Protein AF-0000000084564842 (afdb_homodimer)

Foldseek 3Di:
DAKEWAAALLDLQRLLLVLLCQQQPHDHHYDYQHVLVPSLPDPVNCVLPVVSDDGWIDDPPDIDDDSLVNNLVCCVPPGDDCLQQHPPPVLNVLLSVLSVLLVPQAQVLLCLQQVCLLPVLDQAGDPVSVVSNVVSLVVQLVCQVVALANRHPDHYSSRSSVLSRVLLSVLLPADSVVSVSVVNSNVVCCVNRPPCCVSGNVSSNVNSVSRNVRHDPPRHD/DAKEWAAALLDLQRLLLVLLCQQQPHDHHYDYQHVLVPSLPDPVNCVLPVVSDDGWIDDPPDIDDDSLVNNLVCCVPPGDDCLQQHPPPVLNVLLSVLSVLLVPQAQVLLCLQQVCLLPVLDQAGDPVSVVSNVVSLVVQLVCQVVALANRHPDHYSSRSSVLSRVLLSVLLPADSVVSVSVVNSNVVCCVNRPPCCVSGNVSSNVNSVSRNVRHDPPRHD

InterPro domains:
  IPR004045 Glutathione S-transferase, N-terminal [PF02798] (1-75)
  IPR004045 Glutathione S-transferase, N-terminal [PS50404] (1-82)
  IPR010987 Glutathione S-transferase, C-terminal-like [PS50405] (88-217)
  IPR036249 Thioredoxin-like superfamily [SSF52833] (1-86)
  IPR036282 Glutathione S-transferase, C-terminal domain superfamily [SSF47616] (87-202)
  IPR040079 Glutathione transferase family [SFLDS00019] (3-215)

Radius of gyration: 20.73 Å; Cα contacts (8 Å, |Δi|>4): 801; chains: 2; bounding box: 48×51×52 Å

Organism: Dendroctonus ponderosae (NCBI:txid77166)

Nearest PDB structures (foldseek):
  3ay8-assembly1_A-2  TM=9.615E-01  e=4.073E-23  Bombyx mori
  4gsn-assembly2_D  TM=9.541E-01  e=1.828E-17  Anopheles gambiae
  2il3-assembly1_B  TM=9.571E-01  e=2.124E-17  Anopheles gambiae
  9f7k-assembly1_B  TM=9.352E-01  e=3.333E-17  Drosophila melanogaster American nodavirus (ANV) SW-2009a
  7ebt-assembly2_B  TM=9.250E-01  e=6.390E-16  Aedes aegypti

Structure (mmCIF, N/CA/C/O backbone):
data_AF-0000000084564842-model_v1
#
loop_
_entity.id
_entity.type
_entity.pdbx_description
1 polymer 'Glutathione S-transferase'
#
loop_
_atom_site.group_PDB
_atom_site.id
_atom_site.type_symbol
_atom_site.label_atom_id
_atom_site.label_alt_id
_atom_site.label_comp_id
_atom_site.label_asym_id
_atom_site.label_entity_id
_atom_site.label_seq_id
_atom_site.pdbx_PDB_ins_code
_atom_site.Cartn_x
_atom_site.Cartn_y
_atom_site.Cartn_z
_atom_site.occupancy
_atom_site.B_iso_or_equiv
_atom_site.auth_seq_id
_atom_site.auth_comp_id
_atom_site.auth_asym_id
_atom_site.auth_atom_id
_atom_site.pdbx_PDB_model_num
ATOM 1 N N . MET A 1 1 ? -20.688 -6.434 -22.312 1 54.06 1 MET A N 1
ATOM 2 C CA . MET A 1 1 ? -19.672 -5.414 -22.016 1 54.06 1 MET A CA 1
ATOM 3 C C . MET A 1 1 ? -18.375 -6.047 -21.531 1 54.06 1 MET A C 1
ATOM 5 O O . MET A 1 1 ? -18.406 -7.008 -20.766 1 54.06 1 MET A O 1
ATOM 9 N N . VAL A 1 2 ? -17.172 -5.965 -22.25 1 79.81 2 VAL A N 1
ATOM 10 C CA . VAL A 1 2 ? -16.062 -6.922 -22.156 1 79.81 2 VAL A CA 1
ATOM 11 C C . VAL A 1 2 ? -15.156 -6.543 -20.984 1 79.81 2 VAL A C 1
ATOM 13 O O . VAL A 1 2 ? -14.719 -5.395 -20.875 1 79.81 2 VAL A O 1
ATOM 16 N N . LEU A 1 3 ? -15.164 -7.23 -19.859 1 95.81 3 LEU A N 1
ATOM 17 C CA . LEU A 1 3 ? -14.258 -7.164 -18.719 1 95.81 3 LEU A CA 1
ATOM 18 C C . LEU A 1 3 ? -12.867 -7.668 -19.109 1 95.81 3 LEU A C 1
ATOM 20 O O . LEU A 1 3 ? -12.711 -8.836 -19.484 1 95.81 3 LEU A O 1
ATOM 24 N N . THR A 1 4 ? -11.844 -6.695 -19.109 1 98.56 4 THR A N 1
ATOM 25 C CA . THR A 1 4 ? -10.492 -7.008 -19.562 1 98.56 4 THR A CA 1
ATOM 26 C C . THR A 1 4 ? -9.469 -6.699 -18.469 1 98.56 4 THR A C 1
ATOM 28 O O . THR A 1 4 ? -9.539 -5.656 -17.828 1 98.56 4 THR A O 1
ATOM 31 N N . LEU A 1 5 ? -8.57 -7.598 -18.281 1 98.81 5 LEU A N 1
ATOM 32 C CA . LEU A 1 5 ? -7.441 -7.398 -17.375 1 98.81 5 LEU A CA 1
ATOM 33 C C . LEU A 1 5 ? -6.133 -7.336 -18.156 1 98.81 5 LEU A C 1
ATOM 35 O O . LEU A 1 5 ? -5.762 -8.305 -18.828 1 98.81 5 LEU A O 1
ATOM 39 N N . HIS A 1 6 ? -5.492 -6.168 -18.203 1 98.88 6 HIS A N 1
ATOM 40 C CA . HIS A 1 6 ? -4.113 -6.094 -18.672 1 98.88 6 HIS A CA 1
ATOM 41 C C . HIS A 1 6 ? -3.158 -6.746 -17.688 1 98.88 6 HIS A C 1
ATOM 43 O O . HIS A 1 6 ? -3.088 -6.336 -16.516 1 98.88 6 HIS A O 1
ATOM 49 N N . HIS A 1 7 ? -2.453 -7.695 -18.156 1 98.75 7 HIS A N 1
ATOM 50 C CA . HIS A 1 7 ? -1.809 -8.688 -17.312 1 98.75 7 HIS A CA 1
ATOM 51 C C . HIS A 1 7 ? -0.416 -9.039 -17.828 1 98.75 7 HIS A C 1
ATOM 53 O O . HIS A 1 7 ? -0.138 -8.898 -19.016 1 98.75 7 HIS A O 1
ATOM 59 N N . PHE A 1 8 ? 0.455 -9.375 -16.938 1 98.81 8 PHE A N 1
ATOM 60 C CA . PHE A 1 8 ? 1.771 -9.922 -17.234 1 98.81 8 PHE A CA 1
ATOM 61 C C . PHE A 1 8 ? 2.125 -11.055 -16.281 1 98.81 8 PHE A C 1
ATOM 63 O O . PHE A 1 8 ? 2.33 -10.812 -15.086 1 98.81 8 PHE A O 1
ATOM 70 N N . PRO A 1 9 ? 2.24 -12.281 -16.688 1 98.62 9 PRO A N 1
ATOM 71 C CA . PRO A 1 9 ? 2.312 -13.461 -15.82 1 98.62 9 PRO A CA 1
ATOM 72 C C . PRO A 1 9 ? 3.465 -13.391 -14.82 1 98.62 9 PRO A C 1
ATOM 74 O O . PRO A 1 9 ? 3.291 -13.727 -13.641 1 98.62 9 PRO A O 1
ATOM 77 N N . PRO A 1 10 ? 4.605 -12.867 -15.18 1 98.69 10 PRO A N 1
ATOM 78 C CA . PRO A 1 10 ? 5.688 -12.828 -14.195 1 98.69 10 PRO A CA 1
ATOM 79 C C . PRO A 1 10 ? 5.418 -11.836 -13.062 1 98.69 10 PRO A C 1
ATOM 81 O O . PRO A 1 10 ? 6.117 -11.852 -12.047 1 98.69 10 PRO A O 1
ATOM 84 N N . SER A 1 11 ? 4.52 -10.922 -13.227 1 98.56 11 SER A N 1
ATOM 85 C CA . SER A 1 11 ? 4.23 -9.883 -12.242 1 98.56 11 SER A CA 1
ATOM 86 C C . SER A 1 11 ? 3.328 -10.406 -11.133 1 98.56 11 SER A C 1
ATOM 88 O O . SER A 1 11 ? 2.174 -10.758 -11.383 1 98.56 11 SER A O 1
ATOM 90 N N . ALA A 1 12 ? 3.805 -10.422 -9.953 1 98.81 12 ALA A N 1
ATOM 91 C CA . ALA A 1 12 ? 3.043 -10.914 -8.805 1 98.81 12 ALA A CA 1
ATOM 92 C C . ALA A 1 12 ? 1.761 -10.109 -8.609 1 98.81 12 ALA A C 1
ATOM 94 O O . ALA A 1 12 ? 0.677 -10.68 -8.469 1 98.81 12 ALA A O 1
ATOM 95 N N . PRO A 1 13 ? 1.796 -8.734 -8.664 1 98.81 13 PRO A N 1
ATOM 96 C CA . PRO A 1 13 ? 0.546 -7.977 -8.531 1 98.81 13 PRO A CA 1
ATOM 97 C C . PRO A 1 13 ? -0.468 -8.32 -9.625 1 98.81 13 PRO A C 1
ATOM 99 O O . PRO A 1 13 ? -1.67 -8.391 -9.352 1 98.81 13 PRO A O 1
ATOM 102 N N . SER A 1 14 ? 0.024 -8.555 -10.828 1 98.88 14 SER A N 1
ATOM 103 C CA . SER A 1 14 ? -0.876 -8.93 -11.914 1 98.88 14 SER A CA 1
ATOM 104 C C . SER A 1 14 ? -1.505 -10.297 -11.664 1 98.88 14 SER A C 1
ATOM 106 O O . SER A 1 14 ? -2.707 -10.484 -11.875 1 98.88 14 SER A O 1
ATOM 108 N N . ARG A 1 15 ? -0.719 -11.227 -11.211 1 98.94 15 ARG A N 1
ATOM 109 C CA . ARG A 1 15 ? -1.228 -12.555 -10.898 1 98.94 15 ARG A CA 1
ATOM 110 C C . ARG A 1 15 ? -2.244 -12.5 -9.766 1 98.94 15 ARG A C 1
ATOM 112 O O . ARG A 1 15 ? 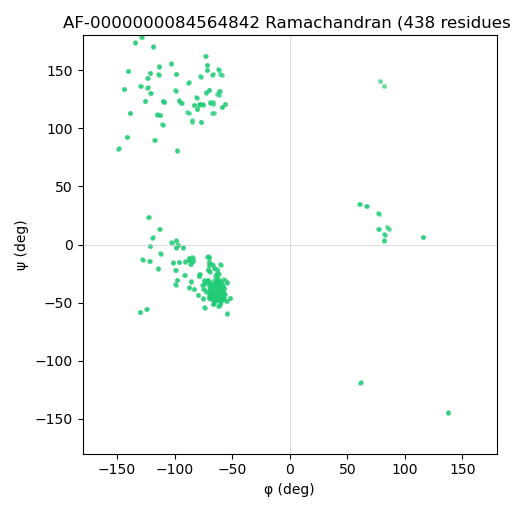-3.207 -13.266 -9.75 1 98.94 15 ARG A O 1
ATOM 119 N N . ALA A 1 16 ? -2.043 -11.609 -8.828 1 98.94 16 ALA A N 1
ATOM 120 C CA . ALA A 1 16 ? -2.973 -11.469 -7.711 1 98.94 16 ALA A CA 1
ATOM 121 C C . ALA A 1 16 ? -4.379 -11.133 -8.203 1 98.94 16 ALA A C 1
ATOM 123 O O . ALA A 1 16 ? -5.355 -11.734 -7.758 1 98.94 16 ALA A O 1
ATOM 124 N N . ALA A 1 17 ? -4.473 -10.188 -9.109 1 98.88 17 ALA A N 1
ATOM 125 C CA . ALA A 1 17 ? -5.77 -9.797 -9.664 1 98.88 17 ALA A CA 1
ATOM 126 C C . ALA A 1 17 ? -6.402 -10.961 -10.438 1 98.88 17 ALA A C 1
ATOM 128 O O . ALA A 1 17 ? -7.598 -11.219 -10.297 1 98.88 17 ALA A O 1
ATOM 129 N N . LEU A 1 18 ? -5.582 -11.664 -11.203 1 98.81 18 LEU A N 1
ATOM 130 C CA . LEU A 1 18 ? -6.102 -12.773 -11.992 1 98.81 18 LEU A CA 1
ATOM 131 C C . LEU A 1 18 ? -6.523 -13.93 -11.094 1 98.81 18 LEU A C 1
ATOM 133 O O . LEU A 1 18 ? -7.543 -14.578 -11.344 1 98.81 18 LEU A O 1
ATOM 137 N N . LEU A 1 19 ? -5.738 -14.188 -10.023 1 98.75 19 LEU A N 1
ATOM 138 C CA . LEU A 1 19 ? -6.105 -15.195 -9.039 1 98.75 19 LEU A CA 1
ATOM 139 C C . LEU A 1 19 ? -7.465 -14.883 -8.422 1 98.75 19 LEU A C 1
ATOM 141 O O . LEU A 1 19 ? -8.273 -15.789 -8.203 1 98.75 19 LEU A O 1
ATOM 145 N N . THR A 1 20 ? -7.691 -13.594 -8.102 1 98.81 20 THR A N 1
ATOM 146 C CA . THR A 1 20 ? -8.969 -13.188 -7.531 1 98.81 20 THR A CA 1
ATOM 147 C C . THR A 1 20 ? -10.117 -13.523 -8.477 1 98.81 20 THR A C 1
ATOM 149 O O . THR A 1 20 ? -11.133 -14.078 -8.062 1 98.81 20 THR A O 1
ATOM 152 N N . ALA A 1 21 ? -9.938 -13.211 -9.773 1 98.5 21 ALA A N 1
ATOM 153 C CA . ALA A 1 21 ? -10.961 -13.523 -10.766 1 98.5 21 ALA A CA 1
ATOM 154 C C . ALA A 1 21 ? -11.258 -15.023 -10.797 1 98.5 21 ALA A C 1
ATOM 156 O O . ALA A 1 21 ? -12.422 -15.43 -10.797 1 98.5 21 ALA A O 1
ATOM 157 N N . LYS A 1 22 ? -10.219 -15.844 -10.773 1 98 22 LYS A N 1
ATOM 158 C CA . LYS A 1 22 ? -10.383 -17.297 -10.797 1 98 22 LYS A CA 1
ATOM 159 C C . LYS A 1 22 ? -11.078 -17.797 -9.539 1 98 22 LYS A C 1
ATOM 161 O O . LYS A 1 22 ? -11.977 -18.641 -9.609 1 98 22 LYS A O 1
ATOM 166 N N . ALA A 1 23 ? -10.68 -17.25 -8.438 1 98.19 23 ALA A N 1
ATOM 167 C CA . ALA A 1 23 ? -11.219 -17.672 -7.145 1 98.19 23 ALA A CA 1
ATOM 168 C C . ALA A 1 23 ? -12.719 -17.453 -7.066 1 98.19 23 ALA A C 1
ATOM 170 O O . ALA A 1 23 ? -13.445 -18.219 -6.43 1 98.19 23 ALA A O 1
ATOM 171 N N . ILE A 1 24 ? -13.211 -16.422 -7.738 1 98 24 ILE A N 1
ATOM 172 C CA . ILE A 1 24 ? -14.625 -16.109 -7.633 1 98 24 ILE A CA 1
ATOM 173 C C . ILE A 1 24 ? -15.375 -16.672 -8.844 1 98 24 ILE A C 1
ATOM 175 O O . ILE A 1 24 ? -16.547 -16.359 -9.047 1 98 24 ILE A O 1
ATOM 179 N N . GLY A 1 25 ? -14.641 -17.375 -9.703 1 97.38 25 GLY A N 1
ATOM 180 C CA . GLY A 1 25 ? -15.258 -18.047 -10.836 1 97.38 25 GLY A CA 1
ATOM 181 C C . GLY A 1 25 ? -15.594 -17.109 -11.977 1 97.38 25 GLY A C 1
ATOM 182 O O . GLY A 1 25 ? -16.547 -17.328 -12.719 1 97.38 25 GLY A O 1
ATOM 183 N N . LEU A 1 26 ? -14.914 -16.031 -12.109 1 97.38 26 LEU A N 1
ATOM 184 C CA . LEU A 1 26 ? -15.188 -15.016 -13.117 1 97.38 26 LEU A CA 1
ATOM 185 C C . LEU A 1 26 ? -14.344 -15.25 -14.359 1 97.38 26 LEU A C 1
ATOM 187 O O . LEU A 1 26 ? -13.117 -15.32 -14.281 1 97.38 26 LEU A O 1
ATOM 191 N N . ASP A 1 27 ? -14.977 -15.406 -15.445 1 95.19 27 ASP A N 1
ATOM 192 C CA . ASP A 1 27 ? -14.273 -15.398 -16.734 1 95.19 27 ASP A CA 1
ATOM 193 C C . ASP A 1 27 ? -13.883 -13.984 -17.141 1 95.19 27 ASP A C 1
ATOM 195 O O . ASP A 1 27 ? -14.75 -13.109 -17.266 1 95.19 27 ASP A O 1
ATOM 199 N N . ILE A 1 28 ? -12.609 -13.773 -17.297 1 97 28 ILE A N 1
ATOM 200 C CA . ILE A 1 28 ? -12.125 -12.43 -17.609 1 97 28 ILE A CA 1
ATOM 201 C C . ILE A 1 28 ? -11.195 -12.484 -18.828 1 97 28 ILE A C 1
ATOM 203 O O . ILE A 1 28 ? -10.398 -13.414 -18.953 1 97 28 ILE A O 1
ATOM 207 N N . ASP A 1 29 ? -11.367 -11.531 -19.734 1 98.19 29 ASP A N 1
ATOM 208 C CA . ASP A 1 29 ? -10.453 -11.422 -20.875 1 98.19 29 ASP A CA 1
ATOM 209 C C . ASP A 1 29 ? -9.094 -10.891 -20.438 1 98.19 29 ASP A C 1
ATOM 211 O O . ASP A 1 29 ? -9.016 -9.898 -19.688 1 98.19 29 ASP A O 1
ATOM 215 N N . VAL A 1 30 ? -8.023 -11.57 -20.859 1 98.38 30 VAL A N 1
ATOM 216 C CA . VAL A 1 30 ? -6.676 -11.188 -20.453 1 98.38 30 VAL A CA 1
ATOM 217 C C . VAL A 1 30 ? -5.926 -10.602 -21.656 1 98.38 30 VAL A C 1
ATOM 219 O O . VAL A 1 30 ? -5.902 -11.195 -22.734 1 98.38 30 VAL A O 1
ATOM 222 N N . GLN A 1 31 ? -5.441 -9.43 -21.531 1 98.44 31 GLN A N 1
ATOM 223 C CA . GLN A 1 31 ? -4.539 -8.805 -22.5 1 98.44 31 GLN A CA 1
ATOM 224 C C . GLN A 1 31 ? -3.129 -8.68 -21.922 1 98.44 31 GLN A C 1
ATOM 226 O O . GLN A 1 31 ? -2.92 -8 -20.922 1 98.44 31 GLN A O 1
ATOM 231 N N . ILE A 1 32 ? -2.17 -9.25 -22.625 1 98.75 32 ILE A N 1
ATOM 232 C CA . ILE A 1 32 ? -0.805 -9.281 -22.109 1 98.75 32 ILE A CA 1
ATOM 233 C C . ILE A 1 32 ? -0.115 -7.949 -22.375 1 98.75 32 ILE A C 1
ATOM 235 O O . ILE A 1 32 ? -0.175 -7.434 -23.5 1 98.75 32 ILE A O 1
ATOM 239 N N . VAL A 1 33 ? 0.413 -7.348 -21.375 1 98.69 33 VAL A N 1
ATOM 240 C CA . VAL A 1 33 ? 1.351 -6.23 -21.422 1 98.69 33 VAL A CA 1
ATOM 241 C C . VAL A 1 33 ? 2.734 -6.695 -20.969 1 98.69 33 VAL A C 1
ATOM 243 O O . VAL A 1 33 ? 2.979 -6.863 -19.781 1 98.69 33 VAL A O 1
ATOM 246 N N . ASN A 1 34 ? 3.68 -6.91 -21.938 1 98.19 34 ASN A N 1
ATOM 247 C CA . ASN A 1 34 ? 5.004 -7.438 -21.641 1 98.19 34 ASN A CA 1
ATOM 248 C C . ASN A 1 34 ? 5.918 -6.367 -21.047 1 98.19 34 ASN A C 1
ATOM 250 O O . ASN A 1 34 ? 6.445 -5.527 -21.766 1 98.19 34 ASN A O 1
ATOM 254 N N . LEU A 1 35 ? 6.16 -6.445 -19.766 1 97.06 35 LEU A N 1
ATOM 255 C CA . LEU A 1 35 ? 6.973 -5.445 -19.078 1 97.06 35 LEU A CA 1
ATOM 256 C C . LEU A 1 35 ? 8.445 -5.578 -19.469 1 97.06 35 LEU A C 1
ATOM 258 O O . LEU A 1 35 ? 9.195 -4.602 -19.438 1 97.06 35 LEU A O 1
ATOM 262 N N . PHE A 1 36 ? 8.852 -6.812 -19.766 1 95.06 36 PHE A N 1
ATOM 263 C CA . PHE A 1 36 ? 10.234 -7.008 -20.203 1 95.06 36 PHE A CA 1
ATOM 264 C C . PHE A 1 36 ? 10.508 -6.254 -21.5 1 95.06 36 PHE A C 1
ATOM 266 O O . PHE A 1 36 ? 11.641 -5.852 -21.75 1 95.06 36 PHE A O 1
ATOM 273 N N . GLU A 1 37 ? 9.508 -6.004 -22.25 1 96.62 37 GLU A N 1
ATOM 274 C CA . GLU A 1 37 ? 9.609 -5.258 -23.5 1 96.62 37 GLU A CA 1
ATOM 275 C C . GLU A 1 37 ? 9.109 -3.824 -23.328 1 96.62 37 GLU A C 1
ATOM 277 O O . GLU A 1 37 ? 8.984 -3.082 -24.312 1 96.62 37 GLU A O 1
ATOM 282 N N . LYS A 1 38 ? 8.703 -3.414 -22.141 1 96.88 38 LYS A N 1
ATOM 283 C CA . LYS A 1 38 ? 8.297 -2.066 -21.75 1 96.88 38 LYS A CA 1
ATOM 284 C C . LYS A 1 38 ? 7.012 -1.651 -22.469 1 96.88 38 LYS A C 1
ATOM 286 O O . LYS A 1 38 ? 6.832 -0.479 -22.797 1 96.88 38 LYS A O 1
ATOM 291 N N . GLU A 1 39 ? 6.16 -2.578 -22.719 1 98.44 39 GLU A N 1
ATOM 292 C CA . GLU A 1 39 ? 4.914 -2.307 -23.438 1 98.44 39 GLU A CA 1
ATOM 293 C C . GLU A 1 39 ? 4 -1.394 -22.625 1 98.44 39 GLU A C 1
ATOM 295 O O . GLU A 1 39 ? 3.107 -0.749 -23.172 1 98.44 39 GLU A O 1
ATOM 300 N N . GLN A 1 40 ? 4.199 -1.31 -21.297 1 97.94 40 GLN A N 1
ATOM 301 C CA . GLN A 1 40 ? 3.371 -0.469 -20.438 1 97.94 40 GLN A CA 1
ATOM 302 C C . GLN A 1 40 ? 3.645 1.011 -20.688 1 97.94 40 GLN A C 1
ATOM 304 O O . GLN A 1 40 ? 2.893 1.873 -20.234 1 97.94 40 GLN A O 1
ATOM 309 N N . LEU A 1 41 ? 4.711 1.296 -21.438 1 97.81 41 LEU A N 1
ATOM 310 C CA . LEU A 1 41 ? 5.074 2.688 -21.688 1 97.81 41 LEU A CA 1
ATOM 311 C C . LEU A 1 41 ? 4.531 3.164 -23.031 1 97.81 41 LEU A C 1
ATOM 313 O O . LEU A 1 41 ? 4.766 4.309 -23.422 1 97.81 41 LEU A O 1
ATOM 317 N N . SER A 1 42 ? 3.844 2.266 -23.734 1 98.12 42 SER A N 1
ATOM 318 C CA . SER A 1 42 ? 3.213 2.689 -24.984 1 98.12 42 SER A CA 1
ATOM 319 C C . SER A 1 42 ? 2.166 3.771 -24.734 1 98.12 42 SER A C 1
ATOM 321 O O . SER A 1 42 ? 1.518 3.783 -23.688 1 98.12 42 SER A O 1
ATOM 323 N N . GLU A 1 43 ? 1.931 4.633 -25.656 1 97.44 43 GLU A N 1
ATOM 324 C CA . GLU A 1 43 ? 0.963 5.719 -25.547 1 97.44 43 GLU A CA 1
ATOM 325 C C . GLU A 1 43 ? -0.444 5.184 -25.312 1 97.44 43 GLU A C 1
ATOM 327 O O . GLU A 1 43 ? -1.199 5.75 -24.516 1 97.44 43 GLU A O 1
ATOM 332 N N . ASP A 1 44 ? -0.758 4.145 -25.984 1 97.62 44 ASP A N 1
ATOM 333 C CA . ASP A 1 44 ? -2.092 3.566 -25.859 1 97.62 44 ASP A CA 1
ATOM 334 C C . ASP A 1 44 ? -2.344 3.059 -24.438 1 97.62 44 ASP A C 1
ATOM 336 O O . ASP A 1 44 ? -3.445 3.211 -23.906 1 97.62 44 ASP A O 1
ATOM 340 N N . PHE A 1 45 ? -1.338 2.465 -23.828 1 98.38 45 PHE A N 1
ATOM 341 C CA . PHE A 1 45 ? -1.526 1.942 -22.469 1 98.38 45 PHE A CA 1
ATOM 342 C C . PHE A 1 45 ? -1.543 3.072 -21.453 1 98.38 45 PHE A C 1
ATOM 344 O O . PHE A 1 45 ? -2.328 3.047 -20.5 1 98.38 45 PHE A O 1
ATOM 351 N N . ILE A 1 46 ? -0.689 4.109 -21.641 1 97.62 46 ILE A N 1
ATOM 352 C CA . ILE A 1 46 ? -0.608 5.234 -20.719 1 97.62 46 ILE A CA 1
ATOM 353 C C . ILE A 1 46 ? -1.937 5.984 -20.703 1 97.62 46 ILE A C 1
ATOM 355 O O . ILE A 1 46 ? -2.346 6.516 -19.672 1 97.62 46 ILE A O 1
ATOM 359 N N . LYS A 1 47 ? -2.713 5.934 -21.734 1 96.62 47 LYS A N 1
ATOM 360 C CA . LYS A 1 47 ? -4.016 6.586 -21.812 1 96.62 47 LYS A CA 1
ATOM 361 C C . LYS A 1 47 ? -4.992 5.969 -20.812 1 96.62 47 LYS A C 1
ATOM 363 O O . LYS A 1 47 ? -5.863 6.66 -20.281 1 96.62 47 LYS A O 1
ATOM 368 N N . ILE A 1 48 ? -4.789 4.656 -20.578 1 96.88 48 ILE A N 1
ATOM 369 C CA . ILE A 1 48 ? -5.773 4.023 -19.703 1 96.88 48 ILE A CA 1
ATOM 370 C C . ILE A 1 48 ? -5.215 3.918 -18.281 1 96.88 48 ILE A C 1
ATOM 372 O O . ILE A 1 48 ? -5.977 3.777 -17.328 1 96.88 48 ILE A O 1
ATOM 376 N N . ASN A 1 49 ? -3.941 3.957 -18.156 1 98.31 49 ASN A N 1
ATOM 377 C CA . ASN A 1 49 ? -3.287 3.988 -16.859 1 98.31 49 ASN A CA 1
ATOM 378 C C . ASN A 1 49 ? -2.074 4.914 -16.859 1 98.31 49 ASN A C 1
ATOM 380 O O . ASN A 1 49 ? -0.947 4.465 -17.078 1 98.31 49 ASN A O 1
ATOM 384 N N . PRO A 1 50 ? -2.291 6.18 -16.484 1 97.69 50 PRO A N 1
ATOM 385 C CA . PRO A 1 50 ? -1.203 7.16 -16.531 1 97.69 50 PRO A CA 1
ATOM 386 C C . PRO A 1 50 ? -0.026 6.773 -15.633 1 97.69 50 PRO A C 1
ATOM 388 O O . PRO A 1 50 ? 1.071 7.316 -15.781 1 97.69 50 PRO A O 1
ATOM 391 N N . GLN A 1 51 ? -0.249 5.855 -14.695 1 98.31 51 GLN A N 1
ATOM 392 C CA . GLN A 1 51 ? 0.833 5.355 -13.852 1 98.31 51 GLN A CA 1
ATOM 393 C C . GLN A 1 51 ? 1.588 4.223 -14.547 1 98.31 51 GLN A C 1
ATOM 395 O O . GLN A 1 51 ? 2.627 3.777 -14.055 1 98.31 51 GLN A O 1
ATOM 400 N N . HIS A 1 52 ? 1.025 3.668 -15.617 1 98.19 52 HIS A N 1
ATOM 401 C CA . HIS A 1 52 ? 1.614 2.689 -16.531 1 98.19 52 HIS A CA 1
ATOM 402 C C . HIS A 1 52 ? 1.992 1.41 -15.781 1 98.19 52 HIS A C 1
ATOM 404 O O . HIS A 1 52 ? 3.08 0.866 -15.992 1 98.19 52 HIS A O 1
ATOM 410 N N . THR A 1 53 ? 1.194 1.058 -14.789 1 98.19 53 THR A N 1
ATOM 411 C CA . THR A 1 53 ? 1.425 -0.182 -14.055 1 98.19 53 THR A CA 1
ATOM 412 C C . THR A 1 53 ? 0.44 -1.262 -14.492 1 98.19 53 THR A C 1
ATOM 414 O O . THR A 1 53 ? -0.586 -0.961 -15.109 1 98.19 53 THR A O 1
ATOM 417 N N . ILE A 1 54 ? 0.769 -2.455 -14.328 1 98.44 54 ILE A N 1
ATOM 418 C CA . ILE A 1 54 ? -0.143 -3.592 -14.414 1 98.44 54 ILE A CA 1
ATOM 419 C C . ILE A 1 54 ? -0.278 -4.242 -13.039 1 98.44 54 ILE A C 1
ATOM 421 O O . ILE A 1 54 ? 0.624 -4.137 -12.203 1 98.44 54 ILE A O 1
ATOM 425 N N . PRO A 1 55 ? -1.394 -4.902 -12.758 1 98.81 55 PRO A N 1
ATOM 426 C CA . PRO A 1 55 ? -2.578 -5.086 -13.602 1 98.81 55 PRO A CA 1
ATOM 427 C C . PRO A 1 55 ? -3.393 -3.803 -13.758 1 98.81 55 PRO A C 1
ATOM 429 O O . PRO A 1 55 ? -3.32 -2.912 -12.906 1 98.81 55 PRO A O 1
ATOM 432 N N . THR A 1 56 ? -4.031 -3.646 -14.828 1 98.88 56 THR A N 1
ATOM 433 C CA . THR A 1 56 ? -5.047 -2.633 -15.094 1 98.88 56 THR A CA 1
ATOM 434 C C . THR A 1 56 ? -6.344 -3.279 -15.578 1 98.88 56 THR A C 1
ATOM 436 O O . THR A 1 56 ? -6.336 -4.062 -16.531 1 98.88 56 THR A O 1
ATOM 439 N N . LEU A 1 57 ? -7.422 -3.031 -14.914 1 98.94 57 LEU A N 1
ATOM 440 C CA . LEU A 1 57 ? -8.734 -3.586 -15.234 1 98.94 57 LEU A CA 1
ATOM 441 C C . LEU A 1 57 ? -9.57 -2.578 -16.016 1 98.94 57 LEU A C 1
ATOM 443 O O . LEU A 1 57 ? -9.641 -1.404 -15.641 1 98.94 57 LEU A O 1
ATOM 447 N N . VAL A 1 58 ? -10.156 -3.006 -17.062 1 98.62 58 VAL A N 1
ATOM 448 C CA . VAL A 1 58 ? -11.141 -2.238 -17.828 1 98.62 58 VAL A CA 1
ATOM 449 C C . VAL A 1 58 ? -12.5 -2.918 -17.75 1 98.62 58 VAL A C 1
ATOM 451 O O . VAL A 1 58 ? -12.672 -4.043 -18.219 1 98.62 58 VAL A O 1
ATOM 454 N N . ASP A 1 59 ? -13.469 -2.354 -17.094 1 98.19 59 ASP A N 1
ATOM 455 C CA . ASP A 1 59 ? -14.852 -2.801 -16.984 1 98.19 59 ASP A CA 1
ATOM 456 C C . ASP A 1 59 ? -15.812 -1.783 -17.594 1 98.19 59 ASP A C 1
ATOM 458 O O . ASP A 1 59 ? -16.391 -0.961 -16.875 1 98.19 59 ASP A O 1
ATOM 462 N N . GLY A 1 60 ? -16.078 -1.938 -18.859 1 96.44 60 GLY A N 1
ATOM 463 C CA . GLY A 1 60 ? -16.812 -0.893 -19.562 1 96.44 60 GLY A CA 1
ATOM 464 C C . GLY A 1 60 ? -16.078 0.435 -19.594 1 96.44 60 GLY A C 1
ATOM 465 O O . GLY A 1 60 ? -14.93 0.509 -20.031 1 96.44 60 GLY A O 1
ATOM 466 N N . ASP A 1 61 ? -16.672 1.411 -19.016 1 95.75 61 ASP A N 1
ATOM 467 C CA . ASP A 1 61 ? -16.078 2.738 -18.984 1 95.75 61 ASP A CA 1
ATOM 468 C C . ASP A 1 61 ? -15.258 2.941 -17.719 1 95.75 61 ASP A C 1
ATOM 470 O O . ASP A 1 61 ? -14.594 3.967 -17.547 1 95.75 61 ASP A O 1
ATOM 474 N N . PHE A 1 62 ? -15.305 1.944 -16.906 1 97.56 62 PHE A N 1
ATOM 475 C CA . PHE A 1 62 ? -14.578 2.045 -15.648 1 97.56 62 PHE A CA 1
ATOM 476 C C . PHE A 1 62 ? -13.211 1.386 -15.75 1 97.56 62 PHE A C 1
ATOM 478 O O . PHE A 1 62 ? -13.102 0.229 -16.156 1 97.56 62 PHE A O 1
ATOM 485 N N . ILE A 1 63 ? -12.148 2.125 -15.445 1 98.31 63 ILE A N 1
ATOM 486 C CA . ILE A 1 63 ? -10.781 1.625 -15.453 1 98.31 63 ILE A CA 1
ATOM 487 C C . ILE A 1 63 ? -10.164 1.794 -14.062 1 98.31 63 ILE A C 1
ATOM 489 O O . ILE A 1 63 ? -10.273 2.861 -13.453 1 98.31 63 ILE A O 1
ATOM 493 N N . VAL A 1 64 ? -9.578 0.768 -13.555 1 98.62 64 VAL A N 1
ATOM 494 C CA . VAL A 1 64 ? -8.945 0.859 -12.242 1 98.62 64 VAL A CA 1
ATOM 495 C C . VAL A 1 64 ? -7.676 0.017 -12.219 1 98.62 64 VAL A C 1
ATOM 497 O O . VAL A 1 64 ? -7.613 -1.041 -12.852 1 98.62 64 VAL A O 1
ATOM 500 N N . TRP A 1 65 ? -6.684 0.62 -11.711 1 98.12 65 TRP A N 1
ATOM 501 C CA . TRP A 1 65 ? -5.453 -0.086 -11.367 1 98.12 65 TRP A CA 1
ATOM 502 C C . TRP A 1 65 ? -5.172 0.005 -9.867 1 98.12 65 TRP A C 1
ATOM 504 O O . TRP A 1 65 ? -5.852 0.739 -9.148 1 98.12 65 TRP A O 1
ATOM 514 N N . ASP A 1 66 ? -4.156 -0.813 -9.586 1 96 66 ASP A N 1
ATOM 515 C CA . ASP A 1 66 ? -3.389 -1.547 -8.586 1 96 66 ASP A CA 1
ATOM 516 C C . ASP A 1 66 ? -4.066 -2.871 -8.234 1 96 66 ASP A C 1
ATOM 518 O O . ASP A 1 66 ? -5.273 -2.914 -8 1 96 66 ASP A O 1
ATOM 522 N N . SER A 1 67 ? -3.469 -3.99 -8.102 1 98.75 67 SER A N 1
ATOM 523 C CA . SER A 1 67 ? -4.031 -5.312 -7.848 1 98.75 67 SER A CA 1
ATOM 524 C C . SER A 1 67 ? -4.855 -5.328 -6.562 1 98.75 67 SER A C 1
ATOM 526 O O . SER A 1 67 ? -5.875 -6.012 -6.48 1 98.75 67 SER A O 1
ATOM 528 N N . HIS A 1 68 ? -4.531 -4.508 -5.578 1 98.88 68 HIS A N 1
ATOM 529 C CA . HIS A 1 68 ? -5.18 -4.516 -4.27 1 98.88 68 HIS A CA 1
ATOM 530 C C . HIS A 1 68 ? -6.527 -3.803 -4.316 1 98.88 68 HIS A C 1
ATOM 532 O O . HIS A 1 68 ? -7.402 -4.066 -3.488 1 98.88 68 HIS A O 1
ATOM 538 N N . ALA A 1 69 ? -6.719 -2.865 -5.25 1 98.81 69 ALA A N 1
ATOM 539 C CA . ALA A 1 69 ? -8.016 -2.242 -5.5 1 98.81 69 ALA A CA 1
ATOM 540 C C . ALA A 1 69 ? -8.875 -3.105 -6.422 1 98.81 69 ALA A C 1
ATOM 542 O O . ALA A 1 69 ? -10.078 -3.234 -6.215 1 98.81 69 ALA A O 1
ATOM 543 N N . ILE A 1 70 ? -8.258 -3.748 -7.434 1 98.88 70 ILE A N 1
ATOM 544 C CA . ILE A 1 70 ? -8.953 -4.566 -8.422 1 98.88 70 ILE A CA 1
ATOM 545 C C . ILE A 1 70 ? -9.586 -5.773 -7.738 1 98.88 70 ILE A C 1
ATOM 547 O O . ILE A 1 70 ? -10.742 -6.105 -8.008 1 98.88 70 ILE A O 1
ATOM 551 N N . GLY A 1 71 ? -8.844 -6.469 -6.871 1 98.81 71 GLY A N 1
ATOM 552 C CA . GLY A 1 71 ? -9.328 -7.672 -6.223 1 98.81 71 GLY A CA 1
ATOM 553 C C . GLY A 1 71 ? -10.648 -7.465 -5.496 1 98.81 71 GLY A C 1
ATOM 554 O O . GLY A 1 71 ? -11.656 -8.078 -5.844 1 98.81 71 GLY A O 1
ATOM 555 N N . PRO A 1 72 ? -10.656 -6.543 -4.527 1 98.81 72 PRO A N 1
ATOM 556 C CA . PRO A 1 72 ? -11.891 -6.246 -3.797 1 98.81 72 PRO A CA 1
ATOM 557 C C . PRO A 1 72 ? -13.016 -5.766 -4.711 1 98.81 72 PRO A C 1
ATOM 559 O O . PRO A 1 72 ? -14.18 -6.113 -4.496 1 98.81 72 PRO A O 1
ATOM 562 N N . TYR A 1 73 ? -12.695 -4.961 -5.777 1 98.75 73 TYR A N 1
ATOM 563 C CA . TYR A 1 73 ? -13.703 -4.539 -6.742 1 98.75 73 TYR A CA 1
ATOM 564 C C . TYR A 1 73 ? -14.352 -5.742 -7.418 1 98.75 73 TYR A C 1
ATOM 566 O O . TYR A 1 73 ? -15.578 -5.875 -7.43 1 98.75 73 TYR A O 1
ATOM 574 N N . LEU A 1 74 ? -13.555 -6.688 -7.91 1 98.81 74 LEU A N 1
ATOM 575 C CA . LEU A 1 74 ? -14.055 -7.883 -8.578 1 98.81 74 LEU A CA 1
ATOM 576 C C . LEU A 1 74 ? -14.883 -8.734 -7.621 1 98.81 74 LEU A C 1
ATOM 578 O O . LEU A 1 74 ? -15.961 -9.211 -7.98 1 98.81 74 LEU A O 1
ATOM 582 N N . ALA A 1 75 ? -14.352 -8.938 -6.418 1 98.62 75 ALA A N 1
ATOM 583 C CA . ALA A 1 75 ? -15.047 -9.75 -5.422 1 98.62 75 ALA A CA 1
ATOM 584 C C . ALA A 1 75 ? -16.422 -9.172 -5.094 1 98.62 75 ALA A C 1
ATOM 586 O O . ALA A 1 75 ? -17.391 -9.914 -4.926 1 98.62 75 ALA A O 1
ATOM 587 N N . THR A 1 76 ? -16.484 -7.844 -4.992 1 98.19 76 THR A N 1
ATOM 588 C CA . THR A 1 76 ? -17.719 -7.168 -4.605 1 98.19 76 THR A CA 1
ATOM 589 C C . THR A 1 76 ? -18.734 -7.203 -5.742 1 98.19 76 THR A C 1
ATOM 591 O O . THR A 1 76 ? -19.922 -7.461 -5.52 1 98.19 76 THR A O 1
ATOM 594 N N . VAL A 1 77 ? -18.344 -7.012 -6.957 1 97.69 77 VAL A N 1
ATOM 595 C CA . VAL A 1 77 ? -19.234 -6.816 -8.094 1 97.69 77 VAL A CA 1
ATOM 596 C C . VAL A 1 77 ? -19.625 -8.172 -8.68 1 97.69 77 VAL A C 1
ATOM 598 O O . VAL A 1 77 ? -20.797 -8.383 -9.039 1 97.69 77 VAL A O 1
ATOM 601 N N . TYR A 1 78 ? -18.703 -9.117 -8.68 1 97.75 78 TYR A N 1
ATOM 602 C CA . TYR A 1 78 ? -18.922 -10.32 -9.477 1 97.75 78 TYR A CA 1
ATOM 603 C C . TYR A 1 78 ? -18.875 -11.57 -8.602 1 97.75 78 TYR A C 1
ATOM 605 O O . TYR A 1 78 ? -19.266 -12.656 -9.047 1 97.75 78 TYR A O 1
ATOM 613 N N . GLY A 1 79 ? -18.359 -11.422 -7.348 1 97.69 79 GLY A N 1
ATOM 614 C CA . GLY A 1 79 ? -18.25 -12.578 -6.477 1 97.69 79 GLY A CA 1
ATOM 615 C C . GLY A 1 79 ? -19.578 -13.07 -5.953 1 97.69 79 GLY A C 1
ATOM 616 O O . GLY A 1 79 ? -20.516 -12.281 -5.758 1 97.69 79 GLY A O 1
ATOM 617 N N . LYS A 1 80 ? -19.688 -14.352 -5.609 1 96.5 80 LYS A N 1
ATOM 618 C CA . LYS A 1 80 ? -20.922 -14.93 -5.098 1 96.5 80 LYS A CA 1
ATOM 619 C C . LYS A 1 80 ? -20.766 -15.375 -3.645 1 96.5 80 LYS A C 1
ATOM 621 O O . LYS A 1 80 ? -21.75 -15.562 -2.936 1 96.5 80 LYS A O 1
ATOM 626 N N . ASP A 1 81 ? -19.562 -15.578 -3.271 1 95.56 81 ASP A N 1
ATOM 627 C CA . ASP A 1 81 ? -19.281 -15.984 -1.899 1 95.56 81 ASP A CA 1
ATOM 628 C C . ASP A 1 81 ? -19.125 -14.773 -0.985 1 95.56 81 ASP A C 1
ATOM 630 O O . ASP A 1 81 ? -18.141 -14.047 -1.08 1 95.56 81 ASP A O 1
ATOM 634 N N . PRO A 1 82 ? -19.969 -14.508 -0.034 1 94.69 82 PRO A N 1
ATOM 635 C CA . PRO A 1 82 ? -19.922 -13.312 0.801 1 94.69 82 PRO A CA 1
ATOM 636 C C . PRO A 1 82 ? -18.766 -13.312 1.791 1 94.69 82 PRO A C 1
ATOM 638 O O . PRO A 1 82 ? -18.484 -12.289 2.418 1 94.69 82 PRO A O 1
ATOM 641 N N . THR A 1 83 ? -18.094 -14.438 1.909 1 96.12 83 THR A N 1
ATOM 642 C CA . THR A 1 83 ? -17 -14.516 2.875 1 96.12 83 THR A CA 1
ATOM 643 C C . THR A 1 83 ? -15.68 -14.133 2.225 1 96.12 83 THR A C 1
ATOM 645 O O . THR A 1 83 ? -14.688 -13.883 2.918 1 96.12 83 THR A O 1
ATOM 648 N N . PHE A 1 84 ? -15.656 -14.094 0.902 1 98.5 84 PHE A N 1
ATOM 649 C CA . PHE A 1 84 ? -14.414 -13.859 0.18 1 98.5 84 PHE A CA 1
ATOM 650 C C . PHE A 1 84 ? -13.938 -12.422 0.367 1 98.5 84 PHE A C 1
ATOM 652 O O . PHE A 1 84 ? -12.734 -12.156 0.436 1 98.5 84 PHE A O 1
ATOM 659 N N . TYR A 1 85 ? -14.82 -11.484 0.458 1 98.44 85 TYR A N 1
ATOM 660 C CA . TYR A 1 85 ? -14.633 -10.094 0.854 1 98.44 85 TYR A CA 1
ATOM 661 C C . TYR A 1 85 ? -15.875 -9.547 1.544 1 98.44 85 TYR A C 1
ATOM 663 O O . TYR A 1 85 ? -16.672 -8.836 0.93 1 98.44 85 TYR A O 1
ATOM 671 N N . PRO A 1 86 ? -15.984 -9.844 2.842 1 97.62 86 PRO A N 1
ATOM 672 C CA . PRO A 1 86 ? -17.266 -9.695 3.541 1 97.62 86 PRO A CA 1
ATOM 673 C C . PRO A 1 86 ? -17.641 -8.234 3.787 1 97.62 86 PRO A C 1
ATOM 675 O O . PRO A 1 86 ? -16.766 -7.363 3.801 1 97.62 86 PRO A O 1
ATOM 678 N N . SER A 1 87 ? -18.938 -8.031 4.078 1 94.88 87 SER A N 1
ATOM 679 C CA . SER A 1 87 ? -19.438 -6.699 4.402 1 94.88 87 SER A CA 1
ATOM 680 C C . SER A 1 87 ? -19.297 -6.406 5.895 1 94.88 87 SER A C 1
ATOM 682 O O . SER A 1 87 ? -19.422 -5.258 6.32 1 94.88 87 SER A O 1
ATOM 684 N N . ASP A 1 88 ? -19.016 -7.48 6.672 1 97.12 88 AS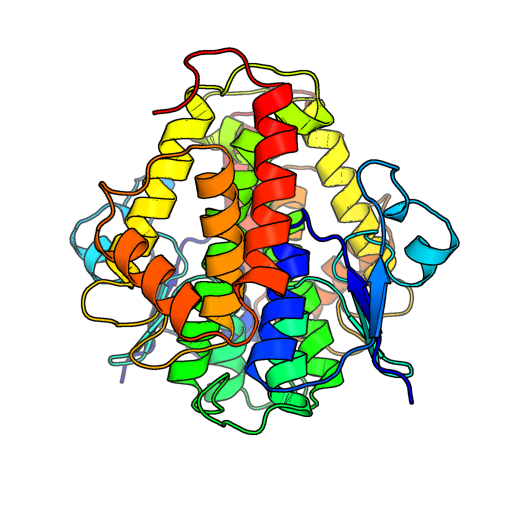P A N 1
ATOM 685 C CA . ASP A 1 88 ? -18.703 -7.25 8.078 1 97.12 88 ASP A CA 1
ATOM 686 C C . ASP A 1 88 ? -17.531 -6.293 8.227 1 97.12 88 ASP A C 1
ATOM 688 O O . ASP A 1 88 ? -16.422 -6.578 7.75 1 97.12 88 ASP A O 1
ATOM 692 N N . VAL A 1 89 ? -17.75 -5.227 8.875 1 96.94 89 VAL A N 1
ATOM 693 C CA . VAL A 1 89 ? -16.828 -4.098 8.852 1 96.94 89 VAL A CA 1
ATOM 694 C C . VAL A 1 89 ? -15.508 -4.488 9.508 1 96.94 89 VAL A C 1
ATOM 696 O O . VAL A 1 89 ? -14.438 -4.07 9.062 1 96.94 89 VAL A O 1
ATOM 699 N N . LYS A 1 90 ? -15.562 -5.219 10.633 1 97.88 90 LYS A N 1
ATOM 700 C CA . LYS A 1 90 ? -14.344 -5.613 11.32 1 97.88 90 LYS A CA 1
ATOM 701 C C . LYS A 1 90 ? -13.57 -6.652 10.516 1 97.88 90 LYS A C 1
ATOM 703 O O . LYS A 1 90 ? -12.344 -6.562 10.391 1 97.88 90 LYS A O 1
ATOM 708 N N . LYS A 1 91 ? -14.242 -7.715 9.93 1 98.19 91 LYS A N 1
ATOM 709 C CA . LYS A 1 91 ? -13.594 -8.711 9.086 1 98.19 91 LYS A CA 1
ATOM 710 C C . LYS A 1 91 ? -12.961 -8.07 7.855 1 98.19 91 LYS A C 1
ATOM 712 O O . LYS A 1 91 ? -11.836 -8.398 7.488 1 98.19 91 LYS A O 1
ATOM 717 N N . ARG A 1 92 ? -13.695 -7.145 7.301 1 98.31 92 ARG A N 1
ATOM 718 C CA . ARG A 1 92 ? -13.203 -6.461 6.109 1 98.31 92 ARG A CA 1
ATOM 719 C C . ARG A 1 92 ? -11.969 -5.625 6.43 1 98.31 92 ARG A C 1
ATOM 721 O O . ARG A 1 92 ? -11.008 -5.602 5.652 1 98.31 92 ARG A O 1
ATOM 728 N N . ALA A 1 93 ? -11.953 -4.918 7.539 1 98.69 93 ALA A N 1
ATOM 729 C CA . ALA A 1 93 ? -10.805 -4.105 7.934 1 98.69 93 ALA A CA 1
ATOM 730 C C . ALA A 1 93 ? -9.555 -4.969 8.109 1 98.69 93 ALA A C 1
ATOM 732 O O . ALA A 1 93 ? -8.453 -4.551 7.762 1 98.69 93 ALA A O 1
ATOM 733 N N . LEU A 1 94 ? -9.742 -6.137 8.641 1 98.62 94 LEU A N 1
ATOM 734 C CA . LEU A 1 94 ? -8.617 -7.047 8.805 1 98.62 94 LEU A CA 1
ATOM 735 C C . LEU A 1 94 ? -8.086 -7.508 7.449 1 98.62 94 LEU A C 1
ATOM 737 O O . LEU A 1 94 ? -6.871 -7.559 7.234 1 98.62 94 LEU A O 1
ATOM 741 N N . ILE A 1 95 ? -8.992 -7.859 6.547 1 98.88 95 ILE A N 1
ATOM 742 C CA . ILE A 1 95 ? -8.609 -8.25 5.195 1 98.88 95 ILE A CA 1
ATOM 743 C C . ILE A 1 95 ? -7.855 -7.109 4.52 1 98.88 95 ILE A C 1
ATOM 745 O O . ILE A 1 95 ? -6.789 -7.32 3.936 1 98.88 95 ILE A O 1
ATOM 749 N N . ASP A 1 96 ? -8.359 -5.895 4.637 1 98.81 96 ASP A N 1
ATOM 750 C CA . ASP A 1 96 ? -7.715 -4.727 4.051 1 98.81 96 ASP A CA 1
ATOM 751 C C . ASP A 1 96 ? -6.34 -4.488 4.668 1 98.81 96 ASP A C 1
ATOM 753 O O . ASP A 1 96 ? -5.387 -4.156 3.959 1 98.81 96 ASP A O 1
ATOM 757 N N . GLN A 1 97 ? -6.273 -4.68 5.945 1 98.88 97 GLN A N 1
ATOM 758 C CA . GLN A 1 97 ? -4.984 -4.547 6.617 1 98.88 97 GLN A CA 1
ATOM 759 C C . GLN A 1 97 ? -3.953 -5.504 6.027 1 98.88 97 GLN A C 1
ATOM 761 O O . GLN A 1 97 ? -2.787 -5.141 5.855 1 98.88 97 GLN A O 1
A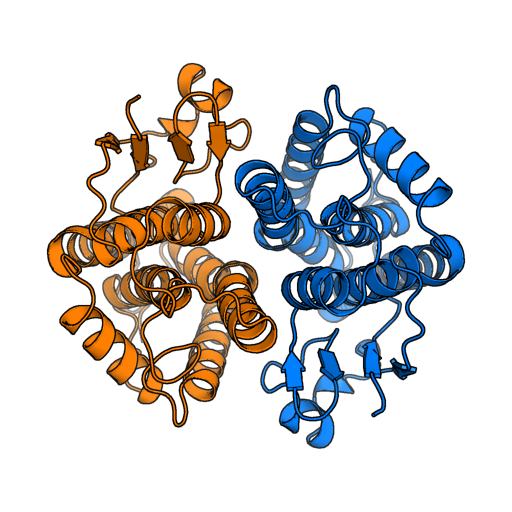TOM 766 N N . ARG A 1 98 ? -4.336 -6.734 5.734 1 98.94 98 ARG A N 1
ATOM 767 C CA . ARG A 1 98 ? -3.428 -7.707 5.129 1 98.94 98 ARG A CA 1
ATOM 768 C C . ARG A 1 98 ? -3.053 -7.297 3.709 1 98.94 98 ARG A C 1
ATOM 770 O O . ARG A 1 98 ? -1.918 -7.508 3.275 1 98.94 98 ARG A O 1
ATOM 777 N N . LEU A 1 99 ? -4.043 -6.734 2.98 1 98.94 99 LEU A N 1
ATOM 778 C CA . LEU A 1 99 ? -3.752 -6.223 1.646 1 98.94 99 LEU A CA 1
ATOM 779 C C . LEU A 1 99 ? -2.744 -5.078 1.709 1 98.94 99 LEU A C 1
ATOM 781 O O . LEU A 1 99 ? -1.814 -5.02 0.9 1 98.94 99 LEU A O 1
ATOM 785 N N . TYR A 1 100 ? -2.891 -4.184 2.664 1 98.94 100 TYR A N 1
ATOM 786 C CA . TYR A 1 100 ? -1.949 -3.078 2.812 1 98.94 100 TYR A CA 1
ATOM 787 C C . TYR A 1 100 ? -0.588 -3.582 3.279 1 98.94 100 TYR A C 1
ATOM 789 O O . TYR A 1 100 ? 0.447 -3.023 2.908 1 98.94 100 TYR A O 1
ATOM 797 N N . PHE A 1 101 ? -0.543 -4.676 4.102 1 98.94 101 PHE A N 1
ATOM 798 C CA . PHE A 1 101 ? 0.713 -5.328 4.449 1 98.94 101 PHE A CA 1
ATOM 799 C C . PHE A 1 101 ? 1.441 -5.809 3.201 1 98.94 101 PHE A C 1
ATOM 801 O O . PHE A 1 101 ? 2.652 -5.617 3.07 1 98.94 101 PHE A O 1
ATOM 808 N N . ASP A 1 102 ? 0.696 -6.414 2.33 1 98.94 102 ASP A N 1
ATOM 809 C CA . ASP A 1 102 ? 1.311 -6.844 1.079 1 98.94 102 ASP A CA 1
ATOM 810 C C . ASP A 1 102 ? 1.82 -5.652 0.276 1 98.94 102 ASP A C 1
ATOM 812 O O . ASP A 1 102 ? 2.969 -5.641 -0.172 1 98.94 102 ASP A O 1
ATOM 816 N N . CYS A 1 103 ? 1.032 -4.617 0.115 1 98.81 103 CYS A N 1
ATOM 817 C CA . CYS A 1 103 ? 1.331 -3.449 -0.705 1 98.81 103 CYS A CA 1
ATOM 818 C C . CYS A 1 103 ? 2.508 -2.666 -0.132 1 98.81 103 CYS A C 1
ATOM 820 O O . CYS A 1 103 ? 3.404 -2.256 -0.871 1 98.81 103 CYS A O 1
ATOM 822 N N . GLY A 1 104 ? 2.477 -2.535 1.18 1 98.56 104 GLY A N 1
ATOM 823 C CA . GLY A 1 104 ? 3.391 -1.584 1.792 1 98.56 104 GLY A CA 1
ATOM 824 C C . GLY A 1 104 ? 4.609 -2.24 2.414 1 98.56 104 GLY A C 1
ATOM 825 O O . GLY A 1 104 ? 5.598 -1.569 2.713 1 98.56 104 GLY A O 1
ATOM 826 N N . THR A 1 105 ? 4.594 -3.582 2.631 1 98.75 105 THR A N 1
ATOM 827 C CA . THR A 1 105 ? 5.66 -4.227 3.393 1 98.75 105 THR A CA 1
ATOM 828 C C . THR A 1 105 ? 6.203 -5.438 2.643 1 98.75 105 THR A C 1
ATOM 830 O O . THR A 1 105 ? 7.367 -5.453 2.238 1 98.75 105 THR A O 1
ATOM 833 N N . LEU A 1 106 ? 5.398 -6.395 2.311 1 98.88 106 LEU A N 1
ATOM 834 C CA . LEU A 1 106 ? 5.859 -7.684 1.801 1 98.88 106 LEU A CA 1
ATOM 835 C C . LEU A 1 106 ? 6.344 -7.559 0.361 1 98.88 106 LEU A C 1
ATOM 837 O O . LEU A 1 106 ? 7.512 -7.836 0.069 1 98.88 106 LEU A O 1
ATOM 841 N N . TYR A 1 107 ? 5.52 -7.023 -0.515 1 98.81 107 TYR A N 1
ATOM 842 C CA . TYR A 1 107 ? 5.855 -6.98 -1.934 1 98.81 107 TYR A CA 1
ATOM 843 C C . TYR A 1 107 ? 7.023 -6.035 -2.188 1 98.81 107 TYR A C 1
ATOM 845 O O . TYR A 1 107 ? 7.941 -6.359 -2.941 1 98.81 107 TYR A O 1
ATOM 853 N N . PRO A 1 108 ? 7.055 -4.848 -1.577 1 98.56 108 PRO A N 1
ATOM 854 C CA . PRO A 1 108 ? 8.195 -3.961 -1.832 1 98.56 108 PRO A CA 1
ATOM 855 C C . PRO A 1 108 ? 9.523 -4.574 -1.411 1 98.56 108 PRO A C 1
ATOM 857 O O . PRO A 1 108 ? 10.562 -4.301 -2.027 1 98.56 108 PRO A O 1
ATOM 860 N N . ARG A 1 109 ? 9.547 -5.348 -0.366 1 98.75 109 ARG A N 1
ATOM 861 C CA . ARG A 1 109 ? 10.781 -5.965 0.112 1 98.75 109 ARG A CA 1
ATOM 862 C C . ARG A 1 109 ? 11.211 -7.113 -0.797 1 98.75 109 ARG A C 1
ATOM 864 O O . ARG A 1 109 ? 12.398 -7.363 -0.972 1 98.75 109 ARG A O 1
ATOM 871 N N . ILE A 1 110 ? 10.227 -7.805 -1.414 1 98.75 110 ILE A N 1
ATOM 872 C CA . ILE A 1 110 ? 10.516 -8.781 -2.457 1 98.75 110 ILE A CA 1
ATOM 873 C C . ILE A 1 110 ? 11.062 -8.07 -3.695 1 98.75 110 ILE A C 1
ATOM 875 O O . ILE A 1 110 ? 12.055 -8.508 -4.281 1 98.75 110 ILE A O 1
ATOM 879 N N . ARG A 1 111 ? 10.438 -6.973 -4.066 1 98 111 ARG A N 1
ATOM 880 C CA . ARG A 1 111 ? 10.852 -6.184 -5.219 1 98 111 ARG A CA 1
ATOM 881 C C . ARG A 1 111 ? 12.266 -5.633 -5.027 1 98 111 ARG A C 1
ATOM 883 O O . ARG A 1 111 ? 13.047 -5.566 -5.977 1 98 111 ARG A O 1
ATOM 890 N N . ALA A 1 112 ? 12.625 -5.238 -3.777 1 97.5 112 ALA A N 1
ATOM 891 C CA . ALA A 1 112 ? 13.945 -4.688 -3.482 1 97.5 112 ALA A CA 1
ATOM 892 C C . ALA A 1 112 ? 15.039 -5.711 -3.76 1 97.5 112 ALA A C 1
ATOM 894 O O . ALA A 1 112 ? 16.156 -5.348 -4.133 1 97.5 112 ALA A O 1
ATOM 895 N N . ILE A 1 113 ? 14.719 -6.988 -3.613 1 98 113 ILE A N 1
ATOM 896 C CA . ILE A 1 113 ? 15.664 -8.078 -3.871 1 98 113 ILE A CA 1
ATOM 897 C C . ILE A 1 113 ? 15.75 -8.328 -5.375 1 98 113 ILE A C 1
ATOM 899 O O . ILE A 1 113 ? 16.844 -8.383 -5.934 1 98 113 ILE A O 1
ATOM 903 N N . CYS A 1 114 ? 14.648 -8.344 -6.059 1 98.06 114 CYS A N 1
ATOM 904 C CA . CYS A 1 114 ? 14.609 -8.953 -7.387 1 98.06 114 CYS A CA 1
ATOM 905 C C . CYS A 1 114 ? 14.742 -7.891 -8.477 1 98.06 114 CYS A C 1
ATOM 907 O O . CYS A 1 114 ? 15.266 -8.164 -9.555 1 98.06 114 CYS A O 1
ATOM 909 N N . PHE A 1 115 ? 14.273 -6.699 -8.234 1 96.56 115 PHE A N 1
ATOM 910 C CA . PHE A 1 115 ? 14.203 -5.656 -9.25 1 96.56 115 PHE A CA 1
ATOM 911 C C . PHE A 1 115 ? 15.602 -5.254 -9.711 1 96.56 115 PHE A C 1
ATOM 913 O O . PHE A 1 115 ? 15.859 -5.168 -10.906 1 96.56 115 PHE A O 1
ATOM 920 N N . PRO A 1 116 ? 16.578 -5.008 -8.781 1 96.5 116 PRO A N 1
ATOM 921 C CA . PRO A 1 116 ? 17.922 -4.633 -9.234 1 96.5 116 PRO A CA 1
ATOM 922 C C . PRO A 1 116 ? 18.562 -5.703 -10.109 1 96.5 116 PRO A C 1
ATOM 924 O O . PRO A 1 116 ? 19.266 -5.379 -11.062 1 96.5 116 PRO A O 1
ATOM 927 N N . ILE A 1 117 ? 18.297 -6.938 -9.758 1 96.88 117 ILE A N 1
ATOM 928 C CA . ILE A 1 117 ? 18.859 -8.047 -10.516 1 96.88 117 ILE A CA 1
ATOM 929 C C . ILE A 1 117 ? 18.219 -8.102 -11.898 1 96.88 117 ILE A C 1
ATOM 931 O O . ILE A 1 117 ? 18.922 -8.195 -12.914 1 96.88 117 ILE A O 1
ATOM 935 N N . LEU A 1 118 ? 16.953 -7.938 -11.945 1 95.62 118 LEU A N 1
ATOM 936 C CA . LEU A 1 118 ? 16.203 -8.094 -13.188 1 95.62 118 LEU A CA 1
ATOM 937 C C . LEU A 1 118 ? 16.406 -6.891 -14.102 1 95.62 118 LEU A C 1
ATOM 939 O O . LEU A 1 118 ? 16.5 -7.039 -15.32 1 95.62 118 LEU A O 1
ATOM 943 N N . PHE A 1 119 ? 16.547 -5.652 -13.492 1 93.75 119 PHE A N 1
ATOM 944 C CA . PHE A 1 119 ? 16.359 -4.488 -14.344 1 93.75 119 PHE A CA 1
ATOM 945 C C . PHE A 1 119 ? 17.531 -3.531 -14.227 1 93.75 119 PHE A C 1
ATOM 947 O O . PHE A 1 119 ? 17.688 -2.627 -15.055 1 93.75 119 PHE A O 1
ATOM 954 N N . LEU A 1 120 ? 18.422 -3.719 -13.219 1 93.75 120 LEU A N 1
ATOM 955 C CA . LEU A 1 120 ? 19.438 -2.688 -13.008 1 93.75 120 LEU A CA 1
ATOM 956 C C . LEU A 1 120 ? 20.844 -3.26 -13.18 1 93.75 120 LEU A C 1
ATOM 958 O O . LEU A 1 120 ? 21.828 -2.605 -12.836 1 93.75 120 LEU A O 1
ATOM 962 N N . GLY A 1 121 ? 20.969 -4.492 -13.586 1 95.44 121 GLY A N 1
ATOM 963 C CA . GLY A 1 121 ? 22.25 -5.082 -13.922 1 95.44 121 GLY A CA 1
ATOM 964 C C . GLY A 1 121 ? 23 -5.594 -12.703 1 95.44 121 GLY A C 1
ATOM 965 O O . GLY A 1 121 ? 24.172 -5.988 -12.812 1 95.44 121 GLY A O 1
ATOM 966 N N . GLU A 1 122 ? 22.328 -5.59 -11.562 1 96.56 122 GLU A N 1
ATOM 967 C CA . GLU A 1 122 ? 22.922 -6.188 -10.367 1 96.56 122 GLU A CA 1
ATOM 968 C C . GLU A 1 122 ? 22.828 -7.711 -10.414 1 96.56 122 GLU A C 1
ATOM 970 O O . GLU A 1 122 ? 21.875 -8.266 -10.969 1 96.56 122 GLU A O 1
ATOM 975 N N . ASP A 1 123 ? 23.875 -8.328 -9.883 1 97.5 123 ASP A N 1
ATOM 976 C CA . ASP A 1 123 ? 23.797 -9.781 -9.883 1 97.5 123 ASP A CA 1
ATOM 977 C C . ASP A 1 123 ? 23.891 -10.344 -8.461 1 97.5 123 ASP A C 1
ATOM 979 O O . ASP A 1 123 ? 23.891 -11.562 -8.266 1 97.5 123 ASP A O 1
ATOM 983 N N . GLN A 1 124 ? 24.047 -9.43 -7.496 1 97.75 124 GLN A N 1
ATOM 984 C CA . GLN A 1 124 ? 24.094 -9.852 -6.098 1 97.75 124 GLN A CA 1
ATOM 985 C C . GLN A 1 124 ? 22.891 -9.328 -5.32 1 97.75 124 GLN A C 1
ATOM 987 O O . GLN A 1 124 ? 22.375 -8.242 -5.621 1 97.75 124 GLN A O 1
ATOM 992 N N . ILE A 1 125 ? 22.453 -10.086 -4.375 1 96.81 125 ILE A N 1
ATOM 993 C CA . ILE A 1 125 ? 21.469 -9.609 -3.408 1 96.81 125 ILE A CA 1
ATOM 994 C C . ILE A 1 125 ? 22.172 -8.844 -2.289 1 96.81 125 ILE A C 1
ATOM 996 O O . ILE A 1 125 ? 23.016 -9.406 -1.578 1 96.81 125 ILE A O 1
ATOM 1000 N N . LEU A 1 126 ? 21.844 -7.621 -2.131 1 93.75 126 LEU A N 1
ATOM 1001 C CA . LEU A 1 126 ? 22.469 -6.805 -1.094 1 93.75 126 LEU A CA 1
ATOM 1002 C C . LEU A 1 126 ? 22.016 -7.25 0.293 1 93.75 126 LEU A C 1
ATOM 1004 O O . LEU A 1 126 ? 20.828 -7.496 0.514 1 93.75 126 LEU A O 1
ATOM 1008 N N . ASP A 1 127 ? 22.938 -7.402 1.194 1 92.38 127 ASP A N 1
ATOM 1009 C CA . ASP A 1 127 ? 22.672 -7.863 2.551 1 92.38 127 ASP A CA 1
ATOM 1010 C C . ASP A 1 127 ? 21.609 -6.996 3.221 1 92.38 127 ASP A C 1
ATOM 1012 O O . ASP A 1 127 ? 20.781 -7.5 3.994 1 92.38 127 ASP A O 1
ATOM 1016 N N . GLU A 1 128 ? 21.562 -5.715 2.898 1 93 128 GLU A N 1
ATOM 1017 C CA . GLU A 1 128 ? 20.641 -4.777 3.529 1 93 128 GLU A CA 1
ATOM 1018 C C . GLU A 1 128 ? 19.188 -5.047 3.098 1 93 128 GLU A C 1
ATOM 1020 O O . GLU A 1 128 ? 18.25 -4.551 3.719 1 93 128 GLU A O 1
ATOM 1025 N N . ASN A 1 129 ? 19.031 -5.828 2.043 1 96.5 129 ASN A N 1
ATOM 1026 C CA . ASN A 1 129 ? 17.703 -6.145 1.559 1 96.5 129 ASN A CA 1
ATOM 1027 C C . ASN A 1 129 ? 17.203 -7.492 2.092 1 96.5 129 ASN A C 1
ATOM 1029 O O . ASN A 1 129 ? 16.016 -7.797 2.02 1 96.5 129 ASN A O 1
ATOM 1033 N N . LYS A 1 130 ? 18.109 -8.305 2.625 1 96.94 130 LYS A N 1
ATOM 1034 C CA . LYS A 1 130 ? 17.75 -9.641 3.08 1 96.94 130 LYS A CA 1
ATOM 1035 C C . LYS A 1 130 ? 16.984 -9.594 4.398 1 96.94 130 LYS A C 1
ATOM 1037 O O . LYS A 1 130 ? 15.938 -10.219 4.531 1 96.94 130 LYS A O 1
ATOM 1042 N N . GLN A 1 131 ? 17.484 -8.805 5.34 1 97 131 GLN A N 1
ATOM 1043 C CA . GLN A 1 131 ? 16.891 -8.75 6.676 1 97 131 GLN A CA 1
ATOM 1044 C C . GLN A 1 131 ? 15.469 -8.219 6.625 1 97 131 GLN A C 1
ATOM 1046 O O . GLN A 1 131 ? 14.57 -8.766 7.27 1 97 131 GLN A O 1
ATOM 1051 N N . PRO A 1 132 ? 15.242 -7.176 5.84 1 97.94 132 PRO A N 1
ATOM 1052 C CA . PRO A 1 132 ? 13.867 -6.684 5.766 1 97.94 132 PRO A CA 1
ATOM 1053 C C . PRO A 1 132 ? 12.891 -7.734 5.234 1 97.94 132 PRO A C 1
ATOM 1055 O O . PRO A 1 132 ? 11.766 -7.836 5.723 1 97.94 132 PRO A O 1
ATOM 1058 N N . LEU A 1 133 ? 13.273 -8.469 4.242 1 98.62 133 LEU A N 1
ATOM 1059 C CA . LEU A 1 133 ? 12.406 -9.516 3.732 1 98.62 133 LEU A CA 1
ATOM 1060 C C . LEU A 1 133 ? 12.148 -10.578 4.797 1 98.62 133 LEU A C 1
ATOM 1062 O O . LEU A 1 133 ? 11.016 -11.023 4.977 1 98.62 133 LEU A O 1
ATOM 1066 N N . GLU A 1 134 ? 13.211 -10.992 5.512 1 98.56 134 GLU A N 1
ATOM 1067 C CA . GLU A 1 134 ? 13.055 -11.961 6.594 1 98.56 134 GLU A CA 1
ATOM 1068 C C . GLU A 1 134 ? 12.086 -11.453 7.656 1 98.56 134 GLU A C 1
ATOM 1070 O O . GLU A 1 134 ? 11.258 -12.211 8.164 1 98.56 134 GLU A O 1
ATOM 1075 N N . GLU A 1 135 ? 12.164 -10.188 7.953 1 98.44 135 GLU A N 1
ATOM 1076 C CA . GLU A 1 135 ? 11.25 -9.578 8.914 1 98.44 135 GLU A CA 1
ATOM 1077 C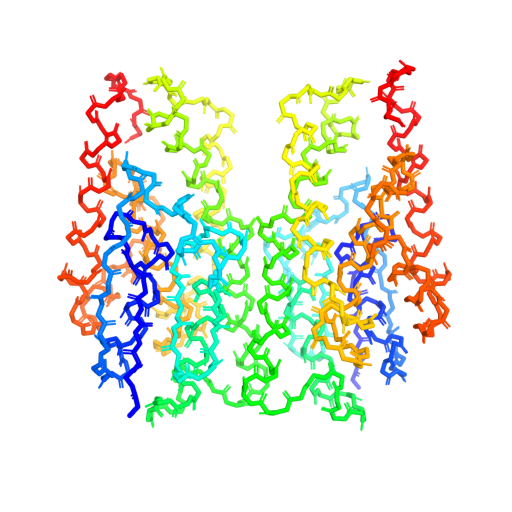 C . GLU A 1 135 ? 9.805 -9.656 8.422 1 98.44 135 GLU A C 1
ATOM 1079 O O . GLU A 1 135 ? 8.898 -9.984 9.195 1 98.44 135 GLU A O 1
ATOM 1084 N N . ALA A 1 136 ? 9.594 -9.352 7.16 1 98.81 136 ALA A N 1
ATOM 1085 C CA . ALA A 1 136 ? 8.25 -9.391 6.594 1 98.81 136 ALA A CA 1
ATOM 1086 C C . ALA A 1 136 ? 7.672 -10.797 6.629 1 98.81 136 ALA A C 1
ATOM 1088 O O . ALA A 1 136 ? 6.5 -10.992 6.965 1 98.81 136 ALA A O 1
ATOM 1089 N N . LEU A 1 137 ? 8.484 -11.789 6.258 1 98.88 137 LEU A N 1
ATOM 1090 C CA . LEU A 1 137 ? 8.047 -13.18 6.34 1 98.88 137 LEU A CA 1
ATOM 1091 C C . LEU A 1 137 ? 7.742 -13.57 7.785 1 98.88 137 LEU A C 1
ATOM 1093 O O . LEU A 1 137 ? 6.805 -14.328 8.047 1 98.88 137 LEU A O 1
ATOM 1097 N N . GLY A 1 138 ? 8.531 -13.039 8.695 1 98.88 138 GLY A N 1
ATOM 1098 C CA . GLY A 1 138 ? 8.258 -13.242 10.109 1 98.88 138 GLY A CA 1
ATOM 1099 C C . GLY A 1 138 ? 6.926 -12.664 10.547 1 98.88 138 GLY A C 1
ATOM 1100 O O . GLY A 1 138 ? 6.168 -13.312 11.266 1 98.88 138 GLY A O 1
ATOM 1101 N N . PHE A 1 139 ? 6.625 -11.414 10.172 1 98.81 139 PHE A N 1
ATOM 1102 C CA . PHE A 1 139 ? 5.328 -10.812 10.469 1 98.81 139 PHE A CA 1
ATOM 1103 C C . PHE A 1 139 ? 4.195 -11.68 9.938 1 98.81 139 PHE A C 1
ATOM 1105 O O . PHE A 1 139 ? 3.232 -11.961 10.656 1 98.81 139 PHE A O 1
ATOM 1112 N N . LEU A 1 140 ? 4.301 -12.102 8.68 1 98.94 140 LEU A N 1
ATOM 1113 C CA . LEU A 1 140 ? 3.262 -12.922 8.07 1 98.94 140 LEU A CA 1
ATOM 1114 C C . LEU A 1 140 ? 3.068 -14.227 8.836 1 98.94 140 LEU A C 1
ATOM 1116 O O . LEU A 1 140 ? 1.94 -14.688 9.008 1 98.94 140 LEU A O 1
ATOM 1120 N N . ASP A 1 141 ? 4.207 -14.797 9.266 1 98.94 141 ASP A N 1
ATOM 1121 C CA . ASP A 1 141 ? 4.148 -16.031 10.039 1 98.94 141 ASP A CA 1
ATOM 1122 C C . ASP A 1 141 ? 3.357 -15.836 11.328 1 98.94 141 ASP A C 1
ATOM 1124 O O . ASP A 1 141 ? 2.59 -16.719 11.734 1 98.94 141 ASP A O 1
ATOM 1128 N N . VAL A 1 142 ? 3.518 -14.703 11.953 1 98.62 142 VAL A N 1
ATOM 1129 C CA . VAL A 1 142 ? 2.795 -14.352 13.172 1 98.62 142 VAL A CA 1
ATOM 1130 C C . VAL A 1 142 ? 1.317 -14.133 12.859 1 98.62 142 VAL A C 1
ATOM 1132 O O . VAL A 1 142 ? 0.442 -14.602 13.586 1 98.62 142 VAL A O 1
ATOM 1135 N N . PHE A 1 143 ? 0.995 -13.438 11.719 1 98.38 143 PHE A N 1
ATOM 1136 C CA . PHE A 1 143 ? -0.387 -13.211 11.312 1 98.38 143 PHE A CA 1
ATOM 1137 C C . PHE A 1 143 ? -1.126 -14.531 11.141 1 98.38 143 PHE A C 1
ATOM 1139 O O . PHE A 1 143 ? -2.326 -14.617 11.414 1 98.38 143 PHE A O 1
ATOM 1146 N N . LEU A 1 144 ? -0.439 -15.531 10.688 1 98.81 144 LEU A N 1
ATOM 1147 C CA . LEU A 1 144 ? -1.038 -16.797 10.297 1 98.81 144 LEU A CA 1
ATOM 1148 C C . LEU A 1 144 ? -1.152 -17.734 11.5 1 98.81 144 LEU A C 1
ATOM 1150 O O . LEU A 1 144 ? -1.779 -18.797 11.406 1 98.81 144 LEU A O 1
ATOM 1154 N N . ASP A 1 145 ? -0.49 -17.359 12.609 1 98.31 145 ASP A N 1
ATOM 1155 C CA . ASP A 1 145 ? -0.536 -18.234 13.781 1 98.31 145 ASP A CA 1
ATOM 1156 C C . ASP A 1 145 ? -1.974 -18.453 14.242 1 98.31 145 ASP A C 1
ATOM 1158 O O . ASP A 1 145 ? -2.689 -17.5 14.555 1 98.31 145 ASP A O 1
ATOM 1162 N N . GLY A 1 146 ? -2.434 -19.719 14.211 1 97.88 146 GLY A N 1
ATOM 1163 C CA . GLY A 1 146 ? -3.779 -20.078 14.633 1 97.88 146 GLY A CA 1
ATOM 1164 C C . GLY A 1 146 ? -4.824 -19.844 13.555 1 97.88 146 GLY A C 1
ATOM 1165 O O . GLY A 1 146 ? -6.02 -19.984 13.805 1 97.88 146 GLY A O 1
ATOM 1166 N N . ASN A 1 147 ? -4.461 -19.438 12.383 1 98.31 147 ASN A N 1
ATOM 1167 C CA . ASN A 1 147 ? -5.363 -19.156 11.273 1 98.31 147 ASN A CA 1
ATOM 1168 C C . ASN A 1 147 ? -5.008 -19.969 10.031 1 98.31 147 ASN A C 1
ATOM 1170 O O . ASN A 1 147 ? -3.83 -20.203 9.75 1 98.31 147 ASN A O 1
ATOM 1174 N N . SER A 1 148 ? -5.977 -20.422 9.281 1 98.56 148 SER A N 1
ATOM 1175 C CA . SER A 1 148 ? -5.75 -21.172 8.055 1 98.56 148 SER A CA 1
ATOM 1176 C C . SER A 1 148 ? -5.375 -20.25 6.895 1 98.56 148 SER A C 1
ATOM 1178 O O . SER A 1 148 ? -4.688 -20.672 5.961 1 98.56 148 SER A O 1
ATOM 1180 N N . TYR A 1 149 ? -5.863 -19.031 7.027 1 98.88 149 TYR A N 1
ATOM 1181 C CA . TYR A 1 149 ? -5.605 -18.031 5.996 1 98.88 149 TYR A CA 1
ATOM 1182 C C . TYR A 1 149 ? -5.199 -16.703 6.617 1 98.88 149 TYR A C 1
ATOM 1184 O O . TYR A 1 149 ? -5.203 -16.547 7.844 1 98.88 149 TYR A O 1
ATOM 1192 N N . VAL A 1 150 ? -4.797 -15.711 5.844 1 98.88 150 VAL A N 1
ATOM 1193 C CA . VAL A 1 150 ? -4.078 -14.547 6.344 1 98.88 150 VAL A CA 1
ATOM 1194 C C . VAL A 1 150 ? -5.02 -13.672 7.164 1 98.88 150 VAL A C 1
ATOM 1196 O O . VAL A 1 150 ? -4.574 -12.859 7.98 1 98.88 150 VAL A O 1
ATOM 1199 N N . ALA A 1 151 ? -6.355 -13.805 6.934 1 98.56 151 ALA A N 1
ATOM 1200 C CA . ALA A 1 151 ? -7.309 -12.992 7.684 1 98.56 151 ALA A CA 1
ATOM 1201 C C . ALA A 1 151 ? -8.305 -13.875 8.438 1 98.56 151 ALA A C 1
ATOM 1203 O O . ALA A 1 151 ? -9.438 -13.453 8.695 1 98.56 151 ALA A O 1
ATOM 1204 N N . GLY A 1 152 ? -7.973 -15.102 8.734 1 98.06 152 GLY A N 1
ATOM 1205 C CA . GLY A 1 152 ? -8.859 -15.961 9.492 1 98.06 152 GLY A CA 1
ATOM 1206 C C . GLY A 1 152 ? -8.938 -17.375 8.945 1 98.06 152 GLY A C 1
ATOM 1207 O O . GLY A 1 152 ? -7.938 -17.922 8.492 1 98.06 152 GLY A O 1
ATOM 1208 N N . ASP A 1 153 ? -10.148 -17.953 9.031 1 97.81 153 ASP A N 1
ATOM 1209 C CA . ASP A 1 153 ? -10.289 -19.375 8.734 1 97.81 153 ASP A CA 1
ATOM 1210 C C . ASP A 1 153 ? -10.805 -19.594 7.316 1 97.81 153 ASP A C 1
ATOM 1212 O O . ASP A 1 153 ? -10.906 -20.734 6.852 1 97.81 153 ASP A O 1
ATOM 1216 N N . LYS A 1 154 ? -11.078 -18.531 6.637 1 98 154 LYS A N 1
ATOM 1217 C CA . LYS A 1 154 ? -11.609 -18.641 5.277 1 98 154 LYS A CA 1
ATOM 1218 C C . LYS A 1 154 ? -10.703 -17.938 4.277 1 98 154 LYS A C 1
ATOM 1220 O O . LYS A 1 154 ? -10.094 -16.906 4.602 1 98 154 LYS A O 1
ATOM 1225 N N . LEU A 1 155 ? -10.68 -18.5 3.062 1 98.62 155 LEU A N 1
ATOM 1226 C CA . LEU A 1 155 ? -9.984 -17.859 1.946 1 98.62 155 LEU A CA 1
ATOM 1227 C C . LEU A 1 155 ? -10.609 -16.516 1.614 1 98.62 155 LEU A C 1
ATOM 1229 O O . LEU A 1 155 ? -11.836 -16.391 1.538 1 98.62 155 LEU A O 1
ATOM 1233 N N . THR A 1 156 ? -9.836 -15.516 1.521 1 98.81 156 THR A N 1
ATOM 1234 C CA . THR A 1 156 ? -10.312 -14.188 1.131 1 98.81 156 THR A CA 1
ATOM 1235 C C . THR A 1 156 ? -9.461 -13.625 -0.005 1 98.81 156 THR A C 1
ATOM 1237 O O . THR A 1 156 ? -8.477 -14.242 -0.416 1 98.81 156 THR A O 1
ATOM 1240 N N . VAL A 1 157 ? -9.758 -12.453 -0.494 1 98.88 157 VAL A N 1
ATOM 1241 C CA . VAL A 1 157 ? -9.047 -11.742 -1.55 1 98.88 157 VAL A CA 1
ATOM 1242 C C . VAL A 1 157 ? -7.609 -11.477 -1.114 1 98.88 157 VAL A C 1
ATOM 1244 O O . VAL A 1 157 ? -6.695 -11.477 -1.942 1 98.88 157 VAL A O 1
ATOM 1247 N N . ALA A 1 158 ? -7.344 -11.273 0.184 1 98.94 158 ALA A N 1
ATOM 1248 C CA . ALA A 1 158 ? -5.996 -11 0.676 1 98.94 158 ALA A CA 1
ATOM 1249 C C . ALA A 1 158 ? -5.07 -12.188 0.433 1 98.94 158 ALA A C 1
ATOM 1251 O O . ALA A 1 158 ? -3.879 -12.008 0.165 1 98.94 158 ALA A O 1
ATOM 1252 N N . ASP A 1 159 ? -5.621 -13.383 0.543 1 98.94 159 ASP A N 1
ATOM 1253 C CA . ASP A 1 159 ? -4.809 -14.562 0.294 1 98.94 159 ASP A CA 1
ATOM 1254 C C . ASP A 1 159 ? -4.312 -14.602 -1.15 1 98.94 159 ASP A C 1
ATOM 1256 O O . ASP A 1 159 ? -3.191 -15.031 -1.419 1 98.94 159 ASP A O 1
ATOM 1260 N N . CYS A 1 160 ? -5.117 -14.156 -2.109 1 98.94 160 CYS A N 1
ATOM 1261 C CA . CYS A 1 160 ? -4.715 -14.125 -3.512 1 98.94 160 CYS A CA 1
ATOM 1262 C C . CYS A 1 160 ? -3.521 -13.203 -3.717 1 98.94 160 CYS A C 1
ATOM 1264 O O . CYS A 1 160 ? -2.557 -13.562 -4.391 1 98.94 160 CYS A O 1
ATOM 1266 N N . SER A 1 161 ? -3.561 -12.031 -3.107 1 98.94 161 SER A N 1
ATOM 1267 C CA . SER A 1 161 ? -2.49 -11.055 -3.242 1 98.94 161 SER A CA 1
ATOM 1268 C C . SER A 1 161 ? -1.198 -11.555 -2.605 1 98.94 161 SER A C 1
ATOM 1270 O O . SER A 1 161 ? -0.141 -11.539 -3.24 1 98.94 161 SER A O 1
ATOM 1272 N N . LEU A 1 162 ? -1.294 -11.992 -1.361 1 98.94 162 LEU A N 1
ATOM 1273 C CA . LEU A 1 162 ? -0.097 -12.383 -0.626 1 98.94 162 LEU A CA 1
ATOM 1274 C C . LEU A 1 162 ? 0.493 -13.672 -1.2 1 98.94 162 LEU A C 1
ATOM 1276 O O . LEU A 1 162 ? 1.714 -13.844 -1.213 1 98.94 162 LEU A O 1
ATOM 1280 N N . ALA A 1 163 ? -0.341 -14.609 -1.7 1 98.94 163 ALA A N 1
ATOM 1281 C CA . ALA A 1 163 ? 0.163 -15.828 -2.316 1 98.94 163 ALA A CA 1
ATOM 1282 C C . ALA A 1 163 ? 0.967 -15.516 -3.576 1 98.94 163 ALA A C 1
ATOM 1284 O O . ALA A 1 163 ? 1.992 -16.156 -3.838 1 98.94 163 ALA A O 1
ATOM 1285 N N . ALA A 1 164 ? 0.492 -14.547 -4.359 1 98.94 164 ALA A N 1
ATOM 1286 C CA . ALA A 1 164 ? 1.23 -14.148 -5.555 1 98.94 164 ALA A CA 1
ATOM 1287 C C . ALA A 1 164 ? 2.602 -13.586 -5.191 1 98.94 164 ALA A C 1
ATOM 1289 O O . ALA A 1 164 ? 3.604 -13.914 -5.828 1 98.94 164 ALA A O 1
ATOM 1290 N N . SER A 1 165 ? 2.68 -12.781 -4.156 1 98.94 165 SER A N 1
ATOM 1291 C CA . SER A 1 165 ? 3.941 -12.211 -3.703 1 98.94 165 SER A CA 1
ATOM 1292 C C . SER A 1 165 ? 4.887 -13.289 -3.188 1 98.94 165 SER A C 1
ATOM 1294 O O . SER A 1 165 ? 6.02 -13.406 -3.658 1 98.94 165 SER A O 1
ATOM 1296 N N . VAL A 1 166 ? 4.387 -14.148 -2.293 1 98.94 166 VAL A N 1
ATOM 1297 C CA . VAL A 1 166 ? 5.242 -15.125 -1.629 1 98.94 166 VAL A CA 1
ATOM 1298 C C . VAL A 1 166 ? 5.707 -16.172 -2.635 1 98.94 166 VAL A C 1
ATOM 1300 O O . VAL A 1 166 ? 6.863 -16.609 -2.607 1 98.94 166 VAL A O 1
ATOM 1303 N N . SER A 1 167 ? 4.805 -16.594 -3.566 1 98.94 167 SER A N 1
ATOM 1304 C CA . SER A 1 167 ? 5.207 -17.578 -4.559 1 98.94 167 SER A CA 1
ATOM 1305 C C . SER A 1 167 ? 6.309 -17.047 -5.465 1 98.94 167 SER A C 1
ATOM 1307 O O . SER A 1 167 ? 7.133 -17.812 -5.969 1 98.94 167 SER A O 1
ATOM 1309 N N . SER A 1 168 ? 6.395 -15.727 -5.676 1 98.88 168 SER A N 1
ATOM 1310 C CA . SER A 1 168 ? 7.434 -15.125 -6.508 1 98.88 168 SER A CA 1
ATOM 1311 C C . SER A 1 168 ? 8.805 -15.258 -5.855 1 98.88 168 SER A C 1
ATOM 1313 O O . SER A 1 168 ? 9.773 -15.664 -6.5 1 98.88 168 SER A O 1
ATOM 1315 N N . ILE A 1 169 ? 8.883 -14.922 -4.539 1 98.81 169 ILE A N 1
ATOM 1316 C CA . ILE A 1 169 ? 10.18 -14.961 -3.869 1 98.81 169 ILE A CA 1
ATOM 1317 C C . ILE A 1 169 ? 10.617 -16.406 -3.678 1 98.81 169 ILE A C 1
ATOM 1319 O O . ILE A 1 169 ? 11.812 -16.719 -3.742 1 98.81 169 ILE A O 1
ATOM 1323 N N . VAL A 1 170 ? 9.664 -17.312 -3.518 1 98.88 170 VAL A N 1
ATOM 1324 C CA . VAL A 1 170 ? 9.969 -18.734 -3.436 1 98.88 170 VAL A CA 1
ATOM 1325 C C . VAL A 1 170 ? 10.508 -19.234 -4.777 1 98.88 170 VAL A C 1
ATOM 1327 O O . VAL A 1 170 ? 11.445 -20.031 -4.82 1 98.88 170 VAL A O 1
ATOM 1330 N N . ALA A 1 171 ? 10.008 -18.719 -5.871 1 98.75 171 ALA A N 1
ATOM 1331 C CA . ALA A 1 171 ? 10.375 -19.172 -7.211 1 98.75 171 ALA A CA 1
ATOM 1332 C C . ALA A 1 171 ? 11.805 -18.781 -7.551 1 98.75 171 ALA A C 1
ATOM 1334 O O . ALA A 1 171 ? 12.438 -19.391 -8.422 1 98.75 171 ALA A O 1
ATOM 1335 N N . ILE A 1 172 ? 12.359 -17.781 -6.922 1 98.12 172 ILE A N 1
ATOM 1336 C CA . ILE A 1 172 ? 13.75 -17.453 -7.223 1 98.12 172 ILE A CA 1
ATOM 1337 C C . ILE A 1 172 ? 14.68 -18.328 -6.387 1 98.12 172 ILE A C 1
ATOM 1339 O O . ILE A 1 172 ? 15.898 -18.266 -6.547 1 98.12 172 ILE A O 1
ATOM 1343 N N . GLY A 1 173 ? 14.078 -19.031 -5.406 1 98.12 173 GLY A N 1
ATOM 1344 C CA . GLY A 1 173 ? 14.852 -19.984 -4.621 1 98.12 173 GLY A CA 1
ATOM 1345 C C . GLY A 1 173 ? 14.961 -19.594 -3.158 1 98.12 173 GLY A C 1
ATOM 1346 O O . GLY A 1 173 ? 15.68 -20.234 -2.391 1 98.12 173 GLY A O 1
ATOM 1347 N N . TRP A 1 174 ? 14.258 -18.547 -2.719 1 98.44 174 TRP A N 1
ATOM 1348 C CA . TRP A 1 174 ? 14.289 -18.141 -1.318 1 98.44 174 TRP A CA 1
ATOM 1349 C C . TRP A 1 174 ? 13.633 -19.203 -0.431 1 98.44 174 TRP A C 1
ATOM 1351 O O . TRP A 1 174 ? 12.484 -19.578 -0.657 1 98.44 174 TRP A O 1
ATOM 1361 N N . ASP A 1 175 ? 14.305 -19.734 0.519 1 98 175 ASP A N 1
ATOM 1362 C CA . ASP A 1 175 ? 13.781 -20.766 1.407 1 98 175 ASP A CA 1
ATOM 1363 C C . ASP A 1 175 ? 12.891 -20.172 2.486 1 98 175 ASP A C 1
ATOM 1365 O O . ASP A 1 175 ? 13.344 -19.328 3.279 1 98 175 ASP A O 1
ATOM 1369 N N . ILE A 1 176 ? 11.625 -20.594 2.535 1 98.5 176 ILE A N 1
ATOM 1370 C CA . ILE A 1 176 ? 10.719 -20.031 3.523 1 98.5 176 ILE A CA 1
ATOM 1371 C C . ILE A 1 176 ? 10.328 -21.094 4.543 1 98.5 176 ILE A C 1
ATOM 1373 O O . ILE A 1 176 ? 9.398 -20.906 5.324 1 98.5 176 ILE A O 1
ATOM 1377 N N . LYS A 1 177 ? 10.953 -22.219 4.633 1 98.06 177 LYS A N 1
ATOM 1378 C CA . LYS A 1 177 ? 10.594 -23.344 5.48 1 98.06 177 LYS A CA 1
ATOM 1379 C C . LYS A 1 177 ? 10.664 -22.969 6.957 1 98.06 177 LYS A C 1
ATOM 1381 O O . LYS A 1 177 ? 9.922 -23.516 7.777 1 98.06 177 LYS A O 1
ATOM 1386 N N . ALA A 1 178 ? 11.609 -22.047 7.305 1 98 178 ALA A N 1
ATOM 1387 C CA . ALA A 1 178 ? 11.75 -21.609 8.695 1 98 178 ALA A CA 1
ATOM 1388 C C . ALA A 1 178 ? 10.484 -20.906 9.172 1 98 178 ALA A C 1
ATOM 1390 O O . ALA A 1 178 ? 10.25 -20.797 10.375 1 98 178 ALA A O 1
ATOM 1391 N N . TYR A 1 179 ? 9.703 -20.406 8.242 1 98.81 179 TYR A N 1
ATOM 1392 C CA . TYR A 1 179 ? 8.398 -19.812 8.539 1 98.81 179 TYR A CA 1
ATOM 1393 C C . TYR A 1 179 ? 7.277 -20.812 8.305 1 98.81 179 TYR A C 1
ATOM 1395 O O . TYR A 1 179 ? 6.57 -20.734 7.301 1 98.81 179 TYR A O 1
ATOM 1403 N N . GLU A 1 180 ? 7.051 -21.656 9.242 1 98.75 180 GLU A N 1
ATOM 1404 C CA . GLU A 1 180 ? 6.215 -22.844 9.094 1 98.75 180 GLU A CA 1
ATOM 1405 C C . GLU A 1 180 ? 4.781 -22.469 8.727 1 98.75 180 GLU A C 1
ATOM 1407 O O . GLU A 1 180 ? 4.176 -23.109 7.859 1 98.75 180 GLU A O 1
ATOM 1412 N N . ASN A 1 181 ? 4.277 -21.453 9.445 1 98.88 181 ASN A N 1
ATOM 1413 C CA . ASN A 1 181 ? 2.91 -21.047 9.141 1 98.88 181 ASN A CA 1
ATOM 1414 C C . ASN A 1 181 ? 2.783 -20.531 7.711 1 98.88 181 ASN A C 1
ATOM 1416 O O . ASN A 1 181 ? 1.798 -20.828 7.031 1 98.88 181 ASN A O 1
ATOM 1420 N N . VAL A 1 182 ? 3.764 -19.781 7.23 1 98.94 182 VAL A N 1
ATOM 1421 C CA . VAL A 1 182 ? 3.746 -19.234 5.879 1 98.94 182 VAL A CA 1
ATOM 1422 C C . VAL A 1 182 ? 3.842 -20.375 4.863 1 98.94 182 VAL A C 1
ATOM 1424 O O . VAL A 1 182 ? 3.096 -20.406 3.883 1 98.94 182 VAL A O 1
ATOM 1427 N N . ASN A 1 183 ? 4.805 -21.25 5.141 1 98.81 183 ASN A N 1
ATOM 1428 C CA . ASN A 1 183 ? 5.008 -22.375 4.25 1 98.81 183 ASN A CA 1
ATOM 1429 C C . ASN A 1 183 ? 3.74 -23.219 4.105 1 98.81 183 ASN A C 1
ATOM 1431 O O . ASN A 1 183 ? 3.334 -23.547 2.992 1 98.81 183 ASN A O 1
ATOM 1435 N N . ASN A 1 184 ? 3.084 -23.547 5.203 1 98.88 184 ASN A N 1
ATOM 1436 C CA . ASN A 1 184 ? 1.854 -24.328 5.199 1 98.88 184 ASN A CA 1
ATOM 1437 C C . ASN A 1 184 ? 0.711 -23.578 4.527 1 98.88 184 ASN A C 1
ATOM 1439 O O . ASN A 1 184 ? -0.076 -24.156 3.783 1 98.88 184 ASN A O 1
ATOM 1443 N N . TRP A 1 185 ? 0.612 -22.312 4.828 1 98.94 185 TRP A N 1
ATOM 1444 C CA . TRP A 1 185 ? -0.419 -21.453 4.25 1 98.94 185 TRP A CA 1
ATOM 1445 C C . TRP A 1 185 ? -0.296 -21.406 2.73 1 98.94 185 TRP A C 1
ATOM 1447 O O . TRP A 1 185 ? -1.295 -21.516 2.016 1 98.94 185 TRP A O 1
ATOM 1457 N N . LEU A 1 186 ? 0.92 -21.203 2.201 1 98.94 186 LEU A N 1
ATOM 1458 C CA . LEU A 1 186 ? 1.107 -21.141 0.757 1 98.94 186 LEU A CA 1
ATOM 1459 C C . LEU A 1 186 ? 0.693 -22.453 0.091 1 98.94 186 LEU A C 1
ATOM 1461 O O . LEU A 1 186 ? 0.035 -22.438 -0.953 1 98.94 186 LEU A O 1
ATOM 1465 N N . ALA A 1 187 ? 1.07 -23.578 0.684 1 98.81 187 ALA A N 1
ATOM 1466 C CA . ALA A 1 187 ? 0.654 -24.875 0.176 1 98.81 187 ALA A CA 1
ATOM 1467 C C . ALA A 1 187 ? -0.867 -25 0.167 1 98.81 187 ALA A C 1
ATOM 1469 O O . ALA A 1 187 ? -1.447 -25.531 -0.785 1 98.81 187 ALA A O 1
ATOM 1470 N N . ARG A 1 188 ? -1.534 -24.547 1.198 1 98.81 188 ARG A N 1
ATOM 1471 C CA . ARG A 1 188 ? -2.99 -24.578 1.283 1 98.81 188 ARG A CA 1
ATOM 1472 C C . ARG A 1 188 ? -3.619 -23.719 0.19 1 98.81 188 ARG A C 1
ATOM 1474 O O . ARG A 1 188 ? -4.609 -24.109 -0.426 1 98.81 188 ARG A O 1
ATOM 1481 N N . CYS A 1 189 ? -3.045 -22.531 -0.021 1 98.75 189 CYS A N 1
ATOM 1482 C CA . CYS A 1 189 ? -3.535 -21.672 -1.093 1 98.75 189 CYS A CA 1
ATOM 1483 C C . CYS A 1 189 ? -3.428 -22.359 -2.443 1 98.75 189 CYS A C 1
ATOM 1485 O O . CYS A 1 189 ? -4.352 -22.297 -3.256 1 98.75 189 CYS A O 1
ATOM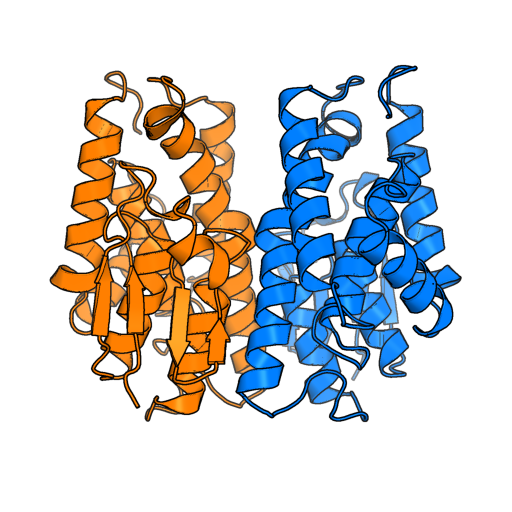 1487 N N . ALA A 1 190 ? -2.301 -23.047 -2.693 1 98.69 190 ALA A N 1
ATOM 1488 C CA . ALA A 1 190 ? -2.076 -23.75 -3.953 1 98.69 190 ALA A CA 1
ATOM 1489 C C . ALA A 1 190 ? -3.139 -24.828 -4.18 1 98.69 190 ALA A C 1
ATOM 1491 O O . ALA A 1 190 ? -3.553 -25.062 -5.316 1 98.69 190 ALA A O 1
ATOM 1492 N N . LEU A 1 191 ? -3.609 -25.375 -3.131 1 98.19 191 LEU A N 1
ATOM 1493 C CA . LEU A 1 191 ? -4.59 -26.453 -3.213 1 98.19 191 LEU A CA 1
ATOM 1494 C C . LEU A 1 191 ? -6.004 -25.891 -3.316 1 98.19 191 LEU A C 1
ATOM 1496 O O . LEU A 1 191 ? -6.871 -26.5 -3.955 1 98.19 191 LEU A O 1
ATOM 1500 N N . THR A 1 192 ? -6.277 -24.797 -2.746 1 98.12 192 THR A N 1
ATOM 1501 C CA . THR A 1 192 ? -7.645 -24.344 -2.531 1 98.12 192 THR A CA 1
ATOM 1502 C C . THR A 1 192 ? -8.055 -23.344 -3.602 1 98.12 192 THR A C 1
ATOM 1504 O O . THR A 1 192 ? -9.234 -23.25 -3.951 1 98.12 192 THR A O 1
ATOM 1507 N N . ILE A 1 193 ? -7.156 -22.5 -4.082 1 97.94 193 ILE A N 1
ATOM 1508 C CA . ILE A 1 193 ? -7.52 -21.484 -5.078 1 97.94 193 ILE A CA 1
ATOM 1509 C C . ILE A 1 193 ? -7.641 -22.141 -6.453 1 97.94 193 ILE A C 1
ATOM 1511 O O . ILE A 1 193 ? -6.664 -22.672 -6.98 1 97.94 193 ILE A O 1
ATOM 1515 N N . PRO A 1 194 ? -8.773 -22.047 -7.035 1 97.31 194 PRO A N 1
ATOM 1516 C CA . PRO A 1 194 ? -8.938 -22.656 -8.359 1 97.31 194 PRO A CA 1
ATOM 1517 C C . PRO A 1 194 ? -7.992 -22.047 -9.398 1 97.31 194 PRO A C 1
ATOM 1519 O O . PRO A 1 194 ? -7.832 -20.828 -9.461 1 97.31 194 PRO A O 1
ATOM 1522 N N . GLY A 1 195 ? -7.309 -22.953 -10.172 1 96.44 195 GLY A N 1
ATOM 1523 C CA . GLY A 1 195 ? -6.449 -22.5 -11.25 1 96.44 195 GLY A CA 1
ATOM 1524 C C . GLY A 1 195 ? -5.117 -21.953 -10.766 1 96.44 195 GLY A C 1
ATOM 1525 O O . GLY A 1 195 ? -4.391 -21.297 -11.523 1 96.44 195 GLY A O 1
ATOM 1526 N N . TYR A 1 196 ? -4.766 -22.188 -9.523 1 98.56 196 TYR A N 1
ATOM 1527 C CA . TYR A 1 196 ? -3.555 -21.656 -8.906 1 98.56 196 TYR A CA 1
ATOM 1528 C C . TYR A 1 196 ? -2.332 -21.953 -9.766 1 98.56 196 TYR A C 1
ATOM 1530 O O . TYR A 1 196 ? -1.503 -21.062 -10 1 98.56 196 TYR A O 1
ATOM 1538 N N . GLU A 1 197 ? -2.191 -23.141 -10.242 1 98.56 197 GLU A N 1
ATOM 1539 C CA . GLU A 1 197 ? -1.014 -23.547 -11.008 1 98.56 197 GLU A CA 1
ATOM 1540 C C . GLU A 1 197 ? -0.878 -22.719 -12.289 1 98.56 197 GLU A C 1
ATOM 1542 O O . GLU A 1 197 ? 0.165 -22.109 -12.531 1 98.56 197 GLU A O 1
ATOM 1547 N N . GLU A 1 198 ? -1.887 -22.656 -13.078 1 97.75 198 GLU A N 1
ATOM 1548 C CA . GLU A 1 198 ? -1.838 -22 -14.375 1 97.75 198 GLU A CA 1
ATOM 1549 C C . GLU A 1 198 ? -1.824 -20.469 -14.219 1 97.75 198 GLU A C 1
ATOM 1551 O O . GLU A 1 198 ? -1.169 -19.766 -14.992 1 97.75 198 GLU A O 1
ATOM 1556 N N . THR A 1 199 ? -2.51 -19.969 -13.18 1 98 199 THR A N 1
ATOM 1557 C CA . THR A 1 199 ? -2.717 -18.531 -13.047 1 98 199 THR A CA 1
ATOM 1558 C C . THR A 1 199 ? -1.602 -17.891 -12.219 1 98 199 THR A C 1
ATOM 1560 O O . THR A 1 199 ? -1.249 -16.734 -12.43 1 98 199 THR A O 1
ATOM 1563 N N . ASN A 1 200 ? -1.018 -18.688 -11.367 1 98.81 200 ASN A N 1
ATOM 1564 C CA . ASN A 1 200 ? -0.047 -18.094 -10.453 1 98.81 200 ASN A CA 1
ATOM 1565 C C . ASN A 1 200 ? 1.307 -18.781 -10.547 1 98.81 200 ASN A C 1
ATOM 1567 O O . ASN A 1 200 ? 2.32 -18.156 -10.844 1 98.81 200 ASN A O 1
ATOM 1571 N N . GLN A 1 201 ? 1.302 -20.109 -10.344 1 98.88 201 GLN A N 1
ATOM 1572 C CA . GLN A 1 201 ? 2.582 -20.797 -10.203 1 98.88 201 GLN A CA 1
ATOM 1573 C C . GLN A 1 201 ? 3.4 -20.703 -11.484 1 98.88 201 GLN A C 1
ATOM 1575 O O . GLN A 1 201 ? 4.613 -20.5 -11.445 1 98.88 201 GLN A O 1
ATOM 1580 N N . ALA A 1 202 ? 2.736 -20.891 -12.625 1 98.88 202 ALA A N 1
ATOM 1581 C CA . ALA A 1 202 ? 3.438 -20.797 -13.906 1 98.88 202 ALA A CA 1
ATOM 1582 C C . ALA A 1 202 ? 4.109 -19.438 -14.07 1 98.88 202 ALA A C 1
ATOM 1584 O O . ALA A 1 202 ? 5.27 -19.359 -14.484 1 98.88 202 ALA A O 1
ATOM 1585 N N . GLY A 1 203 ? 3.395 -18.344 -13.742 1 98.81 203 GLY A N 1
ATOM 1586 C CA . GLY A 1 203 ? 3.959 -17.016 -13.812 1 98.81 203 GLY A CA 1
ATOM 1587 C C . GLY A 1 203 ? 5.074 -16.781 -12.812 1 98.81 203 GLY A C 1
ATOM 1588 O O . GLY A 1 203 ? 6.078 -16.141 -13.125 1 98.81 203 GLY A O 1
ATOM 1589 N N . ALA A 1 204 ? 4.887 -17.281 -11.625 1 98.88 204 ALA A N 1
ATOM 1590 C CA . ALA A 1 204 ? 5.934 -17.188 -10.609 1 98.88 204 ALA A CA 1
ATOM 1591 C C . ALA A 1 204 ? 7.207 -17.891 -11.07 1 98.88 204 ALA A C 1
ATOM 1593 O O . ALA A 1 204 ? 8.312 -17.375 -10.867 1 98.88 204 ALA A O 1
ATOM 1594 N N . ASN A 1 205 ? 7.035 -19.047 -11.68 1 98.88 205 ASN A N 1
ATOM 1595 C CA . ASN A 1 205 ? 8.188 -19.797 -12.195 1 98.88 205 ASN A CA 1
ATOM 1596 C C . ASN A 1 205 ? 8.906 -19.016 -13.289 1 98.88 205 ASN A C 1
ATOM 1598 O O . ASN A 1 205 ? 10.133 -19 -13.344 1 98.88 205 ASN A O 1
ATOM 1602 N N . GLU A 1 206 ? 8.125 -18.406 -14.188 1 98.75 206 GLU A N 1
ATOM 1603 C CA . GLU A 1 206 ? 8.719 -17.578 -15.227 1 98.75 206 GLU A CA 1
ATOM 1604 C C . GLU A 1 206 ? 9.523 -16.422 -14.625 1 98.75 206 GLU A C 1
ATOM 1606 O O . GLU A 1 206 ? 10.641 -16.141 -15.055 1 98.75 206 GLU A O 1
ATOM 1611 N N . PHE A 1 207 ? 9 -15.781 -13.664 1 98.62 207 PHE A N 1
ATOM 1612 C CA . PHE A 1 207 ? 9.672 -14.703 -12.953 1 98.62 207 PHE A CA 1
ATOM 1613 C C . PHE A 1 207 ? 10.953 -15.195 -12.297 1 98.62 207 PHE A C 1
ATOM 1615 O O . PHE A 1 207 ? 12.008 -14.586 -12.445 1 98.62 207 PHE A O 1
ATOM 1622 N N . GLY A 1 208 ? 10.82 -16.312 -11.516 1 98.5 208 GLY A N 1
ATOM 1623 C CA . GLY A 1 208 ? 11.969 -16.891 -10.836 1 98.5 208 GLY A CA 1
ATOM 1624 C C . GLY A 1 208 ? 13.102 -17.25 -11.781 1 98.5 208 GLY A C 1
ATOM 1625 O O . GLY A 1 208 ? 14.266 -16.969 -11.492 1 98.5 208 GLY A O 1
ATOM 1626 N N . LYS A 1 209 ? 12.719 -17.828 -12.914 1 98.38 209 LYS A N 1
ATOM 1627 C CA . LYS A 1 209 ? 13.719 -18.188 -13.922 1 98.38 209 LYS A CA 1
ATOM 1628 C C . LYS A 1 209 ? 14.438 -16.938 -14.438 1 98.38 209 LYS A C 1
ATOM 1630 O O . LYS A 1 209 ? 15.656 -16.938 -14.594 1 98.38 209 LYS A O 1
ATOM 1635 N N . ALA A 1 210 ? 13.672 -15.867 -14.695 1 98.06 210 ALA A N 1
ATOM 1636 C CA . ALA A 1 210 ? 14.25 -14.617 -15.188 1 98.06 210 ALA A CA 1
ATOM 1637 C C . ALA A 1 210 ? 15.227 -14.023 -14.18 1 98.06 210 ALA A C 1
ATOM 1639 O O . ALA A 1 210 ? 16.328 -13.594 -14.547 1 98.06 210 ALA A O 1
ATOM 1640 N N . VAL A 1 211 ? 14.898 -14.039 -12.914 1 98.06 211 VAL A N 1
ATOM 1641 C CA . VAL A 1 211 ? 15.75 -13.469 -11.867 1 98.06 211 VAL A CA 1
ATOM 1642 C C . VAL A 1 211 ? 17 -14.336 -11.68 1 98.06 211 VAL A C 1
ATOM 1644 O O . VAL A 1 211 ? 18.109 -13.828 -11.68 1 98.06 211 VAL A O 1
ATOM 1647 N N . ARG A 1 212 ? 16.844 -15.641 -11.602 1 97.62 212 ARG A N 1
ATOM 1648 C CA . ARG A 1 212 ? 17.953 -16.562 -11.352 1 97.62 212 ARG A CA 1
ATOM 1649 C C . ARG A 1 212 ? 18.953 -16.547 -12.5 1 97.62 212 ARG A C 1
ATOM 1651 O O . ARG A 1 212 ? 20.156 -16.703 -12.281 1 97.62 212 ARG A O 1
ATOM 1658 N N . SER A 1 213 ? 18.5 -16.328 -13.688 1 97.75 213 SER A N 1
ATOM 1659 C CA . SER A 1 213 ? 19.391 -16.328 -14.852 1 97.75 213 SER A CA 1
ATOM 1660 C C . SER A 1 213 ? 20.375 -15.164 -14.797 1 97.75 213 SER A C 1
ATOM 1662 O O . SER A 1 213 ? 21.406 -15.188 -15.461 1 97.75 213 SER A O 1
ATOM 1664 N N . LYS A 1 214 ? 20.094 -14.141 -13.977 1 97.31 214 LYS A N 1
ATOM 1665 C CA . LYS A 1 214 ? 20.922 -12.945 -13.914 1 97.31 214 LYS A CA 1
ATOM 1666 C C . LYS A 1 214 ? 21.641 -12.844 -12.578 1 97.31 214 LYS A C 1
ATOM 1668 O O . LYS A 1 214 ? 22.469 -11.953 -12.383 1 97.31 214 LYS A O 1
ATOM 1673 N N . MET A 1 215 ? 21.312 -13.695 -11.68 1 97.19 215 MET A N 1
ATOM 1674 C CA . MET A 1 215 ? 21.828 -13.656 -10.312 1 97.19 215 MET A CA 1
ATOM 1675 C C . MET A 1 215 ? 23.141 -14.422 -10.203 1 97.19 215 MET A C 1
ATOM 1677 O O . MET A 1 215 ? 23.281 -15.508 -10.766 1 97.19 215 MET A O 1
ATOM 1681 N N . ALA A 1 216 ? 24.156 -13.875 -9.406 1 97.12 216 ALA A N 1
ATOM 1682 C CA . ALA A 1 216 ? 25.406 -14.57 -9.141 1 97.12 216 ALA A CA 1
ATOM 1683 C C . ALA A 1 216 ? 25.172 -15.812 -8.289 1 97.12 216 ALA A C 1
ATOM 1685 O O . ALA A 1 216 ? 24.234 -15.867 -7.492 1 97.12 216 ALA A O 1
ATOM 1686 N N . PRO A 1 217 ? 25.938 -16.828 -8.516 1 93.31 217 PRO A N 1
ATOM 1687 C CA . PRO A 1 217 ? 25.781 -18.047 -7.711 1 93.31 217 PRO A CA 1
ATOM 1688 C C . PRO A 1 217 ? 25.969 -17.797 -6.215 1 93.31 217 PRO A C 1
ATOM 1690 O O . PRO A 1 217 ? 26.734 -16.906 -5.828 1 93.31 217 PRO A O 1
ATOM 1693 N N . GLY A 1 218 ? 25.234 -18.516 -5.348 1 92.88 218 GLY A N 1
ATOM 1694 C CA . GLY A 1 218 ? 25.453 -18.516 -3.908 1 92.88 218 GLY A CA 1
ATOM 1695 C C . GLY A 1 218 ? 24.734 -17.391 -3.197 1 92.88 218 GLY A C 1
ATOM 1696 O O . GLY A 1 218 ? 25.031 -17.094 -2.033 1 92.88 218 GLY A O 1
ATOM 1697 N N . GLN A 1 219 ? 23.766 -16.672 -3.861 1 93.44 219 GLN A N 1
ATOM 1698 C CA . GLN A 1 219 ? 23.125 -15.5 -3.299 1 93.44 219 GLN A CA 1
ATOM 1699 C C . GLN A 1 219 ? 21.938 -15.891 -2.424 1 93.44 219 GLN A C 1
ATOM 1701 O O . GLN A 1 219 ? 21.5 -15.109 -1.572 1 93.44 219 GLN A O 1
ATOM 1706 N N . LEU A 1 220 ? 21.453 -17.094 -2.547 1 93.44 220 LEU A N 1
ATOM 1707 C CA . LEU A 1 220 ? 20.188 -17.484 -1.932 1 93.44 220 LEU A CA 1
ATOM 1708 C C . LEU A 1 220 ? 20.422 -18.219 -0.617 1 93.44 220 LEU A C 1
ATOM 1710 O O . LEU A 1 220 ? 21.422 -18.953 -0.479 1 93.44 220 LEU A O 1
ATOM 1714 N N . PRO A 1 221 ? 19.562 -18.062 0.295 1 86.5 221 PRO A N 1
ATOM 1715 C CA . PRO A 1 221 ? 19.703 -18.797 1.553 1 86.5 221 PRO A CA 1
ATOM 1716 C C . PRO A 1 221 ? 19.281 -20.25 1.438 1 86.5 221 PRO A C 1
ATOM 1718 O O . PRO A 1 221 ? 18.531 -20.609 0.524 1 86.5 221 PRO A O 1
ATOM 1721 N N . MET B 1 1 ? -17.266 2.104 25.672 1 54.62 1 MET B N 1
ATOM 1722 C CA . MET B 1 1 ? -16.094 1.341 25.234 1 54.62 1 MET B CA 1
ATOM 1723 C C . MET B 1 1 ? -15.102 2.236 24.5 1 54.62 1 MET B C 1
ATOM 1725 O O . MET B 1 1 ? -15.5 3.107 23.719 1 54.62 1 MET B O 1
ATOM 1729 N N . VAL B 1 2 ? -13.812 2.498 24.984 1 79.81 2 VAL B N 1
ATOM 1730 C CA . VAL B 1 2 ? -13.008 3.678 24.688 1 79.81 2 VAL B CA 1
ATOM 1731 C C . VAL B 1 2 ? -12.25 3.463 23.375 1 79.81 2 VAL B C 1
ATOM 1733 O O . VAL B 1 2 ? -11.602 2.432 23.188 1 79.81 2 VAL B O 1
ATOM 1736 N N . LEU B 1 3 ? -12.594 4.09 22.266 1 95.81 3 LEU B N 1
ATOM 1737 C CA . LEU B 1 3 ? -11.906 4.188 20.984 1 95.81 3 LEU B CA 1
ATOM 1738 C C . LEU B 1 3 ? -10.602 4.957 21.125 1 95.81 3 LEU B C 1
ATOM 1740 O O . LEU B 1 3 ? -10.602 6.133 21.484 1 95.81 3 LEU B O 1
ATOM 1744 N N . THR B 1 4 ? -9.422 4.199 20.922 1 98.56 4 THR B N 1
ATOM 1745 C CA . THR B 1 4 ? -8.102 4.777 21.141 1 98.56 4 THR B CA 1
ATOM 1746 C C . THR B 1 4 ? -7.242 4.66 19.891 1 98.56 4 THR B C 1
ATOM 1748 O O . THR B 1 4 ? -7.223 3.615 19.234 1 98.56 4 THR B O 1
ATOM 1751 N N . LEU B 1 5 ? -6.582 5.711 19.547 1 98.81 5 LEU B N 1
ATOM 1752 C CA . LEU B 1 5 ? -5.605 5.723 18.469 1 98.81 5 LEU B CA 1
ATOM 1753 C C . LEU B 1 5 ? -4.195 5.938 19 1 98.81 5 LEU B C 1
ATOM 1755 O O . LEU B 1 5 ? -3.912 6.969 19.625 1 98.81 5 LEU B O 1
ATOM 1759 N N . HIS B 1 6 ? -3.346 4.922 18.922 1 98.88 6 HIS B N 1
ATOM 1760 C CA . HIS B 1 6 ? -1.919 5.129 19.141 1 98.88 6 HIS B CA 1
ATOM 1761 C C . HIS B 1 6 ? -1.296 5.938 18.016 1 98.88 6 HIS B C 1
ATOM 1763 O O . HIS B 1 6 ? -1.345 5.527 16.859 1 98.88 6 HIS B O 1
ATOM 1769 N N . HIS B 1 7 ? -0.72 7.012 18.391 1 98.75 7 HIS B N 1
ATOM 1770 C CA . HIS B 1 7 ? -0.439 8.094 17.453 1 98.75 7 HIS B CA 1
ATOM 1771 C C . HIS B 1 7 ? 0.926 8.719 17.734 1 98.75 7 HIS B C 1
ATOM 1773 O O . HIS B 1 7 ? 1.421 8.672 18.859 1 98.75 7 HIS B O 1
ATOM 1779 N N . PHE B 1 8 ? 1.554 9.203 16.703 1 98.81 8 PHE B N 1
ATOM 1780 C CA . PHE B 1 8 ? 2.768 10.008 16.781 1 98.81 8 PHE B CA 1
ATOM 1781 C C . PHE B 1 8 ? 2.723 11.164 15.797 1 98.81 8 PHE B C 1
ATOM 1783 O O . PHE B 1 8 ? 2.764 10.953 14.586 1 98.81 8 PHE B O 1
ATOM 1790 N N . PRO B 1 9 ? 2.656 12.406 16.203 1 98.69 9 PRO B N 1
ATOM 1791 C CA . PRO B 1 9 ? 2.344 13.562 15.359 1 98.69 9 PRO B CA 1
ATOM 1792 C C . PRO B 1 9 ? 3.299 13.703 14.18 1 98.69 9 PRO B C 1
ATOM 1794 O O . PRO B 1 9 ? 2.861 13.977 13.055 1 98.69 9 PRO B O 1
ATOM 1797 N N . PRO B 1 10 ? 4.574 13.414 14.32 1 98.69 10 PRO B N 1
ATOM 1798 C CA . PRO B 1 10 ? 5.453 13.578 13.164 1 98.69 10 PRO B CA 1
ATOM 1799 C C . PRO B 1 10 ? 5.195 12.531 12.078 1 98.69 10 PRO B C 1
ATOM 1801 O O . PRO B 1 10 ? 5.691 12.672 10.953 1 98.69 10 PRO B O 1
ATOM 1804 N N . SER B 1 11 ? 4.535 11.461 12.383 1 98.56 11 SER B N 1
ATOM 1805 C CA . SER B 1 11 ? 4.293 10.367 11.445 1 98.56 11 SER B CA 1
ATOM 1806 C C . SER B 1 11 ? 3.129 10.68 10.516 1 98.56 11 SER B C 1
ATOM 1808 O O . SER B 1 11 ? 1.985 10.797 10.961 1 98.56 11 SER B O 1
ATOM 1810 N N . ALA B 1 12 ? 3.373 10.773 9.266 1 98.81 12 ALA B N 1
ATOM 1811 C CA . ALA B 1 12 ? 2.346 11.086 8.273 1 98.81 12 ALA B CA 1
ATOM 1812 C C . ALA B 1 12 ? 1.231 10.047 8.289 1 98.81 12 ALA B C 1
ATOM 1814 O O . ALA B 1 12 ? 0.049 10.391 8.344 1 98.81 12 ALA B O 1
ATOM 1815 N N . PRO B 1 13 ? 1.553 8.695 8.32 1 98.81 13 PRO B N 1
ATOM 1816 C CA . PRO B 1 13 ? 0.471 7.707 8.391 1 98.81 13 PRO B CA 1
ATOM 1817 C C . PRO B 1 13 ? -0.389 7.863 9.641 1 98.81 13 PRO B C 1
ATOM 1819 O O . PRO B 1 13 ? -1.608 7.688 9.586 1 98.81 13 PRO B O 1
ATOM 1822 N N . SER B 1 14 ? 0.245 8.219 10.75 1 98.88 14 SER B N 1
ATOM 1823 C CA . SER B 1 14 ? -0.511 8.422 11.984 1 98.88 14 SER B CA 1
ATOM 1824 C C . SER B 1 14 ? -1.428 9.633 11.867 1 98.88 14 SER B C 1
ATOM 1826 O O . SER B 1 14 ? -2.588 9.586 12.281 1 98.88 14 SER B O 1
ATOM 1828 N N . ARG B 1 15 ? -0.933 10.695 11.305 1 98.94 15 ARG B N 1
ATOM 1829 C CA . ARG B 1 15 ? -1.738 11.891 11.109 1 98.94 15 ARG B CA 1
ATOM 1830 C C . ARG B 1 15 ? -2.906 11.625 10.164 1 98.94 15 ARG B C 1
ATOM 1832 O O . ARG B 1 15 ? -3.988 12.188 10.328 1 98.94 15 ARG B O 1
ATOM 1839 N N . ALA B 1 16 ? -2.699 10.773 9.188 1 98.94 16 ALA B N 1
ATOM 1840 C CA . ALA B 1 16 ? -3.762 10.43 8.25 1 98.94 16 ALA B CA 1
ATOM 1841 C C . ALA B 1 16 ? -4.969 9.836 8.977 1 98.94 16 ALA B C 1
ATOM 1843 O O . ALA B 1 16 ? -6.109 10.227 8.719 1 98.94 16 ALA B O 1
ATOM 1844 N N . ALA B 1 17 ? -4.715 8.906 9.867 1 98.88 17 ALA B N 1
ATOM 1845 C CA . ALA B 1 17 ? -5.793 8.281 10.633 1 98.88 17 ALA B CA 1
ATOM 1846 C C . ALA B 1 17 ? -6.496 9.305 11.523 1 98.88 17 ALA B C 1
ATOM 1848 O O . ALA B 1 17 ? -7.727 9.328 11.609 1 98.88 17 ALA B O 1
ATOM 1849 N N . LEU B 1 18 ? -5.703 10.172 12.156 1 98.81 18 LEU B N 1
ATOM 1850 C CA . LEU B 1 18 ? -6.285 11.172 13.047 1 98.81 18 LEU B CA 1
ATOM 1851 C C . LEU B 1 18 ? -7.074 12.203 12.25 1 98.81 18 LEU B C 1
ATOM 1853 O O . LEU B 1 18 ? -8.141 12.648 12.688 1 98.81 18 LEU B O 1
ATOM 1857 N N . LEU B 1 19 ? -6.555 12.594 11.062 1 98.75 19 LEU B N 1
ATOM 1858 C CA . LEU B 1 19 ? -7.277 13.492 10.172 1 98.75 19 LEU B CA 1
ATOM 1859 C C . LEU B 1 19 ? -8.633 12.914 9.797 1 98.75 19 LEU B C 1
ATOM 1861 O O . LEU B 1 19 ? -9.633 13.641 9.734 1 98.75 19 LEU B O 1
ATOM 1865 N N . THR B 1 20 ? -8.656 11.602 9.5 1 98.81 20 THR B N 1
ATOM 1866 C CA . THR B 1 20 ? -9.906 10.945 9.156 1 98.81 20 THR B CA 1
ATOM 1867 C C . THR B 1 20 ? -10.914 11.062 10.297 1 98.81 20 THR B C 1
ATOM 1869 O O . THR B 1 20 ? -12.078 11.398 10.07 1 98.81 20 THR B O 1
ATOM 1872 N N . ALA B 1 21 ? -10.469 10.812 11.531 1 98.5 21 ALA B N 1
ATOM 1873 C CA . ALA B 1 21 ? -11.344 10.938 12.688 1 98.5 21 ALA B CA 1
ATOM 1874 C C . ALA B 1 21 ? -11.914 12.344 12.797 1 98.5 21 ALA B C 1
ATOM 1876 O O . ALA B 1 21 ? -13.117 12.523 13.008 1 98.5 21 ALA B O 1
ATOM 1877 N N . LYS B 1 22 ? -11.078 13.352 12.609 1 98.06 22 LYS B N 1
ATOM 1878 C CA . LYS B 1 22 ? -11.508 14.742 12.688 1 98.06 22 LYS B CA 1
ATOM 1879 C C . LYS B 1 22 ? -12.5 15.07 11.578 1 98.06 22 LYS B C 1
ATOM 1881 O O . LYS B 1 22 ? -13.523 15.727 11.82 1 98.06 22 LYS B O 1
ATOM 1886 N N . ALA B 1 23 ? -12.203 14.594 10.406 1 98.19 23 ALA B N 1
ATOM 1887 C CA . ALA B 1 23 ? -13.023 14.891 9.234 1 98.19 23 ALA B CA 1
ATOM 1888 C C . ALA B 1 23 ? -14.445 14.367 9.414 1 98.19 23 ALA B C 1
ATOM 1890 O O . ALA B 1 23 ? -15.406 14.969 8.93 1 98.19 23 ALA B O 1
ATOM 1891 N N . ILE B 1 24 ? -14.602 13.281 10.141 1 98 24 ILE B N 1
ATOM 1892 C CA . ILE B 1 24 ? -15.922 12.695 10.281 1 98 24 ILE B CA 1
ATOM 1893 C C . ILE B 1 24 ? -16.547 13.117 11.609 1 98 24 ILE B C 1
ATOM 1895 O O . ILE B 1 24 ? -17.578 12.594 12.016 1 98 24 ILE B O 1
ATOM 1899 N N . GLY B 1 25 ? -15.836 13.977 12.344 1 97.38 25 GLY B N 1
ATOM 1900 C CA . GLY B 1 25 ? -16.359 14.531 13.578 1 97.38 25 GLY B CA 1
ATOM 1901 C C . GLY B 1 25 ? -16.312 13.555 14.742 1 97.38 25 GLY B C 1
ATOM 1902 O O . GLY B 1 25 ? -17.156 13.602 15.641 1 97.38 25 GLY B O 1
ATOM 1903 N N . LEU B 1 26 ? -15.422 12.648 14.742 1 97.38 26 LEU B N 1
ATOM 1904 C CA . LEU B 1 26 ? -15.305 11.609 15.766 1 97.38 26 LEU B CA 1
ATOM 1905 C C . LEU B 1 26 ? -14.32 12.023 16.844 1 97.38 26 LEU B C 1
ATOM 1907 O O . LEU B 1 26 ? -13.164 12.336 16.547 1 97.38 26 LEU B O 1
ATOM 1911 N N . ASP B 1 27 ? -14.766 12.078 18.031 1 95.25 27 ASP B N 1
ATOM 1912 C CA . ASP B 1 27 ? -13.867 12.227 19.172 1 95.25 27 ASP B CA 1
ATOM 1913 C C . ASP B 1 27 ? -13.148 10.914 19.469 1 95.25 27 ASP B C 1
ATOM 1915 O O . ASP B 1 27 ? -13.789 9.891 19.734 1 95.25 27 ASP B O 1
ATOM 1919 N N . ILE B 1 28 ? -11.844 10.961 19.422 1 97.06 28 ILE B N 1
ATOM 1920 C CA . ILE B 1 28 ? -11.062 9.75 19.609 1 97.06 28 ILE B CA 1
ATOM 1921 C C . ILE B 1 28 ? -9.969 10 20.641 1 97.06 28 ILE B C 1
ATOM 1923 O O . ILE B 1 28 ? -9.352 11.07 20.656 1 97.06 28 ILE B O 1
ATOM 1927 N N . ASP B 1 29 ? -9.789 9.055 21.547 1 98.19 29 ASP B N 1
ATOM 1928 C CA . ASP B 1 29 ? -8.695 9.141 22.516 1 98.19 29 ASP B CA 1
ATOM 1929 C C . ASP B 1 29 ? -7.352 8.875 21.828 1 98.19 29 ASP B C 1
ATOM 1931 O O . ASP B 1 29 ? -7.203 7.91 21.078 1 98.19 29 ASP B O 1
ATOM 1935 N N . VAL B 1 30 ? -6.379 9.773 22.078 1 98.38 30 VAL B N 1
ATOM 1936 C CA . VAL B 1 30 ? -5.074 9.656 21.438 1 98.38 30 VAL B CA 1
ATOM 1937 C C . VAL B 1 30 ? -4.027 9.25 22.469 1 98.38 30 VAL B C 1
ATOM 1939 O O . VAL B 1 30 ? -3.926 9.867 23.547 1 98.38 30 VAL B O 1
ATOM 1942 N N . GLN B 1 31 ? -3.357 8.195 22.266 1 98.44 31 GLN B N 1
ATOM 1943 C CA . GLN B 1 31 ? -2.199 7.773 23.047 1 98.44 31 GLN B CA 1
ATOM 1944 C C . GLN B 1 31 ? -0.912 7.914 22.234 1 98.44 31 GLN B C 1
ATOM 1946 O O . GLN B 1 31 ? -0.75 7.27 21.188 1 98.44 31 GLN B O 1
ATOM 1951 N N . ILE B 1 32 ? 0.021 8.672 22.75 1 98.75 32 ILE B N 1
ATOM 1952 C CA . ILE B 1 32 ? 1.242 8.961 22 1 98.75 32 ILE B CA 1
ATOM 1953 C C . ILE B 1 32 ? 2.217 7.789 22.141 1 98.75 32 ILE B C 1
ATOM 1955 O O . ILE B 1 32 ? 2.453 7.293 23.234 1 98.75 32 ILE B O 1
ATOM 1959 N N . VAL B 1 33 ? 2.67 7.289 21.047 1 98.62 33 VAL B N 1
ATOM 1960 C CA . VAL B 1 33 ? 3.805 6.379 20.922 1 98.62 33 VAL B CA 1
ATOM 1961 C C . VAL B 1 33 ? 4.969 7.098 20.234 1 98.62 33 VAL B C 1
ATOM 1963 O O . VAL B 1 33 ? 4.965 7.293 19.016 1 98.62 33 VAL B O 1
ATOM 1966 N N . ASN B 1 34 ? 6.012 7.508 21.016 1 98.12 34 ASN B N 1
ATOM 1967 C CA . ASN B 1 34 ? 7.137 8.281 20.516 1 98.12 34 ASN B CA 1
ATOM 1968 C C . ASN B 1 34 ? 8.125 7.402 19.75 1 98.12 34 ASN B C 1
ATOM 1970 O O . ASN B 1 34 ? 8.93 6.699 20.375 1 98.12 34 ASN B O 1
ATOM 1974 N N . LEU B 1 35 ? 8.125 7.504 18.453 1 97.06 35 LEU B N 1
ATOM 1975 C CA . LEU B 1 35 ? 8.992 6.672 17.625 1 97.06 35 LEU B CA 1
ATOM 1976 C C . LEU B 1 35 ? 10.445 7.102 17.766 1 97.06 35 LEU B C 1
ATOM 1978 O O . LEU B 1 35 ? 11.359 6.293 17.578 1 97.06 35 LEU B O 1
ATOM 1982 N N . PHE B 1 36 ? 10.648 8.398 18 1 95.06 36 PHE B N 1
ATOM 1983 C CA . PHE B 1 36 ? 12.016 8.867 18.188 1 95.06 36 PHE B CA 1
ATOM 1984 C C . PHE B 1 36 ? 12.648 8.203 19.406 1 95.06 36 PHE B C 1
ATOM 1986 O O . PHE B 1 36 ? 13.867 8.039 19.469 1 95.06 36 PHE B O 1
ATOM 1993 N N . GLU B 1 37 ? 11.859 7.781 20.328 1 96.62 37 GLU B N 1
ATOM 1994 C CA . GLU B 1 37 ? 12.32 7.09 21.531 1 96.62 37 GLU B CA 1
ATOM 1995 C C . GLU B 1 37 ? 12.094 5.582 21.422 1 96.62 37 GLU B C 1
ATOM 1997 O O . GLU B 1 37 ? 12.297 4.848 22.391 1 96.62 37 GLU B O 1
ATOM 2002 N N . LYS B 1 38 ? 11.57 5.078 20.312 1 96.88 38 LYS B N 1
ATOM 2003 C CA . LYS B 1 38 ? 11.383 3.67 19.969 1 96.88 38 LYS B CA 1
ATOM 2004 C C . LYS B 1 38 ? 10.344 3.021 20.891 1 96.88 38 LYS B C 1
ATOM 2006 O O . LYS B 1 38 ? 10.461 1.842 21.219 1 96.88 38 LYS B O 1
ATOM 2011 N N . GLU B 1 39 ? 9.383 3.77 21.297 1 98.44 39 GLU B N 1
ATOM 2012 C CA . GLU B 1 39 ? 8.359 3.271 22.203 1 98.44 39 GLU B CA 1
ATOM 2013 C C . GLU B 1 39 ? 7.516 2.184 21.547 1 98.44 39 GLU B C 1
ATOM 2015 O O . GLU B 1 39 ? 6.871 1.387 22.234 1 98.44 39 GLU B O 1
ATOM 2020 N N . GLN B 1 40 ? 7.5 2.115 20.203 1 97.94 40 GLN B N 1
ATOM 2021 C CA . GLN B 1 40 ? 6.719 1.115 19.484 1 97.94 40 GLN B CA 1
ATOM 2022 C C . GLN B 1 40 ? 7.312 -0.279 19.672 1 97.94 40 GLN B C 1
ATOM 2024 O O . GLN B 1 40 ? 6.68 -1.278 19.328 1 97.94 40 GLN B O 1
ATOM 2029 N N . LEU B 1 41 ? 8.523 -0.341 20.219 1 97.81 41 LEU B N 1
ATOM 2030 C CA . LEU B 1 41 ? 9.188 -1.63 20.375 1 97.81 41 LEU B CA 1
ATOM 2031 C C . LEU B 1 41 ? 8.984 -2.178 21.781 1 97.81 41 LEU B C 1
ATOM 2033 O O . LEU B 1 41 ? 9.508 -3.244 22.125 1 97.81 41 LEU B O 1
ATOM 2037 N N . SER B 1 42 ? 8.273 -1.421 22.609 1 98.06 42 SER B N 1
ATOM 2038 C CA . SER B 1 42 ? 7.957 -1.937 23.938 1 98.06 42 SER B CA 1
ATOM 2039 C C . SER B 1 42 ? 7.117 -3.207 23.859 1 98.06 42 SER B C 1
ATOM 2041 O O . SER B 1 42 ? 6.312 -3.365 22.938 1 98.06 42 SER B O 1
ATOM 2043 N N . GLU B 1 43 ? 7.219 -4.082 24.797 1 97.44 43 GLU B N 1
ATOM 2044 C CA . GLU B 1 43 ? 6.48 -5.34 24.844 1 97.44 43 GLU B CA 1
ATOM 2045 C C . GLU B 1 43 ? 4.973 -5.098 24.859 1 97.44 43 GLU B C 1
ATOM 2047 O O . GLU B 1 43 ? 4.219 -5.816 24.188 1 97.44 43 GLU B O 1
ATOM 2052 N N . ASP B 1 44 ? 4.582 -4.125 25.594 1 97.56 44 ASP B N 1
ATOM 2053 C CA . ASP B 1 44 ? 3.158 -3.824 25.703 1 97.56 44 ASP B CA 1
ATOM 2054 C C . ASP B 1 44 ? 2.572 -3.4 24.359 1 97.56 44 ASP B C 1
ATOM 2056 O O . ASP B 1 44 ? 1.446 -3.771 24.031 1 97.56 44 ASP B O 1
ATOM 2060 N N . PHE B 1 45 ? 3.324 -2.627 23.594 1 98.38 45 PHE B N 1
ATOM 2061 C CA . PHE B 1 45 ? 2.809 -2.174 22.297 1 98.38 45 PHE B CA 1
ATOM 2062 C C . PHE B 1 45 ? 2.838 -3.305 21.281 1 98.38 45 PHE B C 1
ATOM 2064 O O . PHE B 1 45 ? 1.913 -3.449 20.469 1 98.38 45 PHE B O 1
ATOM 2071 N N . ILE B 1 46 ? 3.898 -4.156 21.312 1 97.56 46 ILE B N 1
ATOM 2072 C CA . ILE B 1 46 ? 4.039 -5.258 20.359 1 97.56 46 ILE B CA 1
ATOM 2073 C C . ILE B 1 46 ? 2.898 -6.258 20.562 1 97.56 46 ILE B C 1
ATOM 2075 O O . ILE B 1 46 ? 2.432 -6.871 19.609 1 97.56 46 ILE B O 1
ATOM 2079 N N . LYS B 1 47 ? 2.316 -6.336 21.719 1 96.56 47 LYS B N 1
ATOM 2080 C CA . LYS B 1 47 ? 1.197 -7.23 21.984 1 96.56 47 LYS B CA 1
ATOM 2081 C C . LYS B 1 47 ? -0.037 -6.832 21.188 1 96.56 47 LYS B C 1
ATOM 2083 O O . LYS B 1 47 ? -0.832 -7.691 20.797 1 96.56 47 LYS B O 1
ATOM 2088 N N . ILE B 1 48 ? -0.129 -5.516 20.953 1 96.81 48 ILE B N 1
ATOM 2089 C CA . ILE B 1 48 ? -1.353 -5.102 20.266 1 96.81 48 ILE B CA 1
ATOM 2090 C C . ILE B 1 48 ? -1.08 -4.918 18.781 1 96.81 48 ILE B C 1
ATOM 2092 O O . ILE B 1 48 ? -2.004 -4.949 17.969 1 96.81 48 ILE B O 1
ATOM 2096 N N . ASN B 1 49 ? 0.14 -4.711 18.438 1 98.25 49 ASN B N 1
ATOM 2097 C CA . ASN B 1 49 ? 0.55 -4.637 17.031 1 98.25 49 ASN B CA 1
ATOM 2098 C C . ASN B 1 49 ? 1.902 -5.309 16.812 1 98.25 49 ASN B C 1
ATOM 2100 O O . ASN B 1 49 ? 2.941 -4.648 16.844 1 98.25 49 ASN B O 1
ATOM 2104 N N . PRO B 1 50 ? 1.87 -6.594 16.453 1 97.69 50 PRO B N 1
ATOM 2105 C CA . PRO B 1 50 ? 3.117 -7.344 16.281 1 97.69 50 PRO B CA 1
ATOM 2106 C C . PRO B 1 50 ? 4.027 -6.75 15.211 1 97.69 50 PRO B C 1
ATOM 2108 O O . PRO B 1 50 ? 5.219 -7.07 15.164 1 97.69 50 PRO B O 1
ATOM 2111 N N . GLN B 1 51 ? 3.48 -5.914 14.344 1 98.25 51 GLN B N 1
ATOM 2112 C CA . GLN B 1 51 ? 4.285 -5.223 13.344 1 98.25 51 GLN B CA 1
ATOM 2113 C C . GLN B 1 51 ? 4.906 -3.953 13.922 1 98.25 51 GLN B C 1
ATOM 2115 O O . GLN B 1 51 ? 5.746 -3.32 13.273 1 98.25 51 GLN B O 1
ATOM 2120 N N . HIS B 1 52 ? 4.43 -3.494 15.07 1 98.19 52 HIS B N 1
ATOM 2121 C CA . HIS B 1 52 ? 4.957 -2.402 15.883 1 98.19 52 HIS B CA 1
ATOM 2122 C C . HIS B 1 52 ? 4.941 -1.086 15.109 1 98.19 52 HIS B C 1
ATOM 2124 O O . HIS B 1 52 ? 5.918 -0.333 15.141 1 98.19 52 HIS B O 1
ATOM 2130 N N . THR B 1 53 ? 3.936 -0.925 14.281 1 98.19 53 THR B N 1
ATOM 2131 C CA . THR B 1 53 ? 3.789 0.323 13.539 1 98.19 53 THR B CA 1
ATOM 2132 C C . THR B 1 53 ? 2.705 1.198 14.156 1 98.19 53 THR B C 1
ATOM 2134 O O . THR B 1 53 ? 1.874 0.711 14.93 1 98.19 53 THR B O 1
ATOM 2137 N N . ILE B 1 54 ? 2.756 2.439 13.969 1 98.38 54 ILE B N 1
ATOM 2138 C CA . ILE B 1 54 ? 1.669 3.377 14.227 1 98.38 54 ILE B CA 1
ATOM 2139 C C . ILE B 1 54 ? 1.174 3.967 12.906 1 98.38 54 ILE B C 1
ATOM 2141 O O . ILE B 1 54 ? 1.921 4.023 11.922 1 98.38 54 ILE B O 1
ATOM 2145 N N . PRO B 1 55 ? -0.075 4.387 12.82 1 98.81 55 PRO B N 1
ATOM 2146 C CA . PRO B 1 55 ? -1.109 4.348 13.859 1 98.81 55 PRO B CA 1
ATOM 2147 C C . PRO B 1 55 ? -1.616 2.934 14.133 1 98.81 55 PRO B C 1
ATOM 2149 O O . PRO B 1 55 ? -1.518 2.061 13.266 1 98.81 55 PRO B O 1
ATOM 2152 N N . THR B 1 56 ? -2.02 2.67 15.297 1 98.88 56 THR B N 1
ATOM 2153 C CA . THR B 1 56 ? -2.756 1.483 15.719 1 98.88 56 THR B CA 1
ATOM 2154 C C . THR B 1 56 ? -4.051 1.872 16.422 1 98.88 56 THR B C 1
ATOM 2156 O O . THR B 1 56 ? -4.035 2.658 17.375 1 98.88 56 THR B O 1
ATOM 2159 N N . LEU B 1 57 ? -5.16 1.409 15.953 1 98.88 57 LEU B N 1
ATOM 2160 C CA . LEU B 1 57 ? -6.477 1.703 16.516 1 98.88 57 LEU B CA 1
ATOM 2161 C C . LEU B 1 57 ? -6.957 0.562 17.406 1 98.88 57 LEU B C 1
ATOM 2163 O O . LEU B 1 57 ? -6.863 -0.608 17.031 1 98.88 57 LEU B O 1
ATOM 2167 N N . VAL B 1 58 ? -7.426 0.879 18.547 1 98.62 58 VAL B N 1
ATOM 2168 C CA . VAL B 1 58 ? -8.086 -0.054 19.453 1 98.62 58 VAL B CA 1
ATOM 2169 C C . VAL B 1 58 ? -9.547 0.344 19.625 1 98.62 58 VAL B C 1
ATOM 2171 O O . VAL B 1 58 ? -9.844 1.422 20.156 1 98.62 58 VAL B O 1
ATOM 2174 N N . ASP B 1 59 ? -10.477 -0.403 19.156 1 98.19 59 ASP B N 1
ATOM 2175 C CA . ASP B 1 59 ? -11.922 -0.238 19.281 1 98.19 59 ASP B CA 1
ATOM 2176 C C . ASP B 1 59 ? -12.539 -1.415 20.031 1 98.19 59 ASP B C 1
ATOM 2178 O O . ASP B 1 59 ? -13.055 -2.348 19.422 1 98.19 59 ASP B O 1
ATOM 2182 N N . GLY B 1 60 ? -12.617 -1.292 21.344 1 96.5 60 GLY B N 1
ATOM 2183 C CA . GLY B 1 60 ? -12.992 -2.449 22.141 1 96.5 60 GLY B CA 1
ATOM 2184 C C . GLY B 1 60 ? -12.016 -3.605 22 1 96.5 60 GLY B C 1
ATOM 2185 O O . GLY B 1 60 ? -10.82 -3.449 22.25 1 96.5 60 GLY B O 1
ATOM 2186 N N . ASP B 1 61 ? -12.508 -4.695 21.531 1 95.75 61 ASP B N 1
ATOM 2187 C CA . ASP B 1 61 ? -11.664 -5.879 21.375 1 95.75 61 ASP B CA 1
ATOM 2188 C C . ASP B 1 61 ? -11.062 -5.941 19.969 1 95.75 61 ASP B C 1
ATOM 2190 O O . ASP B 1 61 ? -10.25 -6.816 19.672 1 95.75 61 ASP B O 1
ATOM 2194 N N . PHE B 1 62 ? -11.445 -4.98 19.203 1 97.56 62 PHE B N 1
ATOM 2195 C CA . PHE B 1 62 ? -10.953 -4.961 17.828 1 97.56 62 PHE B CA 1
ATOM 2196 C C . PHE B 1 62 ? -9.742 -4.047 17.703 1 97.56 62 PHE B C 1
ATOM 2198 O O . PHE B 1 62 ? -9.789 -2.885 18.125 1 97.56 62 PHE B O 1
ATOM 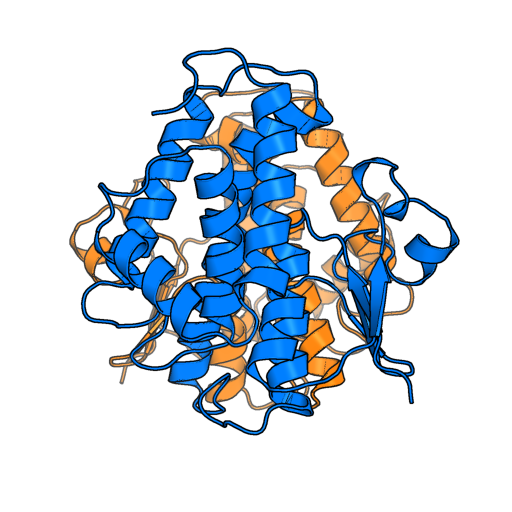2205 N N . ILE B 1 63 ? -8.625 -4.562 17.219 1 98.31 63 ILE B N 1
ATOM 2206 C CA . ILE B 1 63 ? -7.395 -3.807 16.984 1 98.31 63 ILE B CA 1
ATOM 2207 C C . ILE B 1 63 ? -7.008 -3.879 15.508 1 98.31 63 ILE B C 1
ATOM 2209 O O . ILE B 1 63 ? -7.016 -4.957 14.914 1 98.31 63 ILE B O 1
ATOM 2213 N N . VAL B 1 64 ? -6.734 -2.758 14.922 1 98.62 64 VAL B N 1
ATOM 2214 C CA . VAL B 1 64 ? -6.336 -2.756 13.516 1 98.62 64 VAL B CA 1
ATOM 2215 C C . VAL B 1 64 ? -5.277 -1.684 13.281 1 98.62 64 VAL B C 1
ATOM 2217 O O . VAL B 1 64 ? -5.312 -0.619 13.906 1 98.62 64 VAL B O 1
ATOM 2220 N N . TRP B 1 65 ? -4.305 -2.092 12.609 1 98.06 65 TRP B N 1
ATOM 2221 C CA . TRP B 1 65 ? -3.322 -1.185 12.023 1 98.06 65 TRP B CA 1
ATOM 2222 C C . TRP B 1 65 ? -3.309 -1.305 10.508 1 98.06 65 TRP B C 1
ATOM 2224 O O . TRP B 1 65 ? -3.965 -2.182 9.938 1 98.06 65 TRP B O 1
ATOM 2234 N N . ASP B 1 66 ? -2.566 -0.327 10.008 1 95.88 66 ASP B N 1
ATOM 2235 C CA . ASP B 1 66 ? -2.086 0.592 8.984 1 95.88 66 ASP B CA 1
ATOM 2236 C C . ASP B 1 66 ? -3.055 1.756 8.789 1 95.88 66 ASP B C 1
ATOM 2238 O O . ASP B 1 66 ? -4.27 1.558 8.742 1 95.88 66 ASP B O 1
ATOM 2242 N N . SER B 1 67 ? -2.721 2.98 8.594 1 98.75 67 SER B N 1
ATOM 2243 C CA . SER B 1 67 ? -3.561 4.164 8.461 1 98.75 67 SER B CA 1
ATOM 2244 C C . SER B 1 67 ? -4.582 4 7.34 1 98.75 67 SER B C 1
ATOM 2246 O O . SER B 1 67 ? -5.711 4.477 7.449 1 98.75 67 SER B O 1
ATOM 2248 N N . HIS B 1 68 ? -4.273 3.252 6.293 1 98.81 68 HIS B N 1
ATOM 2249 C CA . HIS B 1 68 ? -5.129 3.117 5.117 1 98.81 68 HIS B CA 1
ATOM 2250 C C . HIS B 1 68 ? -6.281 2.156 5.383 1 98.81 68 HIS B C 1
ATOM 2252 O O . HIS B 1 68 ? -7.324 2.234 4.727 1 98.81 68 HIS B O 1
ATOM 2258 N N . ALA B 1 69 ? -6.133 1.216 6.32 1 98.75 69 ALA B N 1
ATOM 2259 C CA . ALA B 1 69 ? -7.219 0.356 6.781 1 98.75 69 ALA B CA 1
ATOM 2260 C C . ALA B 1 69 ? -8.055 1.053 7.852 1 98.75 69 ALA B C 1
ATOM 2262 O O . ALA B 1 69 ? -9.281 0.938 7.863 1 98.75 69 ALA B O 1
ATOM 2263 N N . ILE B 1 70 ? -7.406 1.815 8.75 1 98.88 70 ILE B N 1
ATOM 2264 C CA . ILE B 1 70 ? -8.062 2.498 9.859 1 98.88 70 ILE B CA 1
ATOM 2265 C C . ILE B 1 70 ? -9.031 3.547 9.32 1 98.88 70 ILE B C 1
ATOM 2267 O O . ILE B 1 70 ? -10.172 3.652 9.789 1 98.88 70 ILE B O 1
ATOM 2271 N N . GLY B 1 71 ? -8.602 4.359 8.344 1 98.81 71 GLY B N 1
ATOM 2272 C CA . GLY B 1 71 ? -9.422 5.43 7.812 1 98.81 71 GLY B CA 1
ATOM 2273 C C . GLY B 1 71 ? -10.781 4.957 7.32 1 98.81 71 GLY B C 1
ATOM 2274 O O . GLY B 1 71 ? -11.812 5.367 7.852 1 98.81 71 GLY B O 1
ATOM 2275 N N . PRO B 1 72 ? -10.773 4.035 6.352 1 98.81 72 PRO B N 1
ATOM 2276 C CA . PRO B 1 72 ? -12.031 3.488 5.84 1 98.81 72 PRO B CA 1
ATOM 2277 C C . PRO B 1 72 ? -12.867 2.812 6.93 1 98.81 72 PRO B C 1
ATOM 2279 O O . PRO B 1 72 ? -14.094 2.922 6.93 1 98.81 72 PRO B O 1
ATOM 2282 N N . TYR B 1 73 ? -12.219 2.104 7.914 1 98.75 73 TYR B N 1
ATOM 2283 C CA . TYR B 1 73 ? -12.938 1.509 9.031 1 98.75 73 TYR B CA 1
ATOM 2284 C C . TYR B 1 73 ? -13.68 2.574 9.836 1 98.75 73 TYR B C 1
ATOM 2286 O O . TYR B 1 73 ? -14.883 2.465 10.055 1 98.75 73 TYR B O 1
ATOM 2294 N N . LEU B 1 74 ? -13.008 3.67 10.203 1 98.81 74 LEU B N 1
ATOM 2295 C CA . LEU B 1 74 ? -13.609 4.75 10.969 1 98.81 74 LEU B CA 1
ATOM 2296 C C . LEU B 1 74 ? -14.742 5.41 10.188 1 98.81 74 LEU B C 1
ATOM 2298 O O . LEU B 1 74 ? -15.812 5.672 10.742 1 98.81 74 LEU B O 1
ATOM 2302 N N . ALA B 1 75 ? -14.484 5.688 8.906 1 98.62 75 ALA B N 1
ATOM 2303 C CA . ALA B 1 75 ? -15.484 6.336 8.062 1 98.62 75 ALA B CA 1
ATOM 2304 C C . ALA B 1 75 ? -16.75 5.492 7.977 1 98.62 75 ALA B C 1
ATOM 2306 O O . ALA B 1 75 ? -17.859 6.023 7.996 1 98.62 75 ALA B O 1
ATOM 2307 N N . THR B 1 76 ? -16.578 4.172 7.859 1 98.19 76 THR B N 1
ATOM 2308 C CA . THR B 1 76 ? -17.703 3.26 7.684 1 98.19 76 THR B CA 1
ATOM 2309 C C . THR B 1 76 ? -18.484 3.111 8.984 1 98.19 76 THR B C 1
ATOM 2311 O O . THR B 1 76 ? -19.719 3.127 8.977 1 98.19 76 THR B O 1
ATOM 2314 N N . VAL B 1 77 ? -17.859 3.029 10.102 1 97.69 77 VAL B N 1
ATOM 2315 C CA . VAL B 1 77 ? -18.484 2.682 11.375 1 97.69 77 VAL B CA 1
ATOM 2316 C C . VAL B 1 77 ? -19.031 3.943 12.039 1 97.69 77 VAL B C 1
ATOM 2318 O O . VAL B 1 77 ? -20.125 3.928 12.602 1 97.69 77 VAL B O 1
ATOM 2321 N N . TYR B 1 78 ? -18.312 5.059 11.906 1 97.75 78 TYR B N 1
ATOM 2322 C CA . TYR B 1 78 ? -18.625 6.207 12.75 1 97.75 78 TYR B CA 1
ATOM 2323 C C . TYR B 1 78 ? -18.984 7.422 11.906 1 97.75 78 TYR B C 1
ATOM 2325 O O . TYR B 1 78 ? -19.484 8.422 12.43 1 97.75 78 TYR B O 1
ATOM 2333 N N . GLY B 1 79 ? -18.672 7.359 10.57 1 97.69 79 GLY B N 1
ATOM 2334 C CA . GLY B 1 79 ? -18.938 8.508 9.711 1 97.69 79 GLY B CA 1
ATOM 2335 C C . GLY B 1 79 ? -20.422 8.719 9.438 1 97.69 79 GLY B C 1
ATOM 2336 O O . GLY B 1 79 ? -21.188 7.766 9.398 1 97.69 79 GLY B O 1
ATOM 2337 N N . LYS B 1 80 ? -20.812 9.953 9.141 1 96.56 80 LYS B N 1
ATOM 2338 C CA . LYS B 1 80 ? -22.203 10.273 8.859 1 96.56 80 LYS B CA 1
ATOM 2339 C C . LYS B 1 80 ? -22.391 10.711 7.414 1 96.56 80 LYS B C 1
ATOM 2341 O O . LYS B 1 80 ? -23.516 10.703 6.895 1 96.56 80 LYS B O 1
ATOM 2346 N N . ASP B 1 81 ? -21.344 11.117 6.824 1 95.5 81 ASP B N 1
ATOM 2347 C CA . ASP B 1 81 ? -21.391 11.547 5.43 1 95.5 81 ASP B CA 1
ATOM 2348 C C . ASP B 1 81 ? -21.141 10.367 4.484 1 95.5 81 ASP B C 1
ATOM 2350 O O . ASP B 1 81 ? -20.031 9.852 4.398 1 95.5 81 ASP B O 1
ATOM 2354 N N . PRO B 1 82 ? -22.062 9.93 3.693 1 94.62 82 PRO B N 1
ATOM 2355 C CA . PRO B 1 82 ? -21.938 8.742 2.846 1 94.62 82 PRO B CA 1
ATOM 2356 C C . PRO B 1 82 ? -20.984 8.961 1.668 1 94.62 82 PRO B C 1
ATOM 2358 O O . PRO B 1 82 ? -20.609 8.008 0.987 1 94.62 82 PRO B O 1
ATOM 2361 N N . THR B 1 83 ? -20.594 10.195 1.446 1 96.06 83 THR B N 1
ATOM 2362 C CA . THR B 1 83 ? -19.734 10.469 0.307 1 96.06 83 THR B CA 1
ATOM 2363 C C . THR B 1 83 ? -18.266 10.375 0.711 1 96.06 83 THR B C 1
ATOM 2365 O O . THR B 1 83 ? -17.375 10.305 -0.147 1 96.06 83 THR B O 1
ATOM 2368 N N . PHE B 1 84 ? -18 10.367 2.012 1 98.5 84 PHE B N 1
ATOM 2369 C CA . PHE B 1 84 ? -16.641 10.391 2.502 1 98.5 84 PHE B CA 1
ATOM 2370 C C . PHE B 1 84 ? -15.93 9.07 2.213 1 98.5 84 PHE B C 1
ATOM 2372 O O . PHE B 1 84 ? -14.727 9.047 1.937 1 98.5 84 PHE B O 1
ATOM 2379 N N . TYR B 1 85 ? -16.594 7.98 2.266 1 98.44 85 TYR B N 1
ATOM 2380 C CA . TYR B 1 85 ? -16.219 6.645 1.819 1 98.44 85 TYR B CA 1
ATOM 2381 C C . TYR B 1 85 ? -17.438 5.859 1.344 1 98.44 85 TYR B C 1
ATOM 2383 O O . TYR B 1 85 ? -17.953 5.016 2.074 1 98.44 85 TYR B O 1
ATOM 2391 N N . PRO B 1 86 ? -17.812 6.094 0.079 1 97.62 86 PRO B N 1
ATOM 2392 C CA . PRO B 1 86 ? -19.141 5.691 -0.395 1 97.62 86 PRO B CA 1
ATOM 2393 C C . PRO B 1 86 ? -19.266 4.18 -0.592 1 97.62 86 PRO B C 1
ATOM 2395 O O . PRO B 1 86 ? -18.25 3.494 -0.759 1 97.62 86 PRO B O 1
ATOM 2398 N N . SER B 1 87 ? -20.531 3.719 -0.665 1 94.88 87 SER B N 1
ATOM 2399 C CA . SER B 1 87 ? -20.812 2.309 -0.925 1 94.88 87 SER B CA 1
ATOM 2400 C C . SER B 1 87 ? -20.875 2.025 -2.422 1 94.88 87 SER B C 1
ATOM 2402 O O . SER B 1 87 ? -20.859 0.865 -2.84 1 94.88 87 SER B O 1
ATOM 2404 N N . ASP B 1 88 ? -20.953 3.123 -3.217 1 97.12 88 ASP B N 1
ATOM 2405 C CA . ASP B 1 88 ? -20.844 2.936 -4.66 1 97.12 88 ASP B CA 1
ATOM 2406 C C . ASP B 1 88 ? -19.547 2.227 -5.027 1 97.12 88 ASP B C 1
ATOM 2408 O O . ASP B 1 88 ? -18.453 2.727 -4.734 1 97.12 88 ASP B O 1
ATOM 2412 N N . VAL B 1 89 ? -19.656 1.129 -5.648 1 96.94 89 VAL B N 1
ATOM 2413 C CA . VAL B 1 89 ? -18.547 0.198 -5.801 1 96.94 89 VAL B CA 1
ATOM 2414 C C . VAL B 1 89 ? -17.469 0.832 -6.668 1 96.94 89 VAL B C 1
ATOM 2416 O O . VAL B 1 89 ? -16.266 0.639 -6.422 1 96.94 89 VAL B O 1
ATOM 2419 N N . LYS B 1 90 ? -17.844 1.521 -7.754 1 97.88 90 LYS B N 1
ATOM 2420 C CA . LYS B 1 90 ? -16.859 2.137 -8.641 1 97.88 90 LYS B CA 1
ATOM 2421 C C . LYS B 1 90 ? -16.188 3.322 -7.961 1 97.88 90 LYS B C 1
ATOM 2423 O O . LYS B 1 90 ? -14.961 3.477 -8.047 1 97.88 90 LYS B O 1
ATOM 2428 N N . LYS B 1 91 ? -16.938 4.234 -7.242 1 98.19 91 LYS B N 1
ATOM 2429 C CA . LYS B 1 91 ? -16.359 5.355 -6.504 1 98.19 91 LYS B CA 1
ATOM 2430 C C . LYS B 1 91 ? -15.414 4.867 -5.414 1 98.19 91 LYS B C 1
ATOM 2432 O O . LYS B 1 91 ? -14.328 5.422 -5.238 1 98.19 91 LYS B O 1
ATOM 2437 N N . ARG B 1 92 ? -15.844 3.832 -4.754 1 98.31 92 ARG B N 1
ATOM 2438 C CA . ARG B 1 92 ? -15.031 3.277 -3.68 1 98.31 92 ARG B CA 1
ATOM 2439 C C . ARG B 1 92 ? -13.727 2.693 -4.223 1 98.31 92 ARG B C 1
ATOM 2441 O O . ARG B 1 92 ? -12.664 2.869 -3.625 1 98.31 92 ARG B O 1
ATOM 2448 N N . ALA B 1 93 ? -13.773 1.983 -5.336 1 98.69 93 ALA B N 1
ATOM 2449 C CA . ALA B 1 93 ? -12.578 1.406 -5.938 1 98.69 93 ALA B CA 1
ATOM 2450 C C . ALA B 1 93 ? -11.57 2.492 -6.305 1 98.69 93 ALA B C 1
ATOM 2452 O O . ALA B 1 93 ? -10.359 2.301 -6.16 1 98.69 93 ALA B O 1
ATOM 2453 N N . LEU B 1 94 ? -12.062 3.588 -6.777 1 98.62 94 LEU B N 1
ATOM 2454 C CA . LEU B 1 94 ? -11.18 4.695 -7.117 1 98.62 94 LEU B CA 1
ATOM 2455 C C . LEU B 1 94 ? -10.523 5.273 -5.863 1 98.62 94 LEU B C 1
ATOM 2457 O O . LEU B 1 94 ? -9.328 5.562 -5.863 1 98.62 94 LEU B O 1
ATOM 2461 N N . ILE B 1 95 ? -11.312 5.457 -4.812 1 98.88 95 ILE B N 1
ATOM 2462 C CA . ILE B 1 95 ? -10.789 5.938 -3.539 1 98.88 95 ILE B CA 1
ATOM 2463 C C . ILE B 1 95 ? -9.719 4.977 -3.021 1 98.88 95 ILE B C 1
ATOM 2465 O O . ILE B 1 95 ? -8.633 5.402 -2.625 1 98.88 95 ILE B O 1
ATOM 2469 N N . ASP B 1 96 ? -10 3.691 -3.076 1 98.88 96 ASP B N 1
ATOM 2470 C CA . ASP B 1 96 ? -9.047 2.678 -2.627 1 98.88 96 ASP B CA 1
ATOM 2471 C C . ASP B 1 96 ? -7.777 2.707 -3.473 1 98.88 96 ASP B C 1
ATOM 2473 O O . ASP B 1 96 ? -6.672 2.578 -2.941 1 98.88 96 ASP B O 1
ATOM 2477 N N . GLN B 1 97 ? -7.965 2.879 -4.742 1 98.88 97 GLN B N 1
ATOM 2478 C CA . GLN B 1 97 ? -6.809 2.984 -5.625 1 98.88 97 GLN B CA 1
ATOM 2479 C C . GLN B 1 97 ? -5.902 4.141 -5.207 1 98.88 97 GLN B C 1
ATOM 2481 O O . GLN B 1 97 ? -4.676 4.02 -5.25 1 98.88 97 GLN B O 1
ATOM 2486 N N . ARG B 1 98 ? -6.461 5.281 -4.824 1 98.94 98 ARG B N 1
ATOM 2487 C CA . ARG B 1 98 ? -5.676 6.422 -4.371 1 98.94 98 ARG B CA 1
ATOM 2488 C C . ARG B 1 98 ? -4.988 6.121 -3.043 1 98.94 98 ARG B C 1
ATOM 2490 O O . ARG B 1 98 ? -3.859 6.559 -2.809 1 98.94 98 ARG B O 1
ATOM 2497 N N . LEU B 1 99 ? -5.707 5.383 -2.172 1 98.94 99 LEU B N 1
ATOM 2498 C CA . LEU B 1 99 ? -5.094 4.961 -0.916 1 98.94 99 LEU B CA 1
ATOM 2499 C C . LEU B 1 99 ? -3.91 4.035 -1.171 1 98.94 99 LEU B C 1
ATOM 2501 O O . LEU B 1 99 ? -2.861 4.176 -0.537 1 98.94 99 LEU B O 1
ATOM 2505 N N . TYR B 1 100 ? -4.043 3.121 -2.102 1 98.94 100 TYR B N 1
ATOM 2506 C CA . TYR B 1 100 ? -2.941 2.221 -2.43 1 98.94 100 TYR B CA 1
ATOM 2507 C C . TYR B 1 100 ? -1.807 2.971 -3.113 1 98.94 100 TYR B C 1
ATOM 2509 O O . TYR B 1 100 ? -0.634 2.635 -2.936 1 98.94 100 TYR B O 1
ATOM 2517 N N . PHE B 1 101 ? -2.123 4.035 -3.92 1 98.94 101 PHE B N 1
ATOM 2518 C CA . PHE B 1 101 ? -1.101 4.914 -4.473 1 98.94 101 PHE B CA 1
ATOM 2519 C C . PHE B 1 101 ? -0.274 5.551 -3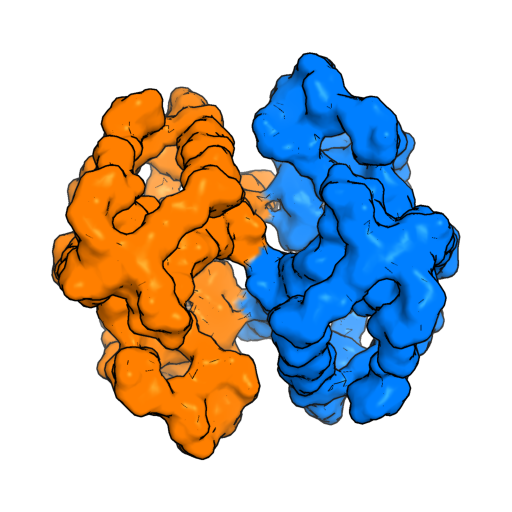.359 1 98.94 101 PHE B C 1
ATOM 2521 O O . PHE B 1 101 ? 0.955 5.602 -3.443 1 98.94 101 PHE B O 1
ATOM 2528 N N . ASP B 1 102 ? -0.958 6.02 -2.355 1 98.94 102 ASP B N 1
ATOM 2529 C CA . ASP B 1 102 ? -0.234 6.586 -1.222 1 98.94 102 ASP B CA 1
ATOM 2530 C C . ASP B 1 102 ? 0.632 5.531 -0.538 1 98.94 102 ASP B C 1
ATOM 2532 O O . ASP B 1 102 ? 1.818 5.754 -0.294 1 98.94 102 ASP B O 1
ATOM 2536 N N . CYS B 1 103 ? 0.106 4.367 -0.263 1 98.81 103 CYS B N 1
ATOM 2537 C CA . CYS B 1 103 ? 0.766 3.297 0.475 1 98.81 103 CYS B CA 1
ATOM 2538 C C . CYS B 1 103 ? 1.956 2.75 -0.304 1 98.81 103 CYS B C 1
ATOM 2540 O O . CYS B 1 103 ? 3.029 2.535 0.263 1 98.81 103 CYS B O 1
ATOM 2542 N N . GLY B 1 104 ? 1.729 2.582 -1.592 1 98.56 104 GLY B N 1
ATOM 2543 C CA . GLY B 1 104 ? 2.693 1.816 -2.367 1 98.56 104 GLY B CA 1
ATOM 2544 C C . GLY B 1 104 ? 3.635 2.688 -3.176 1 98.56 104 GLY B C 1
ATOM 2545 O O . GLY B 1 104 ? 4.68 2.221 -3.639 1 98.56 104 GLY B O 1
ATOM 2546 N N . THR B 1 105 ? 3.312 3.994 -3.375 1 98.75 105 THR B N 1
ATOM 2547 C CA . THR B 1 105 ? 4.082 4.82 -4.301 1 98.75 105 THR B CA 1
ATOM 2548 C C . THR B 1 105 ? 4.5 6.129 -3.637 1 98.75 105 THR B C 1
ATOM 2550 O O . THR B 1 105 ? 5.691 6.379 -3.436 1 98.75 105 THR B O 1
ATOM 2553 N N . LEU B 1 106 ? 3.588 6.914 -3.16 1 98.88 106 LEU B N 1
ATOM 2554 C CA . LEU B 1 106 ? 3.865 8.281 -2.719 1 98.88 106 LEU B CA 1
ATOM 2555 C C . LEU B 1 106 ? 4.613 8.273 -1.389 1 98.88 106 LEU B C 1
ATOM 2557 O O . LEU B 1 106 ? 5.734 8.781 -1.301 1 98.88 106 LEU B O 1
ATOM 2561 N N . TYR B 1 107 ? 4.07 7.613 -0.387 1 98.81 107 TYR B N 1
ATOM 2562 C CA . TYR B 1 107 ? 4.652 7.668 0.949 1 98.81 107 TYR B CA 1
ATOM 2563 C C . TYR B 1 107 ? 6.004 6.969 0.983 1 98.81 107 TYR B C 1
ATOM 2565 O O . TYR B 1 107 ? 6.961 7.477 1.574 1 98.81 107 TYR B O 1
ATOM 2573 N N . PRO B 1 108 ? 6.16 5.801 0.355 1 98.56 108 PRO B N 1
ATOM 2574 C CA . PRO B 1 108 ? 7.477 5.156 0.389 1 98.56 108 PRO B CA 1
ATOM 2575 C C . PRO B 1 108 ? 8.57 6.016 -0.243 1 98.56 108 PRO B C 1
ATOM 2577 O O . PRO B 1 108 ? 9.727 5.961 0.182 1 98.56 108 PRO B O 1
ATOM 2580 N N . ARG B 1 109 ? 8.266 6.758 -1.262 1 98.75 109 ARG B N 1
ATOM 2581 C CA . ARG B 1 109 ? 9.25 7.598 -1.934 1 98.75 109 ARG B CA 1
ATOM 2582 C C . ARG B 1 109 ? 9.586 8.828 -1.092 1 98.75 109 ARG B C 1
ATOM 2584 O O . ARG B 1 109 ? 10.727 9.305 -1.12 1 98.75 109 ARG B O 1
ATOM 2591 N N . ILE B 1 110 ? 8.617 9.32 -0.301 1 98.75 110 ILE B N 1
ATOM 2592 C CA . ILE B 1 110 ? 8.875 10.352 0.692 1 98.75 110 ILE B CA 1
ATOM 2593 C C . ILE B 1 110 ? 9.758 9.789 1.805 1 98.75 110 ILE B C 1
ATOM 2595 O O . ILE B 1 110 ? 10.734 10.422 2.215 1 98.75 110 ILE B O 1
ATOM 2599 N N . ARG B 1 111 ? 9.43 8.602 2.254 1 98 111 ARG B N 1
ATOM 2600 C CA . ARG B 1 111 ? 10.188 7.93 3.305 1 98 111 ARG B CA 1
ATOM 2601 C C . ARG B 1 111 ? 11.625 7.664 2.859 1 98 111 ARG B C 1
ATOM 2603 O O . ARG B 1 111 ? 12.555 7.77 3.658 1 98 111 ARG B O 1
ATOM 2610 N N . ALA B 1 112 ? 11.836 7.328 1.561 1 97.5 112 ALA B N 1
ATOM 2611 C CA . ALA B 1 112 ? 13.164 7.039 1.031 1 97.5 112 ALA B CA 1
ATOM 2612 C C . ALA B 1 112 ? 14.07 8.266 1.128 1 97.5 112 ALA B C 1
ATOM 2614 O O . ALA B 1 112 ? 15.289 8.133 1.286 1 97.5 112 ALA B O 1
ATOM 2615 N N . ILE B 1 113 ? 13.492 9.445 1.063 1 98 113 ILE B N 1
ATOM 2616 C CA . ILE B 1 113 ? 14.234 10.703 1.173 1 98 113 ILE B CA 1
ATOM 2617 C C . ILE B 1 113 ? 14.531 11 2.641 1 98 113 ILE B C 1
ATOM 2619 O O . ILE B 1 113 ? 15.672 11.281 3.004 1 98 113 ILE B O 1
ATOM 2623 N N . CYS B 1 114 ? 13.57 10.805 3.51 1 98.12 114 CYS B N 1
ATOM 2624 C CA . CYS B 1 114 ? 13.641 11.414 4.832 1 98.12 114 CYS B CA 1
ATOM 2625 C C . CYS B 1 114 ? 14.164 10.43 5.863 1 98.12 114 CYS B C 1
ATOM 2627 O O . CYS B 1 114 ? 14.812 10.82 6.836 1 98.12 114 CYS B O 1
ATOM 2629 N N . PHE B 1 115 ? 13.906 9.172 5.695 1 96.56 115 PHE B N 1
ATOM 2630 C CA . PHE B 1 115 ? 14.219 8.148 6.691 1 96.56 115 PHE B CA 1
ATOM 2631 C C . PHE B 1 115 ? 15.727 8.039 6.891 1 96.56 115 PHE B C 1
ATOM 2633 O O . PHE B 1 115 ? 16.203 8.023 8.023 1 96.56 115 PHE B O 1
ATOM 2640 N N . PRO B 1 116 ? 16.547 7.961 5.801 1 96.5 116 PRO B N 1
ATOM 2641 C CA . PRO B 1 116 ? 18 7.863 6.004 1 96.5 116 PRO B CA 1
ATOM 2642 C C . PRO B 1 116 ? 18.562 9.055 6.766 1 96.5 116 PRO B C 1
ATOM 2644 O O . PRO B 1 116 ? 19.484 8.891 7.582 1 96.5 116 PRO B O 1
ATOM 2647 N N . ILE B 1 117 ? 18.016 10.211 6.492 1 96.94 117 ILE B N 1
ATOM 2648 C CA . ILE B 1 117 ? 18.484 11.422 7.164 1 96.94 117 ILE B CA 1
ATOM 2649 C C . ILE B 1 117 ? 18.094 11.375 8.641 1 96.94 117 ILE B C 1
ATOM 2651 O O . ILE B 1 117 ? 18.922 11.625 9.516 1 96.94 117 ILE B O 1
ATOM 2655 N N . LEU B 1 118 ? 16.906 10.961 8.891 1 95.69 118 LEU B N 1
ATOM 2656 C CA . LEU B 1 118 ? 16.359 11 10.25 1 95.69 118 LEU B CA 1
ATOM 2657 C C . LEU B 1 118 ? 16.953 9.875 11.094 1 95.69 118 LEU B C 1
ATOM 2659 O O . LEU B 1 118 ? 17.219 10.062 12.281 1 95.69 118 LEU B O 1
ATOM 2663 N N . PHE B 1 119 ? 17.219 8.672 10.453 1 93.94 119 PHE B N 1
ATOM 2664 C CA . PHE B 1 119 ? 17.406 7.512 11.312 1 93.94 119 PHE B CA 1
ATOM 2665 C C . PHE B 1 119 ? 18.719 6.801 10.984 1 93.94 119 PHE B C 1
ATOM 2667 O O . PHE B 1 119 ? 19.188 5.957 11.75 1 93.94 119 PHE B O 1
ATOM 2674 N N . LEU B 1 120 ? 19.359 7.133 9.836 1 93.81 120 LEU B N 1
ATOM 2675 C CA . LEU B 1 120 ? 20.516 6.316 9.438 1 93.81 120 LEU B CA 1
ATOM 2676 C C . LEU B 1 120 ? 21.781 7.152 9.367 1 93.81 120 LEU B C 1
ATOM 2678 O O . LEU B 1 120 ? 22.812 6.695 8.859 1 93.81 120 LEU B O 1
ATOM 2682 N N . GLY B 1 121 ? 21.734 8.391 9.773 1 95.44 121 GLY B N 1
ATOM 2683 C CA . GLY B 1 121 ? 22.922 9.234 9.883 1 95.44 121 GLY B CA 1
ATOM 2684 C C . GLY B 1 121 ? 23.344 9.859 8.57 1 95.44 121 GLY B C 1
ATOM 2685 O O . GLY B 1 121 ? 24.406 10.477 8.477 1 95.44 121 GLY B O 1
ATOM 2686 N N . GLU B 1 122 ? 22.484 9.703 7.559 1 96.62 122 GLU B N 1
ATOM 2687 C CA . GLU B 1 122 ? 22.734 10.375 6.289 1 96.62 122 GLU B CA 1
ATOM 2688 C C . GLU B 1 122 ? 22.359 11.852 6.371 1 96.62 122 GLU B C 1
ATOM 2690 O O . GLU B 1 122 ? 21.438 12.227 7.102 1 96.62 122 GLU B O 1
ATOM 2695 N N . ASP B 1 123 ? 23.156 12.656 5.664 1 97.5 123 ASP B N 1
ATOM 2696 C CA . ASP B 1 123 ? 22.797 14.07 5.703 1 97.5 123 ASP B CA 1
ATOM 2697 C C . ASP B 1 123 ? 22.516 14.609 4.301 1 97.5 123 ASP B C 1
ATOM 2699 O O . ASP B 1 123 ? 22.25 15.797 4.129 1 97.5 123 ASP B O 1
ATOM 2703 N N . GLN B 1 124 ? 22.672 13.727 3.301 1 97.75 124 GLN B N 1
ATOM 2704 C CA . GLN B 1 124 ? 22.406 14.117 1.924 1 97.75 124 GLN B CA 1
ATOM 2705 C C . GLN B 1 124 ? 21.203 13.359 1.359 1 97.75 124 GLN B C 1
ATOM 2707 O O . GLN B 1 124 ? 20.969 12.203 1.722 1 97.75 124 GLN B O 1
ATOM 2712 N N . ILE B 1 125 ? 20.469 14 0.525 1 96.81 125 ILE B N 1
ATOM 2713 C CA . ILE B 1 125 ? 19.453 13.32 -0.268 1 96.81 125 ILE B CA 1
ATOM 2714 C C . ILE B 1 125 ? 20.094 12.688 -1.5 1 96.81 125 ILE B C 1
ATOM 2716 O O . ILE B 1 125 ? 20.672 13.391 -2.334 1 96.81 125 ILE B O 1
ATOM 2720 N N . LEU B 1 126 ? 19.984 11.422 -1.612 1 93.75 126 LEU B N 1
ATOM 2721 C CA . LEU B 1 126 ? 20.562 10.719 -2.752 1 93.75 126 LEU B CA 1
ATOM 2722 C C . LEU B 1 126 ? 19.797 11.047 -4.035 1 93.75 126 LEU B C 1
ATOM 2724 O O . LEU B 1 126 ? 18.578 11.055 -4.047 1 93.75 126 LEU B O 1
ATOM 2728 N N . ASP B 1 127 ? 20.516 11.352 -5.078 1 92.31 127 ASP B N 1
ATOM 2729 C CA . ASP B 1 127 ? 19.938 11.727 -6.359 1 92.31 127 ASP B CA 1
ATOM 2730 C C . ASP B 1 127 ? 18.969 10.664 -6.852 1 92.31 127 ASP B C 1
ATOM 2732 O O . ASP B 1 127 ? 17.938 10.977 -7.469 1 92.31 127 ASP B O 1
ATOM 2736 N N . GLU B 1 128 ? 19.219 9.398 -6.547 1 93 128 GLU B N 1
ATOM 2737 C CA . GLU B 1 128 ? 18.391 8.289 -7.023 1 93 128 GLU B CA 1
ATOM 2738 C C . GLU B 1 128 ? 17.031 8.289 -6.355 1 93 128 GLU B C 1
ATOM 2740 O O . GLU B 1 128 ? 16.109 7.605 -6.812 1 93 128 GLU B O 1
ATOM 2745 N N . ASN B 1 129 ? 16.906 9.047 -5.273 1 96.5 129 ASN B N 1
ATOM 2746 C CA . ASN B 1 129 ? 15.625 9.109 -4.562 1 96.5 129 ASN B CA 1
ATOM 2747 C C . ASN B 1 129 ? 14.805 10.32 -4.988 1 96.5 129 ASN B C 1
ATOM 2749 O O . ASN B 1 129 ? 13.609 10.398 -4.711 1 96.5 129 ASN B O 1
ATOM 2753 N N . LYS B 1 130 ? 15.43 11.281 -5.66 1 96.94 130 LYS B N 1
ATOM 2754 C CA . LYS B 1 130 ? 14.75 12.523 -6.027 1 96.94 130 LYS B CA 1
ATOM 2755 C C . LYS B 1 130 ? 13.789 12.297 -7.191 1 96.94 130 LYS B C 1
ATOM 2757 O O . LYS B 1 130 ? 12.633 12.711 -7.133 1 96.94 130 LYS B O 1
ATOM 2762 N N . GLN B 1 131 ? 14.266 11.609 -8.219 1 97 131 GLN B N 1
ATOM 2763 C CA . GLN B 1 131 ? 13.469 11.414 -9.43 1 97 131 GLN B CA 1
ATOM 2764 C C . GLN B 1 131 ? 12.211 10.617 -9.141 1 97 131 GLN B C 1
ATOM 2766 O O . GLN B 1 131 ? 11.125 10.961 -9.609 1 97 131 GLN B O 1
ATOM 2771 N N . PRO B 1 132 ? 12.336 9.562 -8.344 1 97.94 132 PRO B N 1
ATOM 2772 C CA . PRO B 1 132 ? 11.117 8.812 -8.031 1 97.94 132 PRO B CA 1
ATOM 2773 C C . PRO B 1 132 ? 10.062 9.656 -7.324 1 97.94 132 PRO B C 1
ATOM 2775 O O . PRO B 1 132 ? 8.867 9.531 -7.609 1 97.94 132 PRO B O 1
ATOM 2778 N N . LEU B 1 133 ? 10.461 10.461 -6.402 1 98.62 133 LEU B N 1
ATOM 2779 C CA . LEU B 1 133 ? 9.5 11.336 -5.73 1 98.62 133 LEU B CA 1
ATOM 2780 C C . LEU B 1 133 ? 8.859 12.305 -6.715 1 98.62 133 LEU B C 1
ATOM 2782 O O . LEU B 1 133 ? 7.641 12.516 -6.684 1 98.62 133 LEU B O 1
ATOM 2786 N N . GLU B 1 134 ? 9.68 12.906 -7.602 1 98.56 134 GLU B N 1
ATOM 2787 C CA . GLU B 1 134 ? 9.148 13.805 -8.625 1 98.56 134 GLU B CA 1
ATOM 2788 C C . GLU B 1 134 ? 8.125 13.094 -9.5 1 98.56 134 GLU B C 1
ATOM 2790 O O . GLU B 1 134 ? 7.086 13.672 -9.844 1 98.56 134 GLU B O 1
ATOM 2795 N N . GLU B 1 135 ? 8.398 11.867 -9.836 1 98.44 135 GLU B N 1
ATOM 2796 C CA . GLU B 1 135 ? 7.469 11.062 -10.625 1 98.44 135 GLU B CA 1
ATOM 2797 C C . GLU B 1 135 ? 6.145 10.867 -9.898 1 98.44 135 GLU B C 1
ATOM 2799 O O . GLU B 1 135 ? 5.074 11 -10.492 1 98.44 135 GLU B O 1
ATOM 2804 N N . ALA B 1 136 ? 6.223 10.555 -8.617 1 98.81 136 ALA B N 1
ATOM 2805 C CA . ALA B 1 136 ? 5.016 10.336 -7.82 1 98.81 136 ALA B CA 1
ATOM 2806 C C . ALA B 1 136 ? 4.176 11.602 -7.734 1 98.81 136 ALA B C 1
ATOM 2808 O O . ALA B 1 136 ? 2.949 11.555 -7.855 1 98.81 136 ALA B O 1
ATOM 2809 N N . LEU B 1 137 ? 4.828 12.742 -7.484 1 98.88 137 LEU B N 1
ATOM 2810 C CA . LEU B 1 137 ? 4.117 14.016 -7.469 1 98.88 137 LEU B CA 1
ATOM 2811 C C . LEU B 1 137 ? 3.5 14.312 -8.828 1 98.88 137 LEU B C 1
ATOM 2813 O O . LEU B 1 137 ? 2.4 14.867 -8.914 1 98.88 137 LEU B O 1
ATOM 2817 N N . GLY B 1 138 ? 4.211 13.93 -9.875 1 98.88 138 GLY B N 1
ATOM 2818 C CA . GLY B 1 138 ? 3.662 14.055 -11.219 1 98.88 138 GLY B CA 1
ATOM 2819 C C . GLY B 1 138 ? 2.412 13.219 -11.43 1 98.88 138 GLY B C 1
ATOM 2820 O O . GLY B 1 138 ? 1.428 13.695 -12 1 98.88 138 GLY B O 1
ATOM 2821 N N . PHE B 1 139 ? 2.428 11.945 -11.031 1 98.81 139 PHE B N 1
ATOM 2822 C CA . PHE B 1 139 ? 1.245 11.094 -11.102 1 98.81 139 PHE B CA 1
ATOM 2823 C C . PHE B 1 139 ? 0.072 11.734 -10.367 1 98.81 139 PHE B C 1
ATOM 2825 O O . PHE B 1 139 ? -1.035 11.812 -10.906 1 98.81 139 PHE B O 1
ATOM 2832 N N . LEU B 1 140 ? 0.31 12.188 -9.141 1 98.94 140 LEU B N 1
ATOM 2833 C CA . LEU B 1 140 ? -0.746 12.805 -8.344 1 98.94 140 LEU B CA 1
ATOM 2834 C C . LEU B 1 140 ? -1.32 14.023 -9.047 1 98.94 140 LEU B C 1
ATOM 2836 O O . LEU B 1 140 ? -2.531 14.258 -9.008 1 98.94 140 LEU B O 1
ATOM 2840 N N . ASP B 1 141 ? -0.414 14.797 -9.656 1 98.94 141 ASP B N 1
ATOM 2841 C CA . ASP B 1 141 ? -0.85 15.984 -10.383 1 98.94 141 ASP B CA 1
ATOM 2842 C C . ASP B 1 141 ? -1.796 15.617 -11.523 1 98.94 141 ASP B C 1
ATOM 2844 O O . ASP B 1 141 ? -2.779 16.312 -11.773 1 98.94 141 ASP B O 1
ATOM 2848 N N . VAL B 1 142 ? -1.52 14.523 -12.188 1 98.56 142 VAL B N 1
ATOM 2849 C CA . VAL B 1 142 ? -2.357 14.016 -13.273 1 98.56 142 VAL B CA 1
ATOM 2850 C C . VAL B 1 142 ? -3.686 13.516 -12.703 1 98.56 142 VAL B C 1
ATOM 2852 O O . VAL B 1 142 ? -4.75 13.789 -13.273 1 98.56 142 VAL B O 1
ATOM 2855 N N . PHE B 1 143 ? -3.668 12.797 -11.539 1 98.38 143 PHE B N 1
ATOM 2856 C CA . PHE B 1 143 ? -4.887 12.305 -10.914 1 98.38 143 PHE B CA 1
ATOM 2857 C C . PHE B 1 143 ? -5.832 13.453 -10.586 1 98.38 143 PHE B C 1
ATOM 2859 O O . PHE B 1 143 ? -7.051 13.297 -10.641 1 98.38 143 PHE B O 1
ATOM 2866 N N . LEU B 1 144 ? -5.285 14.578 -10.242 1 98.81 144 LEU B N 1
ATOM 2867 C CA . LEU B 1 144 ? -6.043 15.719 -9.734 1 98.81 144 LEU B CA 1
ATOM 2868 C C . LEU B 1 144 ? -6.547 16.594 -10.883 1 98.81 144 LEU B C 1
ATOM 2870 O O . LEU B 1 144 ? -7.344 17.5 -10.664 1 98.81 144 LEU B O 1
ATOM 2874 N N . ASP B 1 145 ? -6.031 16.328 -12.094 1 98.31 145 ASP B N 1
ATOM 2875 C CA . ASP B 1 145 ? -6.449 17.141 -13.227 1 98.31 145 ASP B CA 1
ATOM 2876 C C . ASP B 1 145 ? -7.961 17.062 -13.422 1 98.31 145 ASP B C 1
ATOM 2878 O O . ASP B 1 145 ? -8.516 15.984 -13.617 1 98.31 145 ASP B O 1
ATOM 2882 N N . GLY B 1 146 ? -8.648 18.219 -13.297 1 97.88 146 GLY B N 1
ATOM 2883 C CA . GLY B 1 146 ? -10.086 18.297 -13.469 1 97.88 146 GLY B CA 1
ATOM 2884 C C . GLY B 1 146 ? -10.859 17.891 -12.227 1 97.88 146 GLY B C 1
ATOM 2885 O O . GLY B 1 146 ? -12.086 17.797 -12.258 1 97.88 146 GLY B O 1
ATOM 2886 N N . ASN B 1 147 ? -10.227 17.578 -11.141 1 98.31 147 ASN B N 1
ATOM 2887 C CA . ASN B 1 147 ? -10.844 17.156 -9.891 1 98.31 147 ASN B CA 1
ATOM 2888 C C . ASN B 1 147 ? -10.445 18.047 -8.727 1 98.31 147 ASN B C 1
ATOM 2890 O O . ASN B 1 147 ? -9.305 18.5 -8.648 1 98.31 147 ASN B O 1
ATOM 2894 N N . SER B 1 148 ? -11.344 18.312 -7.809 1 98.56 148 SER B N 1
ATOM 2895 C CA . SER B 1 148 ? -11.055 19.125 -6.629 1 98.56 148 SER B CA 1
ATOM 2896 C C . SER B 1 148 ? -10.312 18.312 -5.57 1 98.56 148 SER B C 1
ATOM 2898 O O . SER B 1 148 ? -9.562 18.875 -4.766 1 98.56 148 SER B O 1
ATOM 2900 N N . TYR B 1 149 ? -10.57 17.016 -5.633 1 98.88 149 TYR B N 1
ATOM 2901 C CA . TYR B 1 149 ? -9.945 16.109 -4.68 1 98.88 149 TYR B CA 1
ATOM 2902 C C . TYR B 1 149 ? -9.398 14.875 -5.383 1 98.88 149 TYR B C 1
ATOM 2904 O O . TYR B 1 149 ? -9.586 14.711 -6.59 1 98.88 149 TYR B O 1
ATOM 2912 N N . VAL B 1 150 ? -8.688 13.992 -4.695 1 98.88 150 VAL B N 1
ATOM 2913 C CA . VAL B 1 150 ? -7.848 12.984 -5.332 1 98.88 150 VAL B CA 1
ATOM 2914 C C . VAL B 1 150 ? -8.727 11.922 -5.992 1 98.88 150 VAL B C 1
ATOM 2916 O O . VAL B 1 150 ? -8.273 11.195 -6.883 1 98.88 150 VAL B O 1
ATOM 2919 N N . ALA B 1 151 ? -10 11.805 -5.539 1 98.56 151 ALA B N 1
ATOM 2920 C CA . ALA B 1 151 ? -10.891 10.805 -6.129 1 98.56 151 ALA B CA 1
ATOM 2921 C C . ALA B 1 151 ? -12.156 11.453 -6.684 1 98.56 151 ALA B C 1
ATOM 2923 O O . ALA B 1 151 ? -13.211 10.82 -6.754 1 98.56 151 ALA B O 1
ATOM 2924 N N . GLY B 1 152 ? -12.133 12.719 -7.012 1 98.12 152 GLY B N 1
ATOM 2925 C CA . GLY B 1 152 ? -13.297 13.375 -7.59 1 98.12 152 GLY B CA 1
ATOM 2926 C C . GLY B 1 152 ? -13.547 14.75 -7.012 1 98.12 152 GLY B C 1
ATOM 2927 O O . GLY B 1 152 ? -12.609 15.5 -6.727 1 98.12 152 GLY B O 1
ATOM 2928 N N . ASP B 1 153 ? -14.836 15.086 -6.883 1 97.81 153 ASP B N 1
ATOM 2929 C CA . ASP B 1 153 ? -15.203 16.453 -6.543 1 97.81 153 ASP B CA 1
ATOM 2930 C C . ASP B 1 153 ? -15.492 16.594 -5.051 1 97.81 153 ASP B C 1
ATOM 2932 O O . ASP B 1 153 ? -15.727 17.703 -4.559 1 97.81 153 ASP B O 1
ATOM 2936 N N . LYS B 1 154 ? -15.438 15.516 -4.348 1 98 154 LYS B N 1
ATOM 2937 C CA . LYS B 1 154 ? -15.734 15.555 -2.92 1 98 154 LYS B CA 1
ATOM 2938 C C . LYS B 1 154 ? -14.555 15.047 -2.102 1 98 154 LYS B C 1
ATOM 2940 O O . LYS B 1 154 ? -13.812 14.164 -2.547 1 98 154 LYS B O 1
ATOM 2945 N N . LEU B 1 155 ? -14.422 15.633 -0.897 1 98.62 155 LEU B N 1
ATOM 2946 C CA . LEU B 1 155 ? -13.438 15.164 0.07 1 98.62 155 LEU B CA 1
ATOM 2947 C C . LEU B 1 155 ? -13.719 13.719 0.479 1 98.62 155 LEU B C 1
ATOM 2949 O O . LEU B 1 155 ? -14.867 13.367 0.767 1 98.62 155 LEU B O 1
ATOM 2953 N N . THR B 1 156 ? -12.766 12.891 0.413 1 98.81 156 THR B N 1
ATOM 2954 C CA . THR B 1 156 ? -12.898 11.508 0.855 1 98.81 156 THR B CA 1
ATOM 2955 C C . THR B 1 156 ? -11.773 11.141 1.82 1 98.81 156 THR B C 1
ATOM 2957 O O . THR B 1 156 ? -10.875 11.945 2.07 1 98.81 156 THR B O 1
ATOM 2960 N N . VAL B 1 157 ? -11.75 9.938 2.334 1 98.88 157 VAL B N 1
ATOM 2961 C CA . VAL B 1 157 ? -10.742 9.398 3.238 1 98.88 157 VAL B CA 1
ATOM 2962 C C . VAL B 1 157 ? -9.375 9.414 2.559 1 98.88 157 VAL B C 1
ATOM 2964 O O . VAL B 1 157 ? -8.352 9.609 3.217 1 98.88 157 VAL B O 1
ATOM 2967 N N . ALA B 1 158 ? -9.305 9.25 1.233 1 98.94 158 ALA B N 1
ATOM 2968 C CA . ALA B 1 158 ? -8.031 9.227 0.514 1 98.94 158 ALA B CA 1
ATOM 2969 C C . ALA B 1 158 ? -7.324 10.578 0.613 1 98.94 158 ALA B C 1
ATOM 2971 O O . ALA B 1 158 ? -6.094 10.641 0.668 1 98.94 158 ALA B O 1
ATOM 2972 N N . ASP B 1 159 ? -8.109 11.641 0.616 1 98.94 159 ASP B N 1
ATOM 2973 C CA . ASP B 1 159 ? -7.516 12.969 0.739 1 98.94 159 ASP B CA 1
ATOM 2974 C C . ASP B 1 159 ? -6.797 13.125 2.076 1 98.94 159 ASP B C 1
ATOM 2976 O O . ASP B 1 159 ? -5.75 13.773 2.152 1 98.94 159 ASP B O 1
ATOM 2980 N N . CYS B 1 160 ? -7.32 12.547 3.152 1 98.94 160 CYS B N 1
ATOM 2981 C CA . CYS B 1 160 ? -6.684 12.625 4.461 1 98.94 160 CYS B CA 1
ATOM 2982 C C . CYS B 1 160 ? -5.312 11.953 4.441 1 98.94 160 CYS B C 1
ATOM 2984 O O . CYS B 1 160 ? -4.336 12.516 4.949 1 98.94 160 CYS B O 1
ATOM 2986 N N . SER B 1 161 ? -5.223 10.789 3.83 1 98.94 161 SER B N 1
ATOM 2987 C CA . SER B 1 161 ? -3.973 10.039 3.762 1 98.94 161 SER B CA 1
ATOM 2988 C C . SER B 1 161 ? -2.936 10.773 2.918 1 98.94 161 SER B C 1
ATOM 2990 O O . SER B 1 161 ? -1.804 10.984 3.357 1 98.94 161 SER B O 1
ATOM 2992 N N . LEU B 1 162 ? -3.332 11.164 1.717 1 98.94 162 LEU B N 1
ATOM 2993 C CA . LEU B 1 162 ? -2.383 11.773 0.793 1 98.94 162 LEU B CA 1
ATOM 2994 C C . LEU B 1 162 ? -1.966 13.164 1.278 1 98.94 162 LEU B C 1
ATOM 2996 O O . LEU B 1 162 ? -0.821 13.57 1.082 1 98.94 162 LEU B O 1
ATOM 3000 N N . ALA B 1 163 ? -2.875 13.922 1.931 1 98.94 163 ALA B N 1
ATOM 3001 C CA . ALA B 1 163 ? -2.521 15.234 2.473 1 98.94 163 ALA B CA 1
ATOM 3002 C C . ALA B 1 163 ? -1.465 15.109 3.566 1 98.94 163 ALA B C 1
ATOM 3004 O O . ALA B 1 163 ? -0.554 15.938 3.656 1 98.94 163 ALA B O 1
ATOM 3005 N N . ALA B 1 164 ? -1.591 14.062 4.406 1 98.94 164 ALA B N 1
ATOM 3006 C CA . ALA B 1 164 ? -0.593 13.844 5.449 1 98.94 164 ALA B CA 1
ATOM 3007 C C . ALA B 1 164 ? 0.777 13.555 4.844 1 98.94 164 ALA B C 1
ATOM 3009 O O . ALA B 1 164 ? 1.791 14.078 5.305 1 98.94 164 ALA B O 1
ATOM 3010 N N . SER B 1 165 ? 0.827 12.766 3.795 1 98.94 165 SER B N 1
ATOM 3011 C CA . SER B 1 165 ? 2.078 12.438 3.119 1 98.94 165 SER B CA 1
ATOM 3012 C C . SER B 1 165 ? 2.691 13.68 2.467 1 98.94 165 SER B C 1
ATOM 3014 O O . SER B 1 165 ? 3.844 14.016 2.736 1 98.94 165 SER B O 1
ATOM 3016 N N . VAL B 1 166 ? 1.885 14.414 1.69 1 98.94 166 VAL B N 1
ATOM 3017 C CA . VAL B 1 166 ? 2.402 15.523 0.903 1 98.94 166 VAL B CA 1
ATOM 3018 C C . VAL B 1 166 ? 2.818 16.672 1.831 1 98.94 166 VAL B C 1
ATOM 3020 O O . VAL B 1 166 ? 3.846 17.312 1.61 1 98.94 166 VAL B O 1
ATOM 3023 N N . SER B 1 167 ? 2.033 16.906 2.908 1 98.94 167 SER B N 1
ATOM 3024 C CA . SER B 1 167 ? 2.396 17.984 3.832 1 98.94 167 SER B CA 1
ATOM 3025 C C . SER B 1 167 ? 3.721 17.688 4.527 1 98.94 167 SER B C 1
ATOM 3027 O O . SER B 1 167 ? 4.453 18.609 4.895 1 98.94 167 SER B O 1
ATOM 3029 N N . SER B 1 168 ? 4.102 16.406 4.703 1 98.88 168 SER B N 1
ATOM 3030 C CA . SER B 1 168 ? 5.367 16.047 5.332 1 98.88 168 SER B CA 1
ATOM 3031 C C . SER B 1 168 ? 6.551 16.422 4.453 1 98.88 168 SER B C 1
ATOM 3033 O O . SER B 1 168 ? 7.52 17.031 4.934 1 98.88 168 SER B O 1
ATOM 3035 N N . ILE B 1 169 ? 6.469 16.094 3.139 1 98.88 169 ILE B N 1
ATOM 3036 C CA . ILE B 1 169 ? 7.598 16.375 2.258 1 98.88 169 ILE B CA 1
ATOM 3037 C C . ILE B 1 169 ? 7.703 17.875 2.016 1 98.88 169 ILE B C 1
ATOM 3039 O O . ILE B 1 169 ? 8.805 18.406 1.879 1 98.88 169 ILE B O 1
ATOM 3043 N N . VAL B 1 170 ? 6.57 18.578 2.035 1 98.88 170 VAL B N 1
ATOM 3044 C CA . VAL B 1 170 ? 6.574 20.031 1.924 1 98.88 170 VAL B CA 1
ATOM 3045 C C . VAL B 1 170 ? 7.227 20.641 3.16 1 98.88 170 VAL B C 1
ATOM 3047 O O . VAL B 1 170 ? 7.98 21.609 3.055 1 98.88 170 VAL B O 1
ATOM 3050 N N . ALA B 1 171 ? 7.031 20.062 4.312 1 98.75 171 ALA B N 1
ATOM 3051 C CA . ALA B 1 171 ? 7.523 20.594 5.578 1 98.75 171 ALA B CA 1
ATOM 3052 C C . ALA B 1 171 ? 9.047 20.5 5.66 1 98.75 171 ALA B C 1
ATOM 3054 O O . ALA B 1 171 ? 9.68 21.234 6.422 1 98.75 171 ALA B O 1
ATOM 3055 N N . ILE B 1 172 ? 9.664 19.625 4.934 1 98.12 172 ILE B N 1
ATOM 3056 C CA . ILE B 1 172 ? 11.117 19.578 4.98 1 98.12 172 ILE B CA 1
ATOM 3057 C C . ILE B 1 172 ? 11.703 20.609 4.016 1 98.12 172 ILE B C 1
ATOM 3059 O O . ILE B 1 172 ? 12.914 20.797 3.963 1 98.12 172 ILE B O 1
ATOM 3063 N N . GLY B 1 173 ? 10.82 21.156 3.158 1 98.12 173 GLY B N 1
ATOM 3064 C CA . GLY B 1 173 ? 11.25 22.219 2.266 1 98.12 173 GLY B CA 1
ATOM 3065 C C . GLY B 1 173 ? 11.18 21.844 0.799 1 98.12 173 GLY B C 1
ATOM 3066 O O . GLY B 1 173 ? 11.617 22.594 -0.068 1 98.12 173 GLY B O 1
ATOM 3067 N N . TRP B 1 174 ? 10.633 20.672 0.471 1 98.44 174 TRP B N 1
ATOM 3068 C CA . TRP B 1 174 ? 10.492 20.25 -0.92 1 98.44 174 TRP B CA 1
ATOM 3069 C C . TRP B 1 174 ? 9.5 21.141 -1.661 1 98.44 174 TRP B C 1
ATOM 3071 O O . TRP B 1 174 ? 8.352 21.281 -1.237 1 98.44 174 TRP B O 1
ATOM 3081 N N . ASP B 1 175 ? 9.883 21.797 -2.707 1 98 175 ASP B N 1
ATOM 3082 C CA . ASP B 1 175 ? 9.016 22.688 -3.471 1 98 175 ASP B CA 1
ATOM 3083 C C . ASP B 1 175 ? 8.094 21.906 -4.395 1 98 175 ASP B C 1
ATOM 3085 O O . ASP B 1 175 ? 8.555 21.156 -5.266 1 98 175 ASP B O 1
ATOM 3089 N N . ILE B 1 176 ? 6.773 22.078 -4.219 1 98.56 176 ILE B N 1
ATOM 3090 C CA . ILE B 1 176 ? 5.844 21.328 -5.047 1 98.56 176 ILE B CA 1
ATOM 3091 C C . ILE B 1 176 ? 5.082 22.281 -5.969 1 98.56 176 ILE B C 1
ATOM 3093 O O . ILE B 1 176 ? 4.082 21.891 -6.582 1 98.56 176 ILE B O 1
ATOM 3097 N N . LYS B 1 177 ? 5.449 23.484 -6.145 1 98.06 177 LYS B N 1
ATOM 3098 C CA . LYS B 1 177 ? 4.73 24.5 -6.902 1 98.06 177 LYS B CA 1
ATOM 3099 C C . LYS B 1 177 ? 4.617 24.109 -8.375 1 98.06 177 LYS B C 1
ATOM 3101 O O . LYS B 1 177 ? 3.656 24.5 -9.047 1 98.06 177 LYS B O 1
ATOM 3106 N N . ALA B 1 178 ? 5.648 23.391 -8.898 1 98 178 ALA B N 1
ATOM 3107 C CA . ALA B 1 178 ? 5.629 22.969 -10.289 1 98 178 ALA B CA 1
ATOM 3108 C C . ALA B 1 178 ? 4.465 22.016 -10.555 1 98 178 ALA B C 1
ATOM 3110 O O . ALA B 1 178 ? 4.055 21.828 -11.703 1 98 178 ALA B O 1
ATOM 3111 N N . TYR B 1 179 ? 3.961 21.391 -9.508 1 98.81 179 TYR B N 1
ATOM 3112 C CA . TYR B 1 179 ? 2.775 20.547 -9.578 1 98.81 179 TYR B CA 1
ATOM 3113 C C . TYR B 1 179 ? 1.531 21.312 -9.141 1 98.81 179 TYR B C 1
ATOM 3115 O O . TYR B 1 179 ? 1.034 21.125 -8.031 1 98.81 179 TYR B O 1
ATOM 3123 N N . GLU B 1 180 ? 0.994 22.078 -10.008 1 98.75 180 GLU B N 1
ATOM 3124 C CA . GLU B 1 180 ? -0.019 23.094 -9.703 1 98.75 180 GLU B CA 1
ATOM 3125 C C . GLU B 1 180 ? -1.267 22.453 -9.102 1 98.75 180 GLU B C 1
ATOM 3127 O O . GLU B 1 180 ? -1.824 22.953 -8.125 1 98.75 180 GLU B O 1
ATOM 3132 N N . ASN B 1 181 ? -1.678 21.344 -9.727 1 98.88 181 ASN B N 1
ATOM 3133 C CA . ASN B 1 181 ? -2.867 20.688 -9.195 1 98.88 181 ASN B CA 1
ATOM 3134 C C . ASN B 1 181 ? -2.641 20.172 -7.773 1 98.88 181 ASN B C 1
ATOM 3136 O O . ASN B 1 181 ? -3.529 20.266 -6.93 1 98.88 181 ASN B O 1
ATOM 3140 N N . VAL B 1 182 ? -1.46 19.625 -7.5 1 98.94 182 VAL B N 1
ATOM 3141 C CA . VAL B 1 182 ? -1.137 19.125 -6.172 1 98.94 182 VAL B CA 1
ATOM 3142 C C . VAL B 1 182 ? -1.093 20.281 -5.176 1 98.94 182 VAL B C 1
ATOM 3144 O O . VAL B 1 182 ? -1.651 20.172 -4.078 1 98.94 182 VAL B O 1
ATOM 3147 N N . ASN B 1 183 ? -0.389 21.312 -5.594 1 98.81 183 ASN B N 1
ATOM 3148 C CA . ASN B 1 183 ? -0.262 22.484 -4.734 1 98.81 183 ASN B CA 1
ATOM 3149 C C . ASN B 1 183 ? -1.627 23.062 -4.359 1 98.81 183 ASN B C 1
ATOM 3151 O O . ASN B 1 183 ? -1.892 23.328 -3.188 1 98.81 183 ASN B O 1
ATOM 3155 N N . ASN B 1 184 ? -2.514 23.234 -5.32 1 98.88 184 ASN B N 1
ATOM 3156 C CA . ASN B 1 184 ? -3.855 23.75 -5.086 1 98.88 184 ASN B CA 1
ATOM 3157 C C . ASN B 1 184 ? -4.691 22.797 -4.238 1 98.88 184 ASN B C 1
ATOM 3159 O O . ASN B 1 184 ? -5.438 23.234 -3.357 1 98.88 184 ASN B O 1
ATOM 3163 N N . TRP B 1 185 ? -4.594 21.547 -4.531 1 98.94 185 TRP B N 1
ATOM 3164 C CA . TRP B 1 185 ? -5.316 20.516 -3.797 1 98.94 185 TRP B CA 1
ATOM 3165 C C . TRP B 1 185 ? -4.922 20.516 -2.324 1 98.94 185 TRP B C 1
ATOM 3167 O O . TRP B 1 185 ? -5.785 20.438 -1.443 1 98.94 185 TRP B O 1
ATOM 3177 N N . LEU B 1 186 ? -3.619 20.578 -2.031 1 98.94 186 LEU B N 1
ATOM 3178 C CA . LEU B 1 186 ? -3.172 20.562 -0.642 1 98.94 186 LEU B CA 1
ATOM 3179 C C . LEU B 1 186 ? -3.711 21.781 0.108 1 98.94 186 LEU B C 1
ATOM 3181 O O . LEU B 1 186 ? -4.16 21.656 1.251 1 98.94 186 LEU B O 1
ATOM 3185 N N . ALA B 1 187 ? -3.668 22.938 -0.519 1 98.81 187 ALA B N 1
ATOM 3186 C CA . ALA B 1 187 ? -4.238 24.156 0.074 1 98.81 187 ALA B CA 1
ATOM 3187 C C . ALA B 1 187 ? -5.73 23.969 0.349 1 98.81 187 ALA B C 1
ATOM 3189 O O . ALA B 1 187 ? -6.227 24.391 1.397 1 98.81 187 ALA B O 1
ATOM 3190 N N . ARG B 1 188 ? -6.465 23.391 -0.563 1 98.81 188 ARG B N 1
ATOM 3191 C CA . ARG B 1 188 ? -7.891 23.125 -0.392 1 98.81 188 ARG B CA 1
ATOM 3192 C C . ARG B 1 188 ? -8.141 22.188 0.78 1 98.81 188 ARG B C 1
ATOM 3194 O O . ARG B 1 188 ? -9.07 22.391 1.565 1 98.81 188 ARG B O 1
ATOM 3201 N N . CYS B 1 189 ? -7.316 21.125 0.876 1 98.75 189 CYS B N 1
ATOM 3202 C CA . CYS B 1 189 ? -7.43 20.203 2.004 1 98.75 189 CYS B CA 1
ATOM 3203 C C . CYS B 1 189 ? -7.234 20.938 3.326 1 98.75 189 CYS B C 1
ATOM 3205 O O . CYS B 1 189 ? -7.973 20.703 4.285 1 98.75 189 CYS B O 1
ATOM 3207 N N . ALA B 1 190 ? -6.238 21.828 3.389 1 98.69 190 ALA B N 1
ATOM 3208 C CA . ALA B 1 190 ? -5.941 22.594 4.602 1 98.69 190 ALA B CA 1
ATOM 3209 C C . ALA B 1 190 ? -7.137 23.438 5.027 1 98.69 190 ALA B C 1
ATOM 3211 O O . ALA B 1 190 ? -7.387 23.609 6.223 1 98.69 190 ALA B O 1
ATOM 3212 N N . LEU B 1 191 ? -7.879 23.875 4.082 1 98.19 191 LEU B N 1
ATOM 3213 C CA . LEU B 1 191 ? -9.023 24.734 4.352 1 98.19 191 LEU B CA 1
ATOM 3214 C C . LEU B 1 191 ? -10.258 23.906 4.688 1 98.19 191 LEU B C 1
ATOM 3216 O O . LEU B 1 191 ? -11.102 24.344 5.48 1 98.19 191 LEU B O 1
ATOM 3220 N N . THR B 1 192 ? -10.406 22.75 4.16 1 98.12 192 THR B N 1
ATOM 3221 C CA . THR B 1 192 ? -11.68 22.047 4.18 1 98.12 192 THR B CA 1
ATOM 3222 C C . THR B 1 192 ? -11.688 21 5.289 1 98.12 192 THR B C 1
ATOM 3224 O O . THR B 1 192 ? -12.75 20.672 5.832 1 98.12 192 THR B O 1
ATOM 3227 N N . ILE B 1 193 ? -10.57 20.359 5.594 1 97.94 193 ILE B N 1
ATOM 3228 C CA . ILE B 1 193 ? -10.555 19.328 6.617 1 97.94 193 ILE B CA 1
ATOM 3229 C C . ILE B 1 193 ? -10.562 19.969 8 1 97.94 193 ILE B C 1
ATOM 3231 O O . ILE B 1 193 ? -9.633 20.688 8.367 1 97.94 193 ILE B O 1
ATOM 3235 N N . PRO B 1 194 ? -11.547 19.656 8.773 1 97.31 194 PRO B N 1
ATOM 3236 C CA . PRO B 1 194 ? -11.586 20.234 10.117 1 97.31 194 PRO B CA 1
ATOM 3237 C C . PRO B 1 194 ? -10.375 19.844 10.969 1 97.31 194 PRO B C 1
ATOM 3239 O O . PRO B 1 194 ? -9.977 18.688 10.977 1 97.31 194 PRO B O 1
ATOM 3242 N N . GLY B 1 195 ? -9.758 20.875 11.625 1 96.5 195 GLY B N 1
ATOM 3243 C CA . GLY B 1 195 ? -8.656 20.609 12.531 1 96.5 195 GLY B CA 1
ATOM 3244 C C . GLY B 1 195 ? -7.348 20.328 11.812 1 96.5 195 GLY B C 1
ATOM 3245 O O . GLY B 1 195 ? -6.387 19.844 12.422 1 96.5 195 GLY B O 1
ATOM 3246 N N . TYR B 1 196 ? -7.262 20.609 10.531 1 98.56 196 TYR B N 1
ATOM 3247 C CA . TYR B 1 196 ? -6.098 20.312 9.703 1 98.56 196 TYR B CA 1
ATOM 3248 C C . TYR B 1 196 ? -4.828 20.859 10.344 1 98.56 196 TYR B C 1
ATOM 3250 O O . TYR B 1 196 ? -3.811 20.172 10.414 1 98.56 196 TYR B O 1
ATOM 3258 N N . GLU B 1 197 ? -4.844 22.062 10.805 1 98.56 197 GLU B N 1
ATOM 3259 C CA . GLU B 1 197 ? -3.658 22.719 11.359 1 98.56 197 GLU B CA 1
ATOM 3260 C C . GLU B 1 197 ? -3.145 21.969 12.586 1 98.56 197 GLU B C 1
ATOM 3262 O O . GLU B 1 197 ? -1.976 21.578 12.641 1 98.56 197 GLU B O 1
ATOM 3267 N N . GLU B 1 198 ? -3.967 21.719 13.547 1 97.75 198 GLU B N 1
ATOM 3268 C CA . GLU B 1 198 ? -3.564 21.094 14.805 1 97.75 198 GLU B CA 1
ATOM 3269 C C . GLU B 1 198 ? -3.277 19.609 14.625 1 97.75 198 GLU B C 1
ATOM 3271 O O . GLU B 1 198 ? -2.373 19.062 15.266 1 97.75 198 GLU B O 1
ATOM 3276 N N . THR B 1 199 ? -4.016 18.953 13.711 1 98 199 THR B N 1
ATOM 3277 C CA . THR B 1 199 ? -3.951 17.5 13.602 1 98 199 THR B CA 1
ATOM 3278 C C . THR B 1 199 ? -2.9 17.094 12.578 1 98 199 THR B C 1
ATOM 3280 O O . THR B 1 199 ? -2.291 16.031 12.703 1 98 199 THR B O 1
ATOM 3283 N N . ASN B 1 200 ? -2.635 17.953 11.648 1 98.81 200 ASN B N 1
ATOM 3284 C CA . ASN B 1 200 ? -1.741 17.547 10.57 1 98.81 200 ASN B CA 1
ATOM 3285 C C . ASN B 1 200 ? -0.557 18.5 10.43 1 98.81 200 ASN B C 1
ATOM 3287 O O . ASN B 1 200 ? 0.597 18.078 10.539 1 98.81 200 ASN B O 1
ATOM 3291 N N . GLN B 1 201 ? -0.865 19.797 10.25 1 98.88 201 GLN B N 1
ATOM 3292 C CA . GLN B 1 201 ? 0.211 20.719 9.898 1 98.88 201 GLN B CA 1
ATOM 3293 C C . GLN B 1 201 ? 1.24 20.812 11.016 1 98.88 201 GLN B C 1
ATOM 3295 O O . GLN B 1 201 ? 2.445 20.844 10.766 1 98.88 201 GLN B O 1
ATOM 3300 N N . ALA B 1 202 ? 0.761 20.875 12.266 1 98.88 202 ALA B N 1
ATOM 3301 C CA . ALA B 1 202 ? 1.675 20.953 13.398 1 98.88 202 ALA B CA 1
ATOM 3302 C C . ALA B 1 202 ? 2.621 19.75 13.43 1 98.88 202 ALA B C 1
ATOM 3304 O O . ALA B 1 202 ? 3.826 19.906 13.633 1 98.88 202 ALA B O 1
ATOM 3305 N N . GLY B 1 203 ? 2.088 18.531 13.203 1 98.81 203 GLY B N 1
ATOM 3306 C CA . GLY B 1 203 ? 2.908 17.344 13.156 1 98.81 203 GLY B CA 1
ATOM 3307 C C . GLY B 1 203 ? 3.857 17.312 11.977 1 98.81 203 GLY B C 1
ATOM 3308 O O . GLY B 1 203 ? 5.008 16.891 12.102 1 98.81 203 GLY B O 1
ATOM 3309 N N . ALA B 1 204 ? 3.373 17.734 10.844 1 98.88 204 ALA B N 1
ATOM 3310 C CA . ALA B 1 204 ? 4.223 17.828 9.664 1 98.88 204 ALA B CA 1
ATOM 3311 C C . ALA B 1 204 ? 5.398 18.766 9.906 1 98.88 204 ALA B C 1
ATOM 3313 O O . ALA B 1 204 ? 6.527 18.484 9.508 1 98.88 204 ALA B O 1
ATOM 3314 N N . ASN B 1 205 ? 5.102 19.906 10.555 1 98.88 205 ASN B N 1
ATOM 3315 C CA . ASN B 1 205 ? 6.152 20.859 10.867 1 98.88 205 ASN B CA 1
ATOM 3316 C C . ASN B 1 205 ? 7.191 20.266 11.812 1 98.88 205 ASN B C 1
ATOM 3318 O O . ASN B 1 205 ? 8.391 20.5 11.656 1 98.88 205 ASN B O 1
ATOM 3322 N N . GLU B 1 206 ? 6.715 19.516 12.82 1 98.75 206 GLU B N 1
ATOM 3323 C CA . GLU B 1 206 ? 7.637 18.844 13.727 1 98.75 206 GLU B CA 1
ATOM 3324 C C . GLU B 1 206 ? 8.523 17.859 12.977 1 98.75 206 GLU B C 1
ATOM 3326 O O . GLU B 1 206 ? 9.734 17.812 13.211 1 98.75 206 GLU B O 1
ATOM 3331 N N . PHE B 1 207 ? 7.984 17.109 12.117 1 98.62 207 PHE B N 1
ATOM 3332 C CA . PHE B 1 207 ? 8.719 16.172 11.289 1 98.62 207 PHE B CA 1
ATOM 3333 C C . PHE B 1 207 ? 9.742 16.891 10.422 1 98.62 207 PHE B C 1
ATOM 3335 O O . PHE B 1 207 ? 10.914 16.5 10.375 1 98.62 207 PHE B O 1
ATOM 3342 N N . GLY B 1 208 ? 9.266 17.953 9.695 1 98.5 208 GLY B N 1
ATOM 3343 C CA . GLY B 1 208 ? 10.141 18.719 8.836 1 98.5 208 GLY B CA 1
ATOM 3344 C C . GLY B 1 208 ? 11.336 19.312 9.57 1 98.5 208 GLY B C 1
ATOM 3345 O O . GLY B 1 208 ? 12.461 19.266 9.07 1 98.5 208 GLY B O 1
ATOM 3346 N N . LYS B 1 209 ? 11.047 19.844 10.758 1 98.38 209 LYS B N 1
ATOM 3347 C CA . LYS B 1 209 ? 12.109 20.391 11.578 1 98.38 209 LYS B CA 1
ATOM 3348 C C . LYS B 1 209 ? 13.141 19.328 11.938 1 98.38 209 LYS B C 1
ATOM 3350 O O . LYS B 1 209 ? 14.344 19.578 11.883 1 98.38 209 LYS B O 1
ATOM 3355 N N . ALA B 1 210 ? 12.664 18.125 12.312 1 98.12 210 ALA B N 1
ATOM 3356 C CA . ALA B 1 210 ? 13.555 17.031 12.68 1 98.12 210 ALA B CA 1
ATOM 3357 C C . ALA B 1 210 ? 14.438 16.625 11.508 1 98.12 210 ALA B C 1
ATOM 3359 O O . ALA B 1 210 ? 15.641 16.422 11.664 1 98.12 210 ALA B O 1
ATOM 3360 N N . VAL B 1 211 ? 13.898 16.547 10.312 1 98.06 211 VAL B N 1
ATOM 3361 C CA . VAL B 1 211 ? 14.641 16.141 9.125 1 98.06 211 VAL B CA 1
ATOM 3362 C C . VAL B 1 211 ? 15.641 17.234 8.742 1 98.06 211 VAL B C 1
ATOM 3364 O O . VAL B 1 211 ? 16.828 16.953 8.539 1 98.06 211 VAL B O 1
ATOM 3367 N N . ARG B 1 212 ? 15.227 18.484 8.727 1 97.69 212 ARG B N 1
ATOM 3368 C CA . ARG B 1 212 ? 16.062 19.609 8.297 1 97.69 212 ARG B CA 1
ATOM 3369 C C . ARG B 1 212 ? 17.234 19.797 9.25 1 97.69 212 ARG B C 1
ATOM 3371 O O . ARG B 1 212 ? 18.328 20.203 8.828 1 97.69 212 ARG B O 1
ATOM 3378 N N . SER B 1 213 ? 17.062 19.516 10.492 1 97.75 213 SER B N 1
ATOM 3379 C CA . SER B 1 213 ? 18.125 19.719 11.484 1 97.75 213 SER B CA 1
ATOM 3380 C C . SER B 1 213 ? 19.281 18.766 11.242 1 97.75 213 SER B C 1
ATOM 3382 O O . SER B 1 213 ? 20.406 19 11.703 1 97.75 213 SER B O 1
ATOM 3384 N N . LYS B 1 214 ? 19.062 17.703 10.453 1 97.38 214 LYS B N 1
ATOM 3385 C CA . LYS B 1 214 ? 20.094 16.688 10.227 1 97.38 214 LYS B CA 1
ATOM 3386 C C . LYS B 1 214 ? 20.578 16.703 8.781 1 97.38 214 LYS B C 1
ATOM 3388 O O . LYS B 1 214 ? 21.516 15.984 8.43 1 97.38 214 LYS B O 1
ATOM 3393 N N . MET B 1 215 ? 19.938 17.469 7.973 1 97.25 215 MET B N 1
ATOM 3394 C CA . MET B 1 215 ? 20.188 17.5 6.535 1 97.25 215 MET B CA 1
ATOM 3395 C C . MET B 1 215 ? 21.281 18.5 6.203 1 97.25 215 MET B C 1
ATOM 3397 O O . MET B 1 215 ? 21.297 19.609 6.75 1 97.25 215 MET B O 1
ATOM 3401 N N . ALA B 1 216 ? 22.234 18.156 5.242 1 97.19 216 ALA B N 1
ATOM 3402 C CA . ALA B 1 216 ? 23.25 19.078 4.77 1 97.19 216 ALA B CA 1
ATOM 3403 C C . ALA B 1 216 ? 22.641 20.234 3.998 1 97.19 216 ALA B C 1
ATOM 3405 O O . ALA B 1 216 ? 21.578 20.078 3.373 1 97.19 216 ALA B O 1
ATOM 3406 N N . PRO B 1 217 ? 23.219 21.391 4.078 1 93.31 217 PRO B N 1
ATOM 3407 C CA . PRO B 1 217 ? 22.672 22.531 3.334 1 93.31 217 PRO B CA 1
ATOM 3408 C C . PRO B 1 217 ? 22.656 22.297 1.827 1 93.31 217 PRO B C 1
ATOM 3410 O O . PRO B 1 217 ? 23.5 21.562 1.297 1 93.31 217 PRO B O 1
ATOM 3413 N N . GLY B 1 218 ? 21.656 22.844 1.115 1 93.06 218 GLY B N 1
ATOM 3414 C CA . GLY B 1 218 ? 21.609 22.859 -0.338 1 93.06 218 GLY B CA 1
ATOM 3415 C C . GLY B 1 218 ? 21.031 21.594 -0.932 1 93.06 218 GLY B C 1
ATOM 3416 O O . GLY B 1 218 ? 21.156 21.344 -2.133 1 93.06 218 GLY B O 1
ATOM 3417 N N . GLN B 1 219 ? 20.344 20.719 -0.119 1 93.56 219 GLN B N 1
ATOM 3418 C CA . GLN B 1 219 ? 19.859 19.422 -0.578 1 93.56 219 GLN B CA 1
ATOM 3419 C C . GLN B 1 219 ? 18.484 19.562 -1.227 1 93.56 219 GLN B C 1
ATOM 3421 O O . GLN B 1 219 ? 18.078 18.688 -1.997 1 93.56 219 GLN B O 1
ATOM 3426 N N . LEU B 1 220 ? 17.812 20.641 -1.004 1 93.56 220 LEU B N 1
ATOM 3427 C CA . LEU B 1 220 ? 16.406 20.766 -1.38 1 93.56 220 LEU B CA 1
ATOM 3428 C C . LEU B 1 220 ? 16.25 21.516 -2.703 1 93.56 220 LEU B C 1
ATOM 3430 O O . LEU B 1 220 ? 17.047 22.406 -3.004 1 93.56 220 LEU B O 1
ATOM 3434 N N . PRO B 1 221 ? 15.289 21.156 -3.447 1 87.06 221 PRO B N 1
ATOM 3435 C CA . PRO B 1 221 ? 15.062 21.891 -4.699 1 87.06 221 PRO B CA 1
ATOM 3436 C C . PRO B 1 221 ? 14.391 23.234 -4.484 1 87.06 221 PRO B C 1
ATOM 3438 O O . PRO B 1 221 ? 13.766 23.453 -3.443 1 87.06 22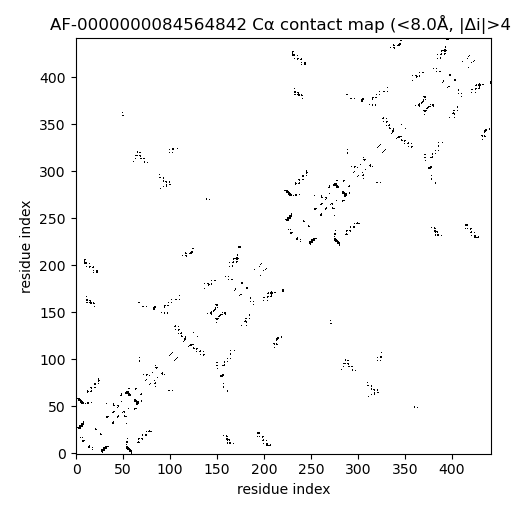1 PRO B O 1
#

Secondary structure (DSSP, 8-state):
--EEEEE-TT-HHHHHHHHHHHHTT---EEEE--GGGTGGGSHHHHHH-TT--S-EEEETTEEEESHHHHHHHHHHHH---TTTS-S-HHHHHHHHHHHHHIIIIIHHHHHHHHHHHHHS---S--HHHHHHHHHHHHHHHHHTTT-SBTTBSS--HHHHHHHHHHHHHHHTT---TTSHHHHHHHHHHHHHSTTHIIIIIHHHHHHHHHHHTTSPTT---/--EEEEE-TT-HHHHHHHHHHHHTT---EEEE--GGGTGGGSHHHHHH-TT--S-EEEETTEEEESHHHHHHHHHHHH---TTTS-S-HHHHHHHHHHHHHIIIIIHHHHHHHHHHHHHS---S--HHHHHHHHHHHHHHHHHTTT-SBTTBSS--HHHHHHHHHHHHHHHTT---TTSHHHHHHHHHHHHHSTTHIIIIIHHHHHHHHHHHTTSPTT---

pLDDT: mean 97.62, std 3.5, range [54.06, 98.94]

Solvent-accessible surface area (backbone atoms only — not comparable to full-atom values): 22516 Å² total; per-residue (Å²): 125,73,47,34,34,35,29,35,57,52,38,34,52,18,20,12,31,52,36,34,34,40,58,48,69,49,89,66,45,76,43,81,42,50,64,93,76,48,46,38,71,34,70,76,44,30,73,72,31,82,81,42,59,67,19,31,38,33,52,67,91,46,66,48,48,48,29,78,27,43,26,57,43,48,44,66,76,66,35,78,60,63,69,37,69,34,85,52,60,70,64,32,33,47,34,44,25,49,38,47,41,32,53,55,46,43,42,51,33,50,43,64,48,44,44,40,29,64,74,65,77,34,36,70,64,56,71,84,41,49,58,56,36,54,51,40,51,48,49,50,22,57,57,20,60,96,32,69,26,71,69,33,82,54,74,34,53,39,44,31,42,45,44,25,41,54,46,32,48,40,40,54,48,44,70,52,67,90,33,52,48,46,45,52,35,50,56,48,47,56,70,66,38,53,60,30,55,76,50,35,48,51,15,17,44,52,33,9,51,57,36,48,76,45,40,47,88,87,65,62,103,126,72,47,34,34,35,29,34,57,53,37,34,50,18,21,12,31,53,36,34,35,39,57,46,69,48,88,66,45,77,43,81,43,51,64,93,74,47,45,39,71,36,70,76,45,29,73,73,31,81,79,42,61,67,19,32,38,34,52,67,91,46,66,47,47,47,30,77,25,43,27,58,43,48,45,67,74,65,33,80,60,64,70,37,67,35,84,52,61,69,64,34,32,46,33,43,26,50,38,46,40,32,51,55,47,44,42,52,32,50,43,62,49,45,44,42,30,63,75,66,76,34,37,69,64,57,70,84,41,48,57,57,35,53,49,40,49,49,50,50,21,59,56,21,60,97,32,68,24,71,70,33,80,51,74,34,53,40,46,32,43,46,46,27,41,52,47,32,48,40,41,54,49,46,71,51,69,90,32,52,49,44,45,51,34,48,55,48,45,55,70,65,38,53,60,30,55,78,48,35,50,51,14,18,45,53,34,9,50,57,36,48,76,44,41,48,86,87,66,62,104

Sequence (442 aa):
MVLTLHHFPPSAPSRAALLTAKAIGLDIDVQIVNLFEKEQLSEDFIKINPQHTIPTLVDGDFIVWDSHAIGPYLATVYGKDPTFYPSDVKKRALIDQRLYFDCGTLYPRIRAICFPILFLGEDQILDENKQPLEEALGFLDVFLDGNSYVAGDKLTVADCSLAASVSSIVAIGWDIKAYENVNNWLARCALTIPGYEETNQAGANEFGKAVRSKMAPGQLPMVLTLHHFPPSAPSRAALLTAKAIGLDIDVQIVNLFEKEQLSEDFIKINPQHTIPTLVDGDFIVWDSHAIGPYLATVYGKDPTFYPSDVKKRALIDQRLYFDCGTLYPRIRAICFPILFLGEDQILDENKQPLEEALGFLDVFLDGNSYVAGDKLTVADCSLAASVSSIVAIGWDIKAYENVNNWLARCALTIPGYEETNQAGANEFGKAVRSKMAPGQLP